Protein AF-A0A8J5QUI1-F1 (afdb_monomer_lite)

InterPro domains:
  IPR000175 Sodium:neurotransmitter symporter [PF00209] (22-49)
  IPR000175 Sodium:neurotransmitter symporter [PF00209] (51-400)
  IPR000175 Sodium:neurotransmitter symporter [PS50267] (31-404)
  IPR000175 Sodium:neurotransmitter symporter [PTHR11616] (55-412)

Radius of gyration: 29.88 Å; chains: 1; bounding box: 105×49×82 Å

Structure (mmCIF, N/CA/C/O backbone):
data_AF-A0A8J5QUI1-F1
#
_entry.id   AF-A0A8J5QUI1-F1
#
loop_
_atom_site.group_PDB
_atom_site.id
_atom_site.type_symbol
_atom_site.label_atom_id
_atom_site.label_alt_id
_atom_site.label_comp_id
_atom_site.label_asym_id
_atom_site.label_entity_id
_atom_site.label_seq_id
_atom_site.pdbx_PDB_ins_code
_atom_site.Cartn_x
_atom_site.Cartn_y
_atom_site.Cartn_z
_atom_site.occupancy
_atom_site.B_iso_or_equiv
_atom_site.auth_seq_id
_atom_site.auth_comp_id
_atom_site.auth_asym_id
_atom_site.auth_atom_id
_atom_site.pdbx_PDB_model_num
ATOM 1 N N . MET A 1 1 ? -59.830 8.541 16.749 1.00 32.53 1 MET A N 1
ATOM 2 C CA . MET A 1 1 ? -59.159 8.386 15.436 1.00 32.53 1 MET A CA 1
ATOM 3 C C . MET A 1 1 ? -57.659 8.348 15.672 1.00 32.53 1 MET A C 1
ATOM 5 O O . MET A 1 1 ? -57.161 9.190 16.402 1.00 32.53 1 MET A O 1
ATOM 9 N N . THR A 1 2 ? -56.964 7.352 15.130 1.00 25.61 2 THR A N 1
ATOM 10 C CA . THR A 1 2 ? -55.531 7.096 15.367 1.00 25.61 2 THR A CA 1
ATOM 11 C C . THR A 1 2 ? -54.635 8.084 14.618 1.00 25.61 2 THR A C 1
ATOM 13 O O . THR A 1 2 ? -54.706 8.143 13.388 1.00 25.61 2 THR A O 1
ATOM 16 N N . SER A 1 3 ? -53.742 8.794 15.314 1.00 23.42 3 SER A N 1
ATOM 17 C CA . SER A 1 3 ? -52.626 9.481 14.657 1.00 23.42 3 SER A CA 1
ATOM 18 C C . SER A 1 3 ? -51.589 8.449 14.197 1.00 23.42 3 SER A C 1
ATOM 20 O O . SER A 1 3 ? -51.204 7.545 14.939 1.00 23.42 3 SER A O 1
ATOM 22 N N . LYS A 1 4 ? -51.152 8.548 12.938 1.00 26.16 4 LYS A N 1
ATOM 23 C CA . LYS A 1 4 ? -50.051 7.727 12.423 1.00 26.16 4 LYS A CA 1
ATOM 24 C C . LYS A 1 4 ? -48.731 8.363 12.846 1.00 26.16 4 LYS A C 1
ATOM 26 O O . LYS A 1 4 ? -48.424 9.464 12.401 1.00 26.16 4 LYS A O 1
ATOM 31 N N . VAL A 1 5 ? -47.940 7.650 13.644 1.00 29.73 5 VAL A N 1
ATOM 32 C CA . VAL A 1 5 ? -46.526 7.986 13.850 1.00 29.73 5 VAL A CA 1
ATOM 33 C C . VAL A 1 5 ? -45.796 7.777 12.522 1.00 29.73 5 VAL A C 1
ATOM 35 O O . VAL A 1 5 ? -45.742 6.661 12.001 1.00 29.73 5 VAL A O 1
ATOM 38 N N . SER A 1 6 ? -45.269 8.854 11.946 1.00 25.17 6 SER A N 1
ATOM 39 C CA . SER A 1 6 ? -44.441 8.806 10.742 1.00 25.17 6 SER A CA 1
ATOM 40 C C . SER A 1 6 ? -43.082 8.185 11.064 1.00 25.17 6 SER A C 1
ATOM 42 O O . SER A 1 6 ? -42.359 8.697 11.918 1.00 25.17 6 SER A O 1
ATOM 44 N N . LYS A 1 7 ? -42.709 7.108 10.360 1.00 25.17 7 LYS A N 1
ATOM 45 C CA . LYS A 1 7 ? -41.325 6.612 10.370 1.00 25.17 7 LYS A CA 1
ATOM 46 C C . LYS A 1 7 ? -40.386 7.685 9.790 1.00 25.17 7 LYS A C 1
ATOM 48 O O . LYS A 1 7 ? -40.796 8.356 8.841 1.00 25.17 7 LYS A O 1
ATOM 53 N N . PRO A 1 8 ? -39.147 7.825 10.293 1.00 29.00 8 PRO A N 1
ATOM 54 C CA . PRO A 1 8 ? -38.155 8.676 9.650 1.00 29.00 8 PRO A CA 1
ATOM 55 C C . PRO A 1 8 ? -37.818 8.117 8.262 1.00 29.00 8 PRO A C 1
ATOM 57 O O . PRO A 1 8 ? -37.566 6.922 8.102 1.00 29.00 8 PRO A O 1
ATOM 60 N N . THR A 1 9 ? -37.847 8.982 7.254 1.00 29.28 9 THR A N 1
ATOM 61 C CA . THR A 1 9 ? -37.451 8.664 5.879 1.00 29.28 9 THR A CA 1
ATOM 62 C C . THR A 1 9 ? -35.932 8.664 5.759 1.00 29.28 9 THR A C 1
ATOM 64 O O . THR A 1 9 ? -35.306 9.706 5.949 1.00 29.28 9 THR A O 1
ATOM 67 N N . THR A 1 10 ? -35.345 7.524 5.396 1.00 30.73 10 THR A N 1
ATOM 68 C CA . THR A 1 10 ? -33.955 7.451 4.930 1.00 30.73 10 THR A CA 1
ATOM 69 C C . THR A 1 10 ? -33.791 8.282 3.650 1.00 30.73 10 THR A C 1
ATOM 71 O O . THR A 1 10 ? -34.617 8.151 2.743 1.00 30.73 10 THR A O 1
ATOM 74 N N . PRO A 1 11 ? -32.749 9.126 3.532 1.00 35.78 11 PRO A N 1
ATOM 75 C CA . PRO A 1 11 ? -32.476 9.850 2.298 1.00 35.78 11 PRO A CA 1
ATOM 76 C C . PRO A 1 11 ? -31.908 8.880 1.256 1.00 35.78 11 PRO A C 1
ATOM 78 O O . PRO A 1 11 ? -30.765 8.444 1.348 1.00 35.78 11 PRO A O 1
ATOM 81 N N . THR A 1 12 ? -32.712 8.521 0.260 1.00 32.25 12 THR A N 1
ATOM 82 C CA . THR A 1 12 ? -32.250 7.729 -0.884 1.00 32.25 12 THR A CA 1
ATOM 83 C C . THR A 1 12 ? -31.600 8.640 -1.917 1.00 32.25 12 THR A C 1
ATOM 85 O O . THR A 1 12 ? -32.314 9.277 -2.693 1.00 32.25 12 THR A O 1
ATOM 88 N N . ASP A 1 13 ? -30.269 8.658 -1.977 1.00 34.50 13 ASP A N 1
ATOM 89 C CA . ASP A 1 13 ? -29.568 9.118 -3.175 1.00 34.50 13 ASP A CA 1
ATOM 90 C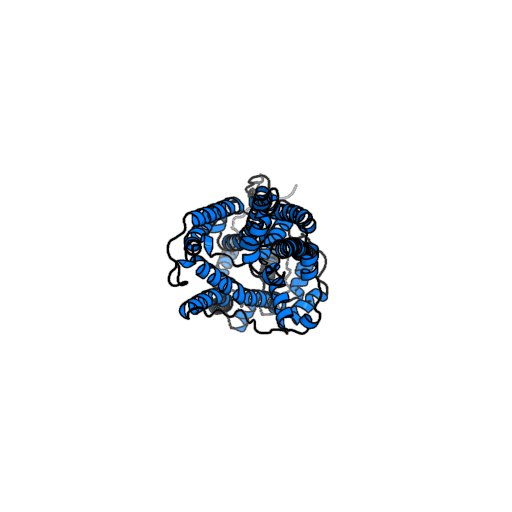 C . ASP A 1 13 ? -29.191 7.914 -4.055 1.00 34.50 13 ASP A C 1
ATOM 92 O O . ASP A 1 13 ? -28.666 6.905 -3.583 1.00 34.50 13 ASP A O 1
ATOM 96 N N . ASN A 1 14 ? -29.514 8.002 -5.346 1.00 35.94 14 ASN A N 1
ATOM 97 C CA . ASN A 1 14 ? -29.075 7.079 -6.401 1.00 35.94 14 ASN A CA 1
ATOM 98 C C . ASN A 1 14 ? -29.270 5.558 -6.166 1.00 35.94 14 ASN A C 1
ATOM 100 O O . ASN A 1 14 ? -28.505 4.739 -6.675 1.00 35.94 14 ASN A O 1
ATOM 104 N N . GLY A 1 15 ? -30.336 5.155 -5.464 1.00 37.97 15 GLY A N 1
ATOM 105 C CA . GLY A 1 15 ? -30.858 3.778 -5.502 1.00 37.97 15 GLY A CA 1
ATOM 106 C C . GLY A 1 15 ? -30.037 2.706 -4.772 1.00 37.97 15 GLY A C 1
ATOM 107 O O . GLY A 1 15 ? -30.306 1.521 -4.959 1.00 37.97 15 GLY A O 1
ATOM 108 N N . LYS A 1 16 ? -29.070 3.091 -3.931 1.00 39.12 16 LYS A N 1
ATOM 109 C CA . LYS A 1 16 ? -28.379 2.171 -3.014 1.00 39.12 16 LYS A CA 1
ATOM 110 C C . LYS A 1 16 ? -29.062 2.124 -1.644 1.00 39.12 16 LYS A C 1
ATOM 112 O O . LYS A 1 16 ? -29.611 3.119 -1.173 1.00 39.12 16 LYS A O 1
ATOM 117 N N . VAL A 1 17 ? -29.007 0.962 -0.992 1.00 37.22 17 VAL A N 1
ATOM 118 C CA . VAL A 1 17 ? -29.530 0.770 0.367 1.00 37.22 17 VAL A CA 1
ATOM 119 C C . VAL A 1 17 ? -28.492 1.257 1.377 1.00 37.22 17 VAL A C 1
ATOM 121 O O . VAL A 1 17 ? -27.512 0.567 1.643 1.00 37.22 17 VAL A O 1
ATOM 124 N N . LEU A 1 18 ? -28.726 2.437 1.951 1.00 44.22 18 LEU A N 1
ATOM 125 C CA . LEU A 1 18 ? -28.019 2.884 3.150 1.00 44.22 18 LEU A CA 1
ATOM 126 C C . LEU A 1 18 ? -28.514 2.065 4.349 1.00 44.22 18 LEU A C 1
ATOM 128 O O . LEU A 1 18 ? -29.670 2.202 4.755 1.00 44.22 18 LEU A O 1
ATOM 132 N N . VAL A 1 19 ? -27.638 1.248 4.932 1.00 44.56 19 VAL A N 1
ATOM 133 C CA . VAL A 1 19 ? -27.850 0.673 6.268 1.00 44.56 19 VAL A CA 1
ATOM 134 C C . VAL A 1 19 ? -27.217 1.643 7.266 1.00 44.56 19 VAL A C 1
ATOM 136 O O . VAL A 1 19 ? -26.042 1.977 7.141 1.00 44.56 19 VAL A O 1
ATOM 139 N N . ASP A 1 20 ? -28.028 2.185 8.178 1.00 52.00 20 ASP A N 1
ATOM 140 C CA . ASP A 1 20 ? -27.653 3.207 9.174 1.00 52.00 20 ASP A CA 1
ATOM 141 C C . ASP A 1 20 ? -26.886 4.438 8.634 1.00 52.00 20 ASP A C 1
ATOM 143 O O . ASP A 1 20 ? -26.185 5.130 9.366 1.00 52.00 20 ASP A O 1
ATOM 147 N N . GLY A 1 21 ? -27.065 4.764 7.347 1.00 61.69 21 GLY A N 1
ATOM 148 C CA . GLY A 1 21 ? -26.478 5.952 6.713 1.00 61.69 21 GLY A CA 1
ATOM 149 C C . GLY A 1 21 ? -25.041 5.790 6.204 1.00 61.69 21 GLY A C 1
ATOM 150 O O . GLY A 1 21 ? -24.487 6.762 5.696 1.00 61.69 21 GLY A O 1
ATOM 151 N N . ARG A 1 22 ? -24.444 4.593 6.294 1.00 71.19 22 ARG A N 1
ATOM 152 C CA . ARG A 1 22 ? -23.086 4.311 5.794 1.00 71.19 22 ARG A CA 1
ATOM 153 C C . ARG A 1 22 ? -23.112 3.746 4.368 1.00 71.19 22 ARG A C 1
ATOM 155 O O . ARG A 1 22 ? -24.075 3.087 3.972 1.00 71.19 22 ARG A O 1
ATOM 162 N N . GLU A 1 23 ? -22.057 4.005 3.592 1.00 77.94 23 GLU A N 1
ATOM 163 C CA . GLU A 1 23 ? -21.893 3.415 2.255 1.00 77.94 23 GLU A CA 1
ATOM 164 C C . GLU A 1 23 ? -21.630 1.900 2.322 1.00 77.94 23 GLU A C 1
ATOM 166 O O . GLU A 1 23 ? -21.071 1.391 3.292 1.00 77.94 23 GLU A O 1
ATOM 171 N N . THR A 1 24 ? -21.990 1.192 1.250 1.00 84.19 24 THR A N 1
ATOM 172 C CA . THR A 1 24 ? -21.712 -0.236 1.041 1.00 84.19 24 THR A CA 1
ATOM 173 C C . THR A 1 24 ? -21.198 -0.494 -0.383 1.00 84.19 24 THR A C 1
ATOM 175 O O . THR A 1 24 ? -21.513 0.243 -1.338 1.00 84.19 24 THR A O 1
ATOM 178 N N . TRP A 1 25 ? -20.377 -1.540 -0.534 1.00 87.88 25 TRP A N 1
ATOM 179 C CA . TRP A 1 25 ? -19.863 -1.987 -1.837 1.00 87.88 25 TRP A CA 1
ATOM 180 C C . TRP A 1 25 ? -21.012 -2.328 -2.797 1.00 87.88 25 TRP A C 1
ATOM 182 O O . TRP A 1 25 ? -22.048 -2.828 -2.366 1.00 87.88 25 TRP A O 1
ATOM 192 N N . SER A 1 26 ? -20.867 -2.050 -4.103 1.00 83.94 26 SER A N 1
ATOM 193 C CA . SER A 1 26 ? -21.954 -2.348 -5.057 1.00 83.94 26 SER A CA 1
ATOM 194 C C . SER A 1 26 ? -22.001 -3.818 -5.477 1.00 83.94 26 SER A C 1
ATOM 196 O O . SER A 1 26 ? -23.068 -4.328 -5.811 1.00 83.94 26 SER A O 1
ATOM 198 N N . GLY A 1 27 ? -20.874 -4.517 -5.364 1.00 84.69 27 GLY A N 1
ATOM 199 C CA . GLY A 1 27 ? -20.804 -5.969 -5.357 1.00 84.69 27 GLY A CA 1
ATOM 200 C C . GLY A 1 27 ? -19.494 -6.471 -4.753 1.00 84.69 27 GLY A C 1
ATOM 201 O O . GLY A 1 27 ? -18.524 -5.730 -4.609 1.00 84.69 27 GLY A O 1
ATOM 202 N N . LYS A 1 28 ? -19.447 -7.771 -4.442 1.00 86.81 28 LYS A N 1
ATOM 203 C CA . LYS A 1 28 ? -18.266 -8.434 -3.862 1.00 86.81 28 LYS A CA 1
ATOM 204 C C . LYS A 1 28 ? -16.998 -8.312 -4.723 1.00 86.81 28 LYS A C 1
ATOM 206 O O . LYS A 1 28 ? -15.893 -8.322 -4.191 1.00 86.81 28 LYS A O 1
ATOM 211 N N . VAL A 1 29 ? -17.155 -8.197 -6.044 1.00 89.56 29 VAL A N 1
ATOM 212 C CA . VAL A 1 29 ? -16.025 -8.029 -6.971 1.00 89.56 29 VAL A CA 1
ATOM 213 C C . VAL A 1 29 ? -15.351 -6.669 -6.783 1.00 89.56 29 VAL A C 1
ATOM 215 O O . VAL A 1 29 ? -14.129 -6.628 -6.805 1.00 89.56 29 VAL A O 1
ATOM 218 N N . ASP A 1 30 ? -16.104 -5.595 -6.513 1.00 88.62 30 ASP A N 1
ATOM 219 C CA . ASP A 1 30 ? -15.534 -4.263 -6.254 1.00 88.62 30 ASP A CA 1
ATOM 220 C C . ASP A 1 30 ? -14.583 -4.313 -5.048 1.00 88.62 30 ASP A C 1
ATOM 222 O O . ASP A 1 30 ? -13.430 -3.907 -5.150 1.00 88.62 30 ASP A O 1
ATOM 226 N N . PHE A 1 31 ? -15.049 -4.900 -3.936 1.00 88.88 31 PHE A N 1
ATOM 227 C CA . PHE A 1 31 ? -14.252 -5.106 -2.724 1.00 88.88 31 PHE A CA 1
ATOM 228 C C . PHE A 1 31 ? -12.983 -5.916 -3.016 1.00 88.88 31 PHE A C 1
ATOM 230 O O . PHE A 1 31 ? -11.885 -5.475 -2.684 1.00 88.88 31 PHE A O 1
ATOM 237 N N . LEU A 1 32 ? -13.114 -7.079 -3.667 1.00 89.25 32 LEU A N 1
ATOM 238 C CA . LEU A 1 32 ? -11.962 -7.924 -3.990 1.00 89.25 32 LEU A CA 1
ATOM 239 C C . LEU A 1 32 ? -10.953 -7.195 -4.888 1.00 89.25 32 LEU A C 1
ATOM 241 O O . LEU A 1 32 ? -9.760 -7.262 -4.614 1.00 89.25 32 LEU A O 1
ATOM 245 N N . LEU A 1 33 ? -11.405 -6.468 -5.915 1.00 89.00 33 LEU A N 1
ATOM 246 C CA . LEU A 1 33 ? -10.519 -5.697 -6.791 1.00 89.00 33 LEU A CA 1
ATOM 247 C C . LEU A 1 33 ? -9.828 -4.545 -6.052 1.00 89.00 33 LEU A C 1
ATOM 249 O O . LEU A 1 33 ? -8.637 -4.350 -6.265 1.00 89.00 33 LEU A O 1
ATOM 253 N N . SER A 1 34 ? -10.513 -3.840 -5.145 1.00 85.94 34 SER A N 1
ATOM 254 C CA . SER A 1 34 ? -9.885 -2.813 -4.301 1.00 85.94 34 SER A CA 1
ATOM 255 C C . SER A 1 34 ? -8.814 -3.385 -3.368 1.00 85.94 34 SER A C 1
ATOM 257 O O . SER A 1 34 ? -7.744 -2.793 -3.244 1.00 85.94 34 SER A O 1
ATOM 259 N N . VAL A 1 35 ? -9.047 -4.540 -2.732 1.00 84.75 35 VAL A N 1
ATOM 260 C CA . VAL A 1 35 ? -8.030 -5.166 -1.864 1.00 84.75 35 VAL A CA 1
ATOM 261 C C . VAL A 1 35 ? -6.868 -5.735 -2.692 1.00 84.75 35 VAL A C 1
ATOM 263 O O . VAL A 1 35 ? -5.715 -5.595 -2.293 1.00 84.75 35 VAL A O 1
ATOM 266 N N . ILE A 1 36 ? -7.145 -6.326 -3.861 1.00 84.50 36 ILE A N 1
ATOM 267 C CA . ILE A 1 36 ? -6.111 -6.819 -4.785 1.00 84.50 36 ILE A CA 1
ATOM 268 C C . ILE A 1 36 ? -5.255 -5.665 -5.316 1.00 84.50 36 ILE A C 1
ATOM 270 O O . ILE A 1 36 ? -4.037 -5.782 -5.285 1.00 84.50 36 ILE A O 1
ATOM 274 N N . GLY A 1 37 ? -5.858 -4.562 -5.770 1.00 77.69 37 GLY A N 1
ATOM 275 C CA . GLY A 1 37 ? -5.129 -3.387 -6.261 1.00 77.69 37 GLY A CA 1
ATOM 276 C C . GLY A 1 37 ? -4.314 -2.690 -5.167 1.00 77.69 37 GLY A C 1
ATOM 277 O O . GLY A 1 37 ? -3.230 -2.189 -5.433 1.00 77.69 37 GLY A O 1
ATOM 278 N N . PHE A 1 38 ? -4.787 -2.710 -3.917 1.00 83.12 38 PHE A N 1
ATOM 279 C CA . PHE A 1 38 ? -4.006 -2.217 -2.781 1.00 83.12 38 PHE A CA 1
ATOM 280 C C . PHE A 1 38 ? -2.780 -3.099 -2.477 1.00 83.12 38 PHE A C 1
ATOM 282 O O . PHE A 1 38 ? -1.702 -2.559 -2.251 1.00 83.12 38 PHE A O 1
ATOM 289 N N . ALA A 1 39 ? -2.934 -4.430 -2.471 1.00 75.81 39 ALA A N 1
ATOM 290 C CA . ALA A 1 39 ? -1.858 -5.369 -2.129 1.00 75.81 39 ALA A CA 1
ATOM 291 C C . ALA A 1 39 ? -0.870 -5.640 -3.284 1.00 75.81 39 ALA A C 1
ATOM 293 O O . ALA A 1 39 ? 0.288 -5.978 -3.056 1.00 75.81 39 ALA A O 1
ATOM 294 N N . VAL A 1 40 ? -1.315 -5.515 -4.536 1.00 71.81 40 VAL A N 1
ATOM 295 C CA . VAL A 1 40 ? -0.470 -5.664 -5.728 1.00 71.81 40 VAL A CA 1
ATOM 296 C C . VAL A 1 40 ? 0.033 -4.289 -6.143 1.00 71.81 40 VAL A C 1
ATOM 298 O O . VAL A 1 40 ? -0.565 -3.619 -6.982 1.00 71.81 40 VAL A O 1
ATOM 301 N N . ASP A 1 41 ? 1.150 -3.881 -5.549 1.00 64.56 41 ASP A N 1
ATOM 302 C CA . ASP A 1 41 ? 1.707 -2.543 -5.710 1.00 64.56 41 ASP A CA 1
ATOM 303 C C . ASP A 1 41 ? 3.143 -2.530 -6.276 1.00 64.56 41 ASP A C 1
ATOM 305 O O . ASP A 1 41 ? 3.678 -3.511 -6.806 1.00 64.56 41 ASP A O 1
ATOM 309 N N . LEU A 1 42 ? 3.767 -1.354 -6.201 1.00 59.44 42 LEU A N 1
ATOM 310 C CA . LEU A 1 42 ? 5.137 -1.087 -6.633 1.00 59.44 42 LEU A CA 1
ATOM 311 C C . LEU A 1 42 ? 6.217 -1.536 -5.625 1.00 59.44 42 LEU A C 1
ATOM 313 O O . LEU A 1 42 ? 7.385 -1.254 -5.880 1.00 59.44 42 LEU A O 1
ATOM 317 N N . ALA A 1 43 ? 5.903 -2.242 -4.526 1.00 47.84 43 ALA A N 1
ATOM 318 C CA . ALA A 1 43 ? 6.871 -2.623 -3.480 1.00 47.84 43 ALA A CA 1
ATOM 319 C C . ALA A 1 43 ? 8.131 -3.333 -4.008 1.00 47.84 43 ALA A C 1
ATOM 321 O O . ALA A 1 43 ? 9.220 -3.156 -3.469 1.00 47.84 43 ALA A O 1
ATOM 322 N N . ASN A 1 44 ? 8.019 -4.060 -5.121 1.00 39.84 44 ASN A N 1
ATOM 323 C CA . ASN A 1 44 ? 9.143 -4.728 -5.787 1.00 39.84 44 ASN A CA 1
ATOM 324 C C . ASN A 1 44 ? 10.087 -3.756 -6.554 1.00 39.84 44 ASN A C 1
ATOM 326 O O . ASN A 1 44 ? 10.958 -4.197 -7.308 1.00 39.84 44 ASN A O 1
ATOM 330 N N . VAL A 1 45 ? 9.856 -2.435 -6.460 1.00 43.00 45 VAL A N 1
ATOM 331 C CA . VAL A 1 45 ? 10.320 -1.401 -7.400 1.00 43.00 45 VAL A CA 1
ATOM 332 C C . VAL A 1 45 ? 10.382 0.028 -6.749 1.00 43.00 45 VAL A C 1
ATOM 334 O O . VAL A 1 45 ? 9.738 0.946 -7.246 1.00 43.00 45 VAL A O 1
ATOM 337 N N . TRP A 1 46 ? 11.223 0.335 -5.736 1.00 45.88 46 TRP A N 1
ATOM 338 C CA . TRP A 1 46 ? 11.481 1.744 -5.260 1.00 45.88 46 TRP A CA 1
ATOM 339 C C . TRP A 1 46 ? 12.965 2.211 -5.381 1.00 45.88 46 TRP A C 1
ATOM 341 O O . TRP A 1 46 ? 13.810 1.396 -5.033 1.00 45.88 46 TRP A O 1
ATOM 351 N N . ARG A 1 47 ? 13.275 3.436 -5.940 1.00 38.78 47 ARG A N 1
ATOM 352 C CA . ARG A 1 47 ? 14.626 4.107 -6.216 1.00 38.78 47 ARG A CA 1
ATOM 353 C C . ARG A 1 47 ? 15.057 4.432 -7.720 1.00 38.78 47 ARG A C 1
ATOM 355 O O . ARG A 1 47 ? 15.962 3.788 -8.236 1.00 38.78 47 ARG A O 1
ATOM 362 N N . PHE A 1 48 ? 14.538 5.493 -8.410 1.00 45.56 48 PHE A N 1
ATOM 363 C CA . PHE A 1 48 ? 15.176 6.270 -9.554 1.00 45.56 48 PHE A CA 1
ATOM 364 C C . PHE A 1 48 ? 14.934 7.792 -9.425 1.00 45.56 48 PHE A C 1
ATOM 366 O O . PHE A 1 48 ? 13.786 8.194 -9.250 1.00 45.56 48 PHE A O 1
ATOM 373 N N . PRO A 1 49 ? 15.979 8.636 -9.591 1.00 49.41 49 PRO A N 1
ATOM 374 C CA . PRO A 1 49 ? 15.771 10.095 -9.698 1.00 49.41 49 PRO A CA 1
ATOM 375 C C . PRO A 1 49 ? 16.707 10.912 -10.618 1.00 49.41 49 PRO A C 1
ATOM 377 O O . PRO A 1 49 ? 16.412 12.064 -10.936 1.00 49.41 49 PRO A O 1
ATOM 380 N N . ARG A 1 50 ? 17.895 10.393 -10.968 1.00 43.44 50 ARG A N 1
ATOM 381 C CA . ARG A 1 50 ? 19.097 11.238 -11.162 1.00 43.44 50 ARG A CA 1
ATOM 382 C C . ARG A 1 50 ? 19.055 12.186 -12.363 1.00 43.44 50 ARG A C 1
ATOM 384 O O . ARG A 1 50 ? 19.677 13.245 -12.299 1.00 43.44 50 ARG A O 1
ATOM 391 N N . ALA A 1 51 ? 18.371 11.799 -13.439 1.00 45.38 51 ALA A N 1
ATOM 392 C CA . ALA A 1 51 ? 18.305 12.599 -14.662 1.00 45.38 51 ALA A CA 1
ATOM 393 C C . ALA A 1 51 ? 17.090 13.539 -14.688 1.00 45.38 51 ALA A C 1
ATOM 395 O O . ALA A 1 51 ? 17.264 14.712 -14.991 1.00 45.38 51 ALA A O 1
ATOM 396 N N . ILE A 1 52 ? 15.894 13.058 -14.319 1.00 56.78 52 ILE A N 1
ATOM 397 C CA . ILE A 1 52 ? 14.651 13.850 -14.401 1.00 56.78 52 ILE A CA 1
ATOM 398 C C . ILE A 1 52 ? 14.646 14.989 -13.366 1.00 56.78 52 ILE A C 1
ATOM 400 O O . ILE A 1 52 ? 14.323 16.121 -13.705 1.00 56.78 52 ILE A O 1
ATOM 404 N N . LEU A 1 53 ? 15.087 14.731 -12.128 1.00 55.38 53 LEU A N 1
ATOM 405 C CA . LEU A 1 53 ? 15.218 15.785 -11.111 1.00 55.38 53 LEU A CA 1
ATOM 406 C C . LEU A 1 53 ? 16.491 16.635 -11.288 1.00 55.38 53 LEU A C 1
ATOM 408 O O . LEU A 1 53 ? 16.690 17.579 -10.539 1.00 55.38 53 LEU A O 1
ATOM 412 N N . GLU A 1 54 ? 17.381 16.317 -12.238 1.00 59.94 54 GLU A N 1
ATOM 413 C CA . GLU A 1 54 ? 18.733 16.900 -12.312 1.00 59.94 54 GLU A CA 1
ATOM 414 C C . GLU A 1 54 ? 19.493 16.811 -10.969 1.00 59.94 54 GLU A C 1
ATOM 416 O O . GLU A 1 54 ? 20.192 17.741 -10.577 1.00 59.94 54 GLU A O 1
ATOM 421 N N . LEU A 1 55 ? 19.393 15.673 -10.265 1.00 56.69 55 LEU A N 1
ATOM 422 C CA . LEU A 1 55 ? 19.921 15.482 -8.898 1.00 56.69 55 LEU A CA 1
ATOM 423 C C . LEU A 1 55 ? 21.420 15.819 -8.751 1.00 56.69 55 LEU A C 1
ATOM 425 O O . LEU A 1 55 ? 21.890 16.091 -7.656 1.00 56.69 55 LEU A O 1
ATOM 429 N N . HIS A 1 56 ? 22.172 15.823 -9.854 1.00 63.84 56 HIS A N 1
ATOM 430 C CA . HIS A 1 56 ? 23.569 16.261 -9.922 1.00 63.84 56 HIS A CA 1
ATOM 431 C C . HIS A 1 56 ? 23.785 17.757 -9.611 1.00 63.84 56 HIS A C 1
ATOM 433 O O . HIS A 1 56 ? 24.924 18.158 -9.389 1.00 63.84 56 HIS A O 1
ATOM 439 N N . GLN A 1 57 ? 22.725 18.572 -9.600 1.00 68.00 57 GLN A N 1
ATOM 440 C CA . GLN A 1 57 ? 22.749 19.979 -9.183 1.00 68.00 57 GLN A CA 1
ATOM 441 C C . GLN A 1 57 ? 22.437 20.171 -7.689 1.00 68.00 57 GLN A C 1
ATOM 443 O O . GLN A 1 57 ? 22.565 21.286 -7.203 1.00 68.00 57 GLN A O 1
ATOM 448 N N . SER A 1 58 ? 22.056 19.109 -6.965 1.00 70.00 58 SER A N 1
ATOM 449 C CA . SER A 1 58 ? 21.788 19.129 -5.521 1.00 70.00 58 SER A CA 1
ATOM 450 C C . SER A 1 58 ? 22.874 18.366 -4.760 1.00 70.00 58 SER A C 1
ATOM 452 O O . SER A 1 58 ? 23.155 17.197 -5.041 1.00 70.00 58 SER A O 1
ATOM 454 N N . SER A 1 59 ? 23.460 18.997 -3.741 1.00 68.69 59 SER A N 1
ATOM 455 C CA . SER A 1 59 ? 24.455 18.369 -2.860 1.00 68.69 59 SER A CA 1
ATOM 456 C C . SER A 1 59 ? 23.854 17.484 -1.757 1.00 68.69 59 SER A C 1
ATOM 458 O O . SER A 1 59 ? 24.599 16.828 -1.025 1.00 68.69 59 SER A O 1
ATOM 460 N N . GLY A 1 60 ? 22.527 17.452 -1.597 1.00 70.06 60 GLY A N 1
ATOM 461 C CA . GLY A 1 60 ? 21.843 16.676 -0.559 1.00 70.06 60 GLY A CA 1
ATOM 462 C C . GLY A 1 60 ? 20.556 17.335 -0.061 1.00 70.06 60 GLY A C 1
ATOM 463 O O . GLY A 1 60 ? 20.134 18.370 -0.556 1.00 70.06 60 GLY A O 1
ATOM 464 N N . LEU A 1 61 ? 19.964 16.784 1.003 1.00 71.12 61 LEU A N 1
ATOM 465 C CA . LEU A 1 61 ? 18.723 17.303 1.611 1.00 71.12 61 LEU A CA 1
ATOM 466 C C . LEU A 1 61 ? 18.825 18.756 2.137 1.00 71.12 61 LEU A C 1
ATOM 468 O O . LEU A 1 61 ? 17.809 19.400 2.371 1.00 71.12 61 LEU A O 1
ATOM 472 N N . HIS A 1 62 ? 20.042 19.268 2.341 1.00 77.81 62 HIS A N 1
ATOM 473 C CA . HIS A 1 62 ? 20.297 20.659 2.737 1.00 77.81 62 HIS A CA 1
ATOM 474 C C . HIS A 1 62 ? 20.209 21.651 1.563 1.00 77.81 62 HIS A C 1
ATOM 476 O O . HIS A 1 62 ? 20.145 22.854 1.795 1.00 77.81 62 HIS A O 1
ATOM 482 N N . ASP A 1 63 ? 20.202 21.149 0.328 1.00 80.44 63 ASP A N 1
ATOM 483 C CA . ASP A 1 63 ? 20.105 21.914 -0.909 1.00 80.44 63 ASP A CA 1
ATOM 484 C C . ASP A 1 63 ? 19.083 21.241 -1.835 1.00 80.44 63 ASP A C 1
ATOM 486 O O . ASP A 1 63 ? 19.412 20.463 -2.732 1.00 80.44 63 ASP A O 1
ATOM 490 N N . LEU A 1 64 ? 17.801 21.493 -1.570 1.00 80.00 64 LEU A N 1
ATOM 491 C CA . LEU A 1 64 ? 16.702 20.941 -2.367 1.00 80.00 64 LEU A CA 1
ATOM 492 C C . LEU A 1 64 ? 16.637 21.538 -3.788 1.00 80.00 64 LEU A C 1
ATOM 494 O O . LEU A 1 64 ? 15.999 20.950 -4.659 1.00 80.00 64 LEU A O 1
ATOM 498 N N . GLY A 1 65 ? 17.313 22.658 -4.056 1.00 86.12 65 GLY A N 1
ATOM 499 C CA . GLY A 1 65 ? 17.278 23.333 -5.352 1.00 86.12 65 GLY A CA 1
ATOM 500 C C . GLY A 1 65 ? 15.885 23.839 -5.754 1.00 86.12 65 GLY A C 1
ATOM 501 O O . GLY A 1 65 ? 15.017 24.112 -4.923 1.00 86.12 65 GLY A O 1
ATOM 502 N N . ILE A 1 66 ? 15.675 23.997 -7.061 1.00 88.62 66 ILE A N 1
ATOM 503 C CA . ILE A 1 66 ? 14.456 24.572 -7.649 1.00 88.62 66 ILE A CA 1
ATOM 504 C C . ILE A 1 66 ? 13.397 23.477 -7.874 1.00 88.62 66 ILE A C 1
ATOM 506 O O . ILE A 1 66 ? 13.724 22.338 -8.208 1.00 88.62 66 ILE A O 1
ATOM 510 N N . VAL A 1 67 ? 12.111 23.818 -7.729 1.00 90.12 67 VAL A N 1
ATOM 511 C CA . VAL A 1 67 ? 10.983 22.936 -8.088 1.00 90.12 67 VAL A CA 1
ATOM 512 C C . VAL A 1 67 ? 10.918 22.733 -9.606 1.00 90.12 67 VAL A C 1
ATOM 514 O O . VAL A 1 67 ? 10.851 23.695 -10.372 1.00 90.12 67 VAL A O 1
ATOM 517 N N . LYS A 1 68 ? 10.895 21.471 -10.042 1.00 88.06 68 LYS A N 1
ATOM 518 C CA . LYS A 1 68 ? 10.704 21.064 -11.438 1.00 88.06 68 LYS A CA 1
ATOM 519 C C . LYS A 1 68 ? 9.208 21.035 -11.763 1.00 88.06 68 LYS A C 1
ATOM 521 O O . LYS A 1 68 ? 8.468 20.154 -11.324 1.00 88.06 68 LYS A O 1
ATOM 526 N N . TRP A 1 69 ? 8.745 22.061 -12.481 1.00 91.44 69 TRP A N 1
ATOM 527 C CA . TRP A 1 69 ? 7.319 22.310 -12.742 1.00 91.44 69 TRP A CA 1
ATOM 528 C C . TRP A 1 69 ? 6.644 21.268 -13.642 1.00 91.44 69 TRP A C 1
ATOM 530 O O . TRP A 1 69 ? 5.441 21.059 -13.532 1.00 91.44 69 TRP A O 1
ATOM 540 N N . ASP A 1 70 ? 7.406 20.589 -14.490 1.00 86.12 70 ASP A N 1
ATOM 541 C CA . ASP A 1 70 ? 6.992 19.425 -15.275 1.00 86.12 70 ASP A CA 1
ATOM 542 C C . ASP A 1 70 ? 6.643 18.223 -14.380 1.00 86.12 70 ASP A C 1
ATOM 544 O O . ASP A 1 70 ? 5.597 17.592 -14.550 1.00 86.12 70 ASP A O 1
ATOM 548 N N . ILE A 1 71 ? 7.460 17.960 -13.357 1.00 88.38 71 ILE A N 1
ATOM 549 C CA . ILE A 1 71 ? 7.204 16.908 -12.363 1.00 88.38 71 ILE A CA 1
ATOM 550 C C . ILE A 1 71 ? 6.061 17.322 -11.432 1.00 88.38 71 ILE A C 1
ATOM 552 O O . ILE A 1 71 ? 5.184 16.510 -11.140 1.00 88.38 71 ILE A O 1
ATOM 556 N N . ALA A 1 72 ? 6.015 18.592 -11.018 1.00 91.75 72 ALA A N 1
ATOM 557 C CA . ALA A 1 72 ? 4.904 19.130 -10.236 1.00 91.75 72 ALA A CA 1
ATOM 558 C C . ALA A 1 72 ? 3.569 19.041 -11.000 1.00 91.75 72 ALA A C 1
ATOM 560 O O . ALA A 1 72 ? 2.546 18.727 -10.398 1.00 91.75 72 ALA A O 1
ATOM 561 N N . LEU A 1 73 ? 3.564 19.237 -12.325 1.00 93.81 73 LEU A N 1
ATOM 562 C CA . LEU A 1 73 ? 2.382 19.020 -13.163 1.00 93.81 73 LEU A CA 1
ATOM 563 C C . LEU A 1 73 ? 1.958 17.543 -13.180 1.00 93.81 73 LEU A C 1
ATOM 565 O O . LEU A 1 73 ? 0.768 17.254 -13.066 1.00 93.81 73 LEU A O 1
ATOM 569 N N . CYS A 1 74 ? 2.906 16.605 -13.261 1.00 92.75 74 CYS A N 1
ATOM 570 C CA . CYS A 1 74 ? 2.604 15.173 -13.160 1.00 92.75 74 CYS A CA 1
ATOM 571 C C . CYS A 1 74 ? 2.011 14.814 -11.786 1.00 92.75 74 CYS A C 1
ATOM 573 O O . CYS A 1 74 ? 0.991 14.131 -11.719 1.00 92.75 74 CYS A O 1
ATOM 575 N N . LEU A 1 75 ? 2.591 15.330 -10.697 1.00 92.81 75 LEU A N 1
ATOM 576 C CA . LEU A 1 75 ? 2.079 15.143 -9.336 1.00 92.81 75 LEU A CA 1
ATOM 577 C C . LEU A 1 75 ? 0.669 15.735 -9.167 1.00 92.81 75 LEU A C 1
ATOM 579 O O . LEU A 1 75 ? -0.199 15.112 -8.558 1.00 92.81 75 LEU A O 1
ATOM 583 N N . PHE A 1 76 ? 0.417 16.914 -9.742 1.00 95.44 76 PHE A N 1
ATOM 584 C CA . PHE A 1 76 ? -0.906 17.534 -9.762 1.00 95.44 76 PHE A CA 1
ATOM 585 C C . PHE A 1 76 ? -1.931 16.659 -10.497 1.00 95.44 76 PHE A C 1
ATOM 587 O O . PHE A 1 76 ? -3.017 16.422 -9.975 1.00 95.44 76 PHE A O 1
ATOM 594 N N . ILE A 1 77 ? -1.577 16.120 -11.670 1.00 95.94 77 ILE A N 1
ATOM 595 C CA . ILE A 1 77 ? -2.440 15.206 -12.435 1.00 95.94 77 ILE A CA 1
ATOM 596 C C . ILE A 1 77 ? -2.764 13.943 -11.622 1.00 95.94 77 ILE A C 1
ATOM 598 O O . ILE A 1 77 ? -3.926 13.543 -11.583 1.00 95.94 77 ILE A O 1
ATOM 602 N N . VAL A 1 78 ? -1.785 13.354 -10.924 1.00 95.62 78 VAL A N 1
ATOM 603 C CA . VAL A 1 78 ? -2.018 12.198 -10.037 1.00 95.62 78 VAL A CA 1
ATOM 604 C C . VAL A 1 78 ? -3.026 12.542 -8.938 1.00 95.62 78 VAL A C 1
ATOM 606 O O . VAL A 1 78 ? -4.018 11.831 -8.789 1.00 95.62 78 VAL A O 1
ATOM 609 N N . TYR A 1 79 ? -2.858 13.658 -8.221 1.00 96.62 79 TYR A N 1
ATOM 610 C CA . TYR A 1 79 ? -3.816 14.043 -7.176 1.00 96.62 79 TYR A CA 1
ATOM 611 C C . TYR A 1 79 ? -5.200 14.430 -7.712 1.00 96.62 79 TYR A C 1
ATOM 613 O O . TYR A 1 79 ? -6.192 14.196 -7.025 1.00 96.62 79 TYR A O 1
ATOM 621 N N . ILE A 1 80 ? -5.305 14.945 -8.939 1.00 97.06 80 ILE A N 1
ATOM 622 C CA . ILE A 1 80 ? -6.595 15.155 -9.614 1.00 97.06 80 ILE A CA 1
ATOM 623 C C . ILE A 1 80 ? -7.290 13.814 -9.911 1.00 97.06 80 ILE A C 1
ATOM 625 O O . ILE A 1 80 ? -8.497 13.693 -9.692 1.00 97.06 80 ILE A O 1
ATOM 629 N N . ILE A 1 81 ? -6.546 12.788 -10.344 1.00 95.88 81 ILE A N 1
ATOM 630 C CA . ILE A 1 81 ? -7.081 11.428 -10.532 1.00 95.88 81 ILE A CA 1
ATOM 631 C C . ILE A 1 81 ? -7.531 10.841 -9.185 1.00 95.88 81 ILE A C 1
ATOM 633 O O . ILE A 1 81 ? -8.656 10.345 -9.087 1.00 95.88 81 ILE A O 1
ATOM 637 N N . CYS A 1 82 ? -6.717 10.949 -8.129 1.00 96.25 82 CYS A N 1
ATOM 638 C CA . CYS A 1 82 ? -7.092 10.489 -6.787 1.00 96.25 82 CYS A CA 1
ATOM 639 C C . CYS A 1 82 ? -8.325 11.226 -6.243 1.00 96.25 82 CYS A C 1
ATOM 641 O O . CYS A 1 82 ? -9.223 10.585 -5.695 1.00 96.25 82 CYS A O 1
ATOM 643 N N . TYR A 1 83 ? -8.428 12.543 -6.456 1.00 97.19 83 TYR A N 1
ATOM 644 C CA . TYR A 1 83 ? -9.588 13.340 -6.052 1.00 97.19 83 TYR A CA 1
ATOM 645 C C . TYR A 1 83 ? -10.886 12.806 -6.665 1.00 97.19 83 TYR A C 1
ATOM 647 O O . TYR A 1 83 ? -11.783 12.385 -5.935 1.00 97.19 83 TYR A O 1
ATOM 655 N N . PHE A 1 84 ? -10.968 12.739 -7.997 1.00 96.31 84 PHE A N 1
ATOM 656 C CA . PHE A 1 84 ? -12.179 12.274 -8.684 1.00 96.31 84 PHE A CA 1
ATOM 657 C C . PHE A 1 84 ? -12.465 10.773 -8.500 1.00 96.31 84 PHE A C 1
ATOM 659 O O . PHE A 1 84 ? -13.583 10.327 -8.768 1.00 96.31 84 PHE A O 1
ATOM 666 N N . SER A 1 85 ? -11.497 9.998 -8.003 1.00 95.31 85 SER A N 1
ATOM 667 C CA . SER A 1 85 ? -11.700 8.594 -7.626 1.00 95.31 85 SER A CA 1
ATOM 668 C C . SER A 1 85 ? -12.325 8.455 -6.230 1.00 95.31 85 SER A C 1
ATOM 670 O O . SER A 1 85 ? -13.238 7.647 -6.057 1.00 95.31 85 SER A O 1
ATOM 672 N N . LEU A 1 86 ? -11.901 9.267 -5.248 1.00 95.00 86 LEU A N 1
ATOM 673 C CA . LEU A 1 86 ? -12.265 9.107 -3.825 1.00 95.00 86 LEU A CA 1
ATOM 674 C C . LEU A 1 86 ? -13.288 10.115 -3.272 1.00 95.00 86 LEU A C 1
ATOM 676 O O . LEU A 1 86 ? -13.844 9.886 -2.194 1.00 95.00 86 LEU A O 1
ATOM 680 N N . TRP A 1 87 ? -13.553 11.228 -3.965 1.00 93.50 87 TRP A N 1
ATOM 681 C CA . TRP A 1 87 ? -14.476 12.283 -3.511 1.00 93.50 87 TRP A CA 1
ATOM 682 C C . TRP A 1 87 ? -15.862 11.761 -3.087 1.00 93.50 87 TRP A C 1
ATOM 684 O O . TRP A 1 87 ? -16.360 12.155 -2.034 1.00 93.50 87 TRP A O 1
ATOM 694 N N . LYS A 1 88 ? -16.422 10.800 -3.836 1.00 90.06 88 LYS A N 1
ATOM 695 C CA . LYS A 1 88 ? -17.720 10.141 -3.589 1.00 90.06 88 LYS A CA 1
ATOM 696 C C . LYS A 1 88 ? -17.577 8.727 -3.011 1.00 90.06 88 LYS A C 1
ATOM 698 O O . LYS A 1 88 ? -18.392 7.848 -3.291 1.00 90.06 88 LYS A O 1
ATOM 703 N N . GLY A 1 89 ? -16.505 8.503 -2.254 1.00 89.00 89 GLY A N 1
ATOM 704 C CA . GLY A 1 89 ? -16.280 7.267 -1.513 1.00 89.00 89 GLY A CA 1
ATOM 705 C C . GLY A 1 89 ? -16.143 6.026 -2.384 1.00 89.00 89 GLY A C 1
ATOM 706 O O . GLY A 1 89 ? -15.704 6.069 -3.541 1.00 89.00 89 GLY A O 1
ATOM 707 N N . ILE A 1 90 ? -16.548 4.894 -1.816 1.00 87.81 90 ILE A N 1
ATOM 708 C CA . ILE A 1 90 ? -16.456 3.592 -2.480 1.00 87.81 90 ILE A CA 1
ATOM 709 C C . ILE A 1 90 ? -17.423 3.481 -3.665 1.00 87.81 90 ILE A C 1
ATOM 711 O O . ILE A 1 90 ? -17.243 2.627 -4.533 1.00 87.81 90 ILE A O 1
ATOM 715 N N . SER A 1 91 ? -18.414 4.378 -3.768 1.00 84.62 91 SER A N 1
ATOM 716 C CA . SER A 1 91 ? -19.346 4.437 -4.901 1.00 84.62 91 SER A CA 1
ATOM 717 C C . SER A 1 91 ? -18.682 4.810 -6.240 1.00 84.62 91 SER A C 1
ATOM 719 O O . SER A 1 91 ? -19.153 4.368 -7.299 1.00 84.62 91 SER A O 1
ATOM 721 N N . THR A 1 92 ? -17.592 5.591 -6.198 1.00 88.75 92 THR A N 1
ATOM 722 C CA . THR A 1 92 ? -16.730 5.905 -7.350 1.00 88.75 92 THR A CA 1
ATOM 723 C C . THR A 1 92 ? -15.453 5.084 -7.343 1.00 88.75 92 THR A C 1
ATOM 725 O O . THR A 1 92 ? -15.128 4.504 -8.377 1.00 88.75 92 THR A O 1
ATOM 728 N N . SER A 1 93 ? -14.772 4.966 -6.197 1.00 88.94 93 SER A N 1
ATOM 729 C CA . SER A 1 93 ? -13.507 4.226 -6.092 1.00 88.94 93 SER A CA 1
ATOM 730 C C . SER A 1 93 ? -13.672 2.774 -6.555 1.00 88.94 93 SER A C 1
ATOM 732 O O . SER A 1 93 ? -12.963 2.326 -7.456 1.00 88.94 93 SER A O 1
ATOM 734 N N . GLY A 1 94 ? -14.735 2.100 -6.093 1.00 85.69 94 GLY A N 1
ATOM 735 C CA . GLY A 1 94 ? -15.098 0.737 -6.493 1.00 85.69 94 GLY A CA 1
ATOM 736 C C . GLY A 1 94 ? -15.412 0.544 -7.982 1.00 85.69 94 GLY A C 1
ATOM 737 O O . GLY A 1 94 ? -15.490 -0.592 -8.426 1.00 85.69 94 GLY A O 1
ATOM 738 N N . LYS A 1 95 ? -15.564 1.618 -8.773 1.00 89.50 95 LYS A N 1
ATOM 739 C CA . LYS A 1 95 ? -15.679 1.558 -10.244 1.00 89.50 95 LYS A CA 1
ATOM 740 C C . LYS A 1 95 ? -14.351 1.828 -10.946 1.00 89.50 95 LYS A C 1
ATOM 742 O O . LYS A 1 95 ? -14.111 1.256 -12.003 1.00 89.50 95 LYS A O 1
ATOM 747 N N . VAL A 1 96 ? -13.501 2.690 -10.383 1.00 92.38 96 VAL A N 1
ATOM 748 C CA . VAL A 1 96 ? -12.176 2.999 -10.947 1.00 92.38 96 VAL A CA 1
ATOM 749 C C . VAL A 1 96 ? -11.265 1.770 -10.870 1.00 92.38 96 VAL A C 1
ATOM 751 O O . VAL A 1 96 ? -10.633 1.438 -11.874 1.00 92.38 96 VAL A O 1
ATOM 754 N N . VAL A 1 97 ? -11.311 1.023 -9.756 1.00 91.25 97 VAL A N 1
ATOM 755 C CA . VAL A 1 97 ? -10.523 -0.214 -9.554 1.00 91.25 97 VAL A CA 1
ATOM 756 C C . VAL A 1 97 ? -10.771 -1.302 -10.601 1.00 91.25 97 VAL A C 1
ATOM 758 O O . VAL A 1 97 ? -9.887 -2.110 -10.859 1.00 91.25 97 VAL A O 1
ATOM 761 N N . TRP A 1 98 ? -11.916 -1.308 -11.293 1.00 92.19 98 TRP A N 1
ATOM 762 C CA . TRP A 1 98 ? -12.131 -2.228 -12.419 1.00 92.19 98 TRP A CA 1
ATOM 763 C C . TRP A 1 98 ? -11.169 -1.982 -13.582 1.00 92.19 98 TRP A C 1
ATOM 765 O O . TRP A 1 98 ? -10.838 -2.921 -14.301 1.00 92.19 98 TRP A O 1
ATOM 775 N N . PHE A 1 99 ? -10.715 -0.743 -13.780 1.00 93.50 99 PHE A N 1
ATOM 776 C CA . PHE A 1 99 ? -9.659 -0.445 -14.740 1.00 93.50 99 PHE A CA 1
ATOM 777 C C . PHE A 1 99 ? -8.281 -0.552 -14.087 1.00 93.50 99 PHE A C 1
ATOM 779 O O . PHE A 1 99 ? -7.436 -1.284 -14.598 1.00 93.50 99 PHE A O 1
ATOM 786 N N . THR A 1 100 ? -8.051 0.146 -12.971 1.00 92.44 100 THR A N 1
ATOM 787 C CA . THR A 1 100 ? -6.711 0.272 -12.376 1.00 92.44 100 THR A CA 1
ATOM 788 C C . THR A 1 100 ? -6.169 -1.047 -11.825 1.00 92.44 100 THR A C 1
ATOM 790 O O . THR A 1 100 ? -4.994 -1.324 -12.056 1.00 92.44 100 THR A O 1
ATOM 793 N N . ALA A 1 101 ? -7.010 -1.928 -11.269 1.00 90.12 101 ALA A N 1
ATOM 794 C CA . ALA A 1 101 ? -6.557 -3.230 -10.778 1.00 90.12 101 ALA A CA 1
ATOM 795 C C . ALA A 1 101 ? -6.426 -4.272 -11.902 1.00 90.12 101 ALA A C 1
ATOM 797 O O . ALA A 1 101 ? -5.515 -5.092 -11.863 1.00 90.12 101 ALA A O 1
ATOM 798 N N . LEU A 1 102 ? -7.299 -4.267 -12.924 1.00 92.94 102 LEU A N 1
ATOM 799 C CA . LEU A 1 102 ? -7.281 -5.283 -13.996 1.00 92.94 102 LEU A CA 1
ATOM 800 C C . LEU A 1 102 ? -6.302 -4.973 -15.139 1.00 92.94 102 LEU A C 1
ATOM 802 O O . LEU A 1 102 ? -5.752 -5.899 -15.742 1.00 92.94 102 LEU A O 1
ATOM 806 N N . PHE A 1 103 ? -6.071 -3.695 -15.455 1.00 94.38 103 PHE A N 1
ATOM 807 C CA . PHE A 1 103 ? -5.173 -3.290 -16.538 1.00 94.38 103 PHE A CA 1
ATOM 808 C C . PHE A 1 103 ? -3.727 -3.806 -16.352 1.00 94.38 103 PHE A C 1
ATOM 810 O O . PHE A 1 103 ? -3.181 -4.347 -17.321 1.00 94.38 103 PHE A O 1
ATOM 817 N N . PRO A 1 104 ? -3.123 -3.772 -15.143 1.00 91.31 104 PRO A N 1
ATOM 818 C CA . PRO A 1 104 ? -1.830 -4.395 -14.882 1.00 91.31 104 PRO A CA 1
ATOM 819 C C . PRO A 1 104 ? -1.749 -5.869 -15.269 1.00 91.31 104 PRO A C 1
ATOM 821 O O . PRO A 1 104 ? -0.774 -6.259 -15.899 1.00 91.31 104 PRO A O 1
ATOM 824 N N . TYR A 1 105 ? -2.767 -6.690 -14.991 1.00 92.12 105 TYR A N 1
ATOM 825 C CA . TYR A 1 105 ? -2.747 -8.112 -15.366 1.00 92.12 105 TYR A CA 1
ATOM 826 C C . TYR A 1 105 ? -2.743 -8.319 -16.883 1.00 92.12 105 TYR A C 1
ATOM 828 O O . TYR A 1 105 ? -2.034 -9.192 -17.387 1.00 92.12 105 TYR A O 1
ATOM 836 N N . ALA A 1 106 ? -3.493 -7.497 -17.624 1.00 95.12 106 ALA A N 1
ATOM 837 C CA . ALA A 1 106 ? -3.480 -7.532 -19.083 1.00 95.12 106 ALA A CA 1
ATOM 838 C C . ALA A 1 106 ? -2.096 -7.154 -19.639 1.00 95.12 106 ALA A C 1
ATOM 840 O O . ALA A 1 106 ? -1.579 -7.834 -20.529 1.00 95.12 106 ALA A O 1
ATOM 841 N N . VAL A 1 107 ? -1.461 -6.114 -19.085 1.00 93.12 107 VAL A N 1
ATOM 842 C CA . VAL A 1 107 ? -0.112 -5.693 -19.492 1.00 93.12 107 VAL A CA 1
ATOM 843 C C . VAL A 1 107 ? 0.949 -6.714 -19.075 1.00 93.12 107 VAL A C 1
ATOM 845 O O . VAL A 1 107 ? 1.789 -7.057 -19.903 1.00 93.12 107 VAL A O 1
ATOM 848 N N . LEU A 1 108 ? 0.891 -7.271 -17.862 1.00 90.12 108 LEU A N 1
ATOM 849 C CA . LEU A 1 108 ? 1.784 -8.340 -17.403 1.00 90.12 108 LEU A CA 1
ATOM 850 C C . LEU A 1 108 ? 1.703 -9.567 -18.315 1.00 90.12 108 LEU A C 1
ATOM 852 O O . LEU A 1 108 ? 2.743 -10.105 -18.678 1.00 90.12 108 LEU A O 1
ATOM 856 N N . LEU A 1 109 ? 0.509 -9.981 -18.754 1.00 94.00 109 LEU A N 1
ATOM 857 C CA . LEU A 1 109 ? 0.356 -11.090 -19.701 1.00 94.00 109 LEU A CA 1
ATOM 858 C C . LEU A 1 109 ? 0.984 -10.773 -21.070 1.00 94.00 109 LEU A C 1
ATOM 860 O O . LEU A 1 109 ? 1.709 -11.599 -21.629 1.00 94.00 109 LEU A O 1
ATOM 864 N N . ILE A 1 110 ? 0.745 -9.569 -21.599 1.00 94.50 110 ILE A N 1
ATOM 865 C CA . ILE A 1 110 ? 1.317 -9.098 -22.871 1.00 94.50 110 ILE A CA 1
ATOM 866 C C . ILE A 1 110 ? 2.853 -9.032 -22.795 1.00 94.50 110 ILE A C 1
ATOM 868 O O . ILE A 1 110 ? 3.544 -9.508 -23.701 1.00 94.50 110 ILE A O 1
ATOM 872 N N . LEU A 1 111 ? 3.396 -8.486 -21.704 1.00 90.56 111 LEU A N 1
ATOM 873 C CA . LEU A 1 111 ? 4.834 -8.386 -21.460 1.00 90.56 111 LEU A CA 1
ATOM 874 C C . LEU A 1 111 ? 5.472 -9.739 -21.133 1.00 90.56 111 LEU A C 1
ATOM 876 O O . LEU A 1 111 ? 6.619 -9.945 -21.511 1.00 90.56 111 LEU A O 1
ATOM 880 N N . LEU A 1 112 ? 4.750 -10.679 -20.517 1.00 92.50 112 LEU A N 1
ATOM 881 C CA . LEU A 1 112 ? 5.220 -12.048 -20.291 1.00 92.50 112 LEU A CA 1
ATOM 882 C C . LEU A 1 112 ? 5.406 -12.768 -21.625 1.00 92.50 112 LEU A C 1
ATOM 884 O O . LEU A 1 112 ? 6.502 -13.244 -21.915 1.00 92.50 112 LEU A O 1
ATOM 888 N N . VAL A 1 113 ? 4.363 -12.792 -22.464 1.00 94.94 113 VAL A N 1
ATOM 889 C CA . VAL A 1 113 ? 4.425 -13.398 -23.803 1.00 94.94 113 VAL A CA 1
ATOM 890 C C . VAL A 1 113 ? 5.524 -12.736 -24.631 1.00 94.94 113 VAL A C 1
ATOM 892 O O . VAL A 1 113 ? 6.307 -13.432 -25.278 1.00 94.94 113 VAL A O 1
ATOM 895 N N . ARG A 1 114 ? 5.654 -11.403 -24.580 1.00 92.94 114 ARG A N 1
ATOM 896 C CA . ARG A 1 114 ? 6.743 -10.723 -25.285 1.00 92.94 114 ARG A CA 1
ATOM 897 C C . ARG A 1 114 ? 8.112 -11.098 -24.721 1.00 92.94 114 ARG A C 1
ATOM 899 O O . ARG A 1 114 ? 8.986 -11.473 -25.500 1.00 92.94 114 ARG A O 1
ATOM 906 N N . GLY A 1 115 ? 8.287 -11.018 -23.408 1.00 91.38 115 GLY A N 1
ATOM 907 C CA . GLY A 1 115 ? 9.542 -11.234 -22.697 1.00 91.38 115 GLY A CA 1
ATOM 908 C C . GLY A 1 115 ? 10.123 -12.622 -22.937 1.00 91.38 115 GLY A C 1
ATOM 909 O O . GLY A 1 115 ? 11.286 -12.739 -23.319 1.00 91.38 115 GLY A O 1
ATOM 910 N N . VAL A 1 116 ? 9.308 -13.679 -22.839 1.00 94.75 116 VAL A N 1
ATOM 911 C CA . VAL A 1 116 ? 9.784 -15.052 -23.093 1.00 94.75 116 VAL A CA 1
ATOM 912 C C . VAL A 1 116 ? 10.204 -15.279 -24.552 1.00 94.75 116 VAL A C 1
ATOM 914 O O . VAL A 1 116 ? 11.106 -16.076 -24.793 1.00 94.75 116 VAL A O 1
ATOM 917 N N . THR A 1 117 ? 9.633 -14.547 -25.521 1.00 94.00 117 THR A N 1
ATOM 918 C CA . THR A 1 117 ? 10.024 -14.637 -26.950 1.00 94.00 117 THR A CA 1
ATOM 919 C C . THR A 1 117 ? 11.318 -13.899 -27.311 1.00 94.00 117 THR A C 1
ATOM 921 O O . THR A 1 117 ? 11.756 -13.974 -28.460 1.00 94.00 117 THR A O 1
ATOM 924 N N . LEU A 1 118 ? 11.930 -13.158 -26.383 1.00 93.00 118 LEU A N 1
ATOM 925 C CA . LEU A 1 118 ? 13.186 -12.451 -26.639 1.00 93.00 118 LEU A CA 1
ATOM 926 C C . LEU A 1 118 ? 14.399 -13.401 -26.552 1.00 93.00 118 LEU A C 1
ATOM 928 O O . LEU A 1 118 ? 14.410 -14.306 -25.716 1.00 93.00 118 LEU A O 1
ATOM 932 N N . PRO A 1 119 ? 15.455 -13.199 -27.364 1.00 93.50 119 PRO A N 1
ATOM 933 C CA . PRO A 1 119 ? 16.694 -13.966 -27.224 1.00 93.50 119 PRO A CA 1
ATOM 934 C C . PRO A 1 119 ? 17.334 -13.690 -25.855 1.00 93.50 119 PRO A C 1
ATOM 936 O O . PRO A 1 119 ? 17.307 -12.557 -25.390 1.00 93.50 119 PRO A O 1
ATOM 939 N N . GLY A 1 120 ? 17.888 -14.709 -25.194 1.00 92.00 120 GLY A N 1
ATOM 940 C CA . GLY A 1 120 ? 18.456 -14.586 -23.840 1.00 92.00 120 GLY A CA 1
ATOM 941 C C . GLY A 1 120 ? 17.442 -14.643 -22.685 1.00 92.00 120 GLY A C 1
ATOM 942 O O . GLY A 1 120 ? 17.849 -14.774 -21.531 1.00 92.00 120 GLY A O 1
ATOM 943 N N . SER A 1 121 ? 16.129 -14.633 -22.953 1.00 93.56 121 SER A N 1
ATOM 944 C CA . SER A 1 121 ? 15.082 -14.682 -21.913 1.00 93.56 121 SER A CA 1
ATOM 945 C C . SER A 1 121 ? 15.221 -15.879 -20.960 1.00 93.56 121 SER A C 1
ATOM 947 O O . SER A 1 121 ? 15.056 -15.741 -19.746 1.00 93.56 121 SER A O 1
ATOM 949 N N . GLY A 1 122 ? 15.596 -17.046 -21.496 1.00 93.94 122 GLY A N 1
ATOM 950 C CA . GLY A 1 122 ? 15.808 -18.275 -20.732 1.00 93.94 122 GLY A CA 1
ATOM 951 C C . GLY A 1 122 ? 16.973 -18.206 -19.739 1.00 93.94 122 GLY A C 1
ATOM 952 O O . GLY A 1 122 ? 16.904 -18.844 -18.691 1.00 93.94 122 GLY A O 1
ATOM 953 N N . GLU A 1 123 ? 18.012 -17.408 -20.008 1.00 91.38 123 GLU A N 1
ATOM 954 C CA . GLU A 1 123 ? 19.107 -17.193 -19.049 1.00 91.38 123 GLU A CA 1
ATOM 955 C C . GLU A 1 123 ? 18.637 -16.342 -17.867 1.00 91.38 123 GLU A C 1
ATOM 957 O O . GLU A 1 123 ? 18.951 -16.650 -16.719 1.00 91.38 123 GLU A O 1
ATOM 962 N N . GLY A 1 124 ? 17.807 -15.331 -18.141 1.00 90.38 124 GLY A N 1
ATOM 963 C CA . GLY A 1 124 ? 17.146 -14.519 -17.123 1.00 90.38 124 GLY A CA 1
ATOM 964 C C . GLY A 1 124 ? 16.228 -15.339 -16.215 1.00 90.38 124 GLY A C 1
ATOM 965 O O . GLY A 1 124 ? 16.359 -15.288 -14.995 1.00 90.38 124 GLY A O 1
ATOM 966 N N . ILE A 1 125 ? 15.356 -16.172 -16.793 1.00 93.62 125 ILE A N 1
ATOM 967 C CA . ILE A 1 125 ? 14.475 -17.073 -16.024 1.00 93.62 125 ILE A CA 1
ATOM 968 C C . ILE A 1 125 ? 15.292 -18.095 -15.217 1.00 93.62 125 ILE A C 1
ATOM 970 O O . ILE A 1 125 ? 14.955 -18.394 -14.071 1.00 93.62 125 ILE A O 1
ATOM 974 N N . LYS A 1 126 ? 16.401 -18.602 -15.773 1.00 93.62 126 LYS A N 1
ATOM 975 C CA . LYS A 1 126 ? 17.327 -19.471 -15.037 1.00 93.62 126 LYS A CA 1
ATOM 976 C C . LYS A 1 126 ? 17.968 -18.741 -13.854 1.00 93.62 126 LYS A C 1
ATOM 978 O O . LYS A 1 126 ? 18.082 -19.338 -12.792 1.00 93.62 126 LYS A O 1
ATOM 983 N N . TYR A 1 127 ? 18.362 -17.477 -14.012 1.00 89.25 127 TYR A N 1
ATOM 984 C CA . TYR A 1 127 ? 18.886 -16.665 -12.910 1.00 89.25 127 TYR A CA 1
ATOM 985 C C . TYR A 1 127 ? 17.829 -16.440 -11.817 1.00 89.25 127 TYR A C 1
ATOM 987 O O . TYR A 1 127 ? 18.149 -16.572 -10.641 1.00 89.25 127 TYR A O 1
ATOM 995 N N . TYR A 1 128 ? 16.572 -16.181 -12.196 1.00 88.69 128 TYR A N 1
ATOM 996 C CA . TYR A 1 128 ? 15.460 -15.981 -11.258 1.00 88.69 128 TYR A CA 1
ATOM 997 C C . TYR A 1 128 ? 15.175 -17.207 -10.376 1.00 88.69 128 TYR A C 1
ATOM 999 O O . TYR A 1 128 ? 14.955 -17.066 -9.177 1.00 88.69 128 TYR A O 1
ATOM 1007 N N . LEU A 1 129 ? 15.163 -18.409 -10.967 1.00 93.50 129 LEU A N 1
ATOM 1008 C CA . LEU A 1 129 ? 14.642 -19.617 -10.311 1.00 93.50 129 LEU A CA 1
ATOM 1009 C C . LEU A 1 129 ? 15.698 -20.673 -9.953 1.00 93.50 129 LEU A C 1
ATOM 1011 O O . LEU A 1 129 ? 15.336 -21.722 -9.423 1.00 93.50 129 LEU A O 1
ATOM 1015 N N . SER A 1 130 ? 16.984 -20.452 -10.242 1.00 92.69 130 SER A N 1
ATOM 1016 C CA . SER A 1 130 ? 18.045 -21.404 -9.881 1.00 92.69 130 SER A CA 1
ATOM 1017 C C . SER A 1 130 ? 18.224 -21.451 -8.356 1.00 92.69 130 SER A C 1
ATOM 1019 O O . SER A 1 130 ? 18.719 -20.481 -7.780 1.00 92.69 130 SER A O 1
ATOM 1021 N N . PRO A 1 131 ? 17.880 -22.560 -7.675 1.00 93.56 131 PRO A N 1
ATOM 1022 C CA . PRO A 1 131 ? 17.829 -22.582 -6.220 1.00 93.56 131 PRO A CA 1
ATOM 1023 C C . PRO A 1 131 ? 19.231 -22.622 -5.602 1.00 93.56 131 PRO A C 1
ATOM 1025 O O . PRO A 1 131 ? 20.086 -23.411 -6.008 1.00 93.56 131 PRO A O 1
ATOM 1028 N N . ASN A 1 132 ? 19.438 -21.826 -4.554 1.00 91.25 132 ASN A N 1
ATOM 1029 C CA . ASN A 1 132 ? 20.611 -21.896 -3.687 1.00 91.25 132 ASN A CA 1
ATOM 1030 C C . ASN A 1 132 ? 20.163 -22.174 -2.246 1.00 91.25 132 ASN A C 1
ATOM 1032 O O . ASN A 1 132 ? 19.921 -21.251 -1.473 1.00 91.25 132 ASN A O 1
ATOM 1036 N N . PHE A 1 133 ? 20.051 -23.451 -1.873 1.00 92.69 133 PHE A N 1
ATOM 1037 C CA . PHE A 1 133 ? 19.566 -23.847 -0.543 1.00 92.69 133 PHE A CA 1
ATOM 1038 C C . PHE A 1 133 ? 20.475 -23.394 0.613 1.00 92.69 133 PHE A C 1
ATOM 1040 O O . PHE A 1 133 ? 20.001 -23.279 1.739 1.00 92.69 133 PHE A O 1
ATOM 1047 N N . THR A 1 134 ? 21.739 -23.047 0.345 1.00 93.31 134 THR A N 1
ATOM 1048 C CA . THR A 1 134 ? 22.642 -22.422 1.329 1.00 93.31 134 THR A CA 1
ATOM 1049 C C . THR A 1 134 ? 22.144 -21.042 1.777 1.00 93.31 134 THR A C 1
ATOM 1051 O O . THR A 1 134 ? 22.454 -20.607 2.879 1.00 93.31 134 THR A O 1
ATOM 1054 N N . ALA A 1 135 ? 21.327 -20.350 0.973 1.00 86.69 135 ALA A N 1
ATOM 1055 C CA . ALA A 1 135 ? 20.723 -19.079 1.376 1.00 86.69 135 ALA A CA 1
ATOM 1056 C C . ALA A 1 135 ? 19.793 -19.236 2.596 1.00 86.69 135 ALA A C 1
ATOM 1058 O O . ALA A 1 135 ? 19.739 -18.351 3.440 1.00 86.69 135 ALA A O 1
ATOM 1059 N N . ILE A 1 136 ? 19.133 -20.393 2.747 1.00 92.00 136 ILE A N 1
ATOM 1060 C CA . ILE A 1 136 ? 18.176 -20.665 3.836 1.00 92.00 136 ILE A CA 1
ATOM 1061 C C . ILE A 1 136 ? 18.864 -20.698 5.215 1.00 92.00 136 ILE A C 1
ATOM 1063 O O . ILE A 1 136 ? 18.205 -20.510 6.236 1.00 92.00 136 ILE A O 1
ATOM 1067 N N . THR A 1 137 ? 20.188 -20.904 5.270 1.00 89.69 137 THR A N 1
ATOM 1068 C CA . THR A 1 137 ? 20.951 -20.847 6.529 1.00 89.69 137 THR A CA 1
ATOM 1069 C C . THR A 1 137 ? 21.340 -19.428 6.955 1.00 89.69 137 THR A C 1
ATOM 1071 O O . THR A 1 137 ? 21.868 -19.269 8.051 1.00 89.69 137 THR A O 1
ATOM 1074 N N . ASN A 1 138 ? 21.113 -18.405 6.120 1.00 81.69 138 ASN A N 1
ATOM 1075 C CA . ASN A 1 138 ? 21.302 -17.004 6.503 1.00 81.69 138 ASN A CA 1
ATOM 1076 C C . ASN A 1 138 ? 20.001 -16.457 7.119 1.00 81.69 138 ASN A C 1
ATOM 1078 O O . ASN A 1 138 ? 18.945 -16.543 6.495 1.00 81.69 138 ASN A O 1
ATOM 1082 N N . ALA A 1 139 ? 20.077 -15.882 8.322 1.00 73.62 139 ALA A N 1
ATOM 1083 C CA . ALA A 1 139 ? 18.931 -15.270 9.002 1.00 73.62 139 ALA A CA 1
ATOM 1084 C C . ALA A 1 139 ? 18.351 -14.083 8.209 1.00 73.62 139 ALA A C 1
ATOM 1086 O O . ALA A 1 139 ? 17.136 -13.928 8.132 1.00 73.62 139 ALA A O 1
ATOM 1087 N N . GLU A 1 140 ? 19.212 -13.319 7.532 1.00 68.06 140 GLU A N 1
ATOM 1088 C CA . GLU A 1 140 ? 18.853 -12.182 6.672 1.00 68.06 140 GLU A CA 1
ATOM 1089 C C . GLU A 1 140 ? 17.797 -12.560 5.619 1.00 68.06 140 GLU A C 1
ATOM 1091 O O . GLU A 1 140 ? 16.800 -11.868 5.468 1.00 68.06 140 GLU A O 1
ATOM 1096 N N . VAL A 1 141 ? 17.912 -13.744 5.003 1.00 76.19 141 VAL A N 1
ATOM 1097 C CA . VAL A 1 141 ? 16.955 -14.238 3.992 1.00 76.19 141 VAL A CA 1
ATOM 1098 C C . VAL A 1 141 ? 15.555 -14.468 4.577 1.00 76.19 141 VAL A C 1
ATOM 1100 O O . VAL A 1 141 ? 14.554 -14.315 3.876 1.00 76.19 141 VAL A O 1
ATOM 1103 N N . TRP A 1 142 ? 15.457 -14.818 5.863 1.00 77.81 142 TRP A N 1
ATOM 1104 C CA . TRP A 1 142 ? 14.175 -14.942 6.563 1.00 77.81 142 TRP A CA 1
ATOM 1105 C C . TRP A 1 142 ? 13.609 -13.581 6.969 1.00 77.81 142 TRP A C 1
ATOM 1107 O O . TRP A 1 142 ? 12.396 -13.385 6.893 1.00 77.81 142 TRP A O 1
ATOM 1117 N N . VAL A 1 143 ? 14.477 -12.644 7.356 1.00 65.81 143 VAL A N 1
ATOM 1118 C CA . VAL A 1 143 ? 14.115 -11.253 7.653 1.00 65.81 143 VAL A CA 1
ATOM 1119 C C . VAL A 1 143 ? 13.576 -10.560 6.399 1.00 65.81 143 VAL A C 1
ATOM 1121 O O . VAL A 1 143 ? 12.493 -9.976 6.458 1.00 65.81 143 VAL A O 1
ATOM 1124 N N . ASP A 1 144 ? 14.251 -10.699 5.258 1.00 66.50 144 ASP A N 1
ATOM 1125 C CA . ASP A 1 144 ? 13.819 -10.173 3.961 1.00 66.50 144 ASP A CA 1
ATOM 1126 C C . ASP A 1 144 ? 12.477 -10.778 3.539 1.00 66.50 144 ASP A C 1
ATOM 1128 O O . ASP A 1 144 ? 11.540 -10.053 3.208 1.00 66.50 144 ASP A O 1
ATOM 1132 N N . ALA A 1 145 ? 12.335 -12.107 3.619 1.00 76.56 145 ALA A N 1
ATOM 1133 C CA . ALA A 1 145 ? 11.093 -12.791 3.266 1.00 76.56 145 ALA A CA 1
ATOM 1134 C C . ALA A 1 145 ? 9.909 -12.363 4.154 1.00 76.56 145 ALA A C 1
ATOM 1136 O O . ALA A 1 145 ? 8.813 -12.119 3.645 1.00 76.56 145 ALA A O 1
ATOM 1137 N N . ALA A 1 146 ? 10.116 -12.243 5.470 1.00 73.88 146 ALA A N 1
ATOM 1138 C CA . ALA A 1 146 ? 9.087 -11.783 6.400 1.00 73.88 146 ALA A CA 1
ATOM 1139 C C . ALA A 1 146 ? 8.706 -10.317 6.143 1.00 73.88 146 ALA A C 1
ATOM 1141 O O . ALA A 1 146 ? 7.519 -9.994 6.075 1.00 73.88 146 ALA A O 1
ATOM 1142 N N . THR A 1 147 ? 9.703 -9.453 5.939 1.00 69.44 147 THR A N 1
ATOM 1143 C CA . THR A 1 147 ? 9.530 -8.027 5.625 1.00 69.44 147 THR A CA 1
ATOM 1144 C C . THR A 1 147 ? 8.753 -7.847 4.321 1.00 69.44 147 THR A C 1
ATOM 1146 O O . THR A 1 147 ? 7.762 -7.118 4.292 1.00 69.44 147 THR A O 1
ATOM 1149 N N . GLN A 1 148 ? 9.129 -8.577 3.268 1.00 73.94 148 GLN A N 1
ATOM 1150 C CA . GLN A 1 148 ? 8.467 -8.538 1.967 1.00 73.94 148 GLN A CA 1
ATOM 1151 C C . GLN A 1 148 ? 7.004 -8.990 2.050 1.00 73.94 148 GLN A C 1
ATOM 1153 O O . GLN A 1 148 ? 6.125 -8.295 1.548 1.00 73.94 148 GLN A O 1
ATOM 1158 N N . VAL A 1 149 ? 6.715 -10.127 2.699 1.00 81.56 149 VAL A N 1
ATOM 1159 C CA . VAL A 1 149 ? 5.332 -10.620 2.869 1.00 81.56 149 VAL A CA 1
ATOM 1160 C C . VAL A 1 149 ? 4.483 -9.624 3.657 1.00 81.56 149 VAL A C 1
ATOM 1162 O O . VAL A 1 149 ? 3.322 -9.397 3.318 1.00 81.56 149 VAL A O 1
ATOM 1165 N N . PHE A 1 150 ? 5.062 -9.024 4.695 1.00 79.31 150 PHE A N 1
ATOM 1166 C CA . PHE A 1 150 ? 4.386 -8.064 5.551 1.00 79.31 150 PHE A CA 1
ATOM 1167 C C . PHE A 1 150 ? 4.036 -6.777 4.794 1.00 79.31 150 PHE A C 1
ATOM 1169 O O . PHE A 1 150 ? 2.857 -6.440 4.702 1.00 79.31 150 PHE A O 1
ATOM 1176 N N . PHE A 1 151 ? 5.011 -6.098 4.180 1.00 76.06 151 PHE A N 1
ATOM 1177 C CA . PHE A 1 151 ? 4.736 -4.853 3.453 1.00 76.06 151 PHE A CA 1
ATOM 1178 C C . PHE A 1 151 ? 3.893 -5.077 2.188 1.00 76.06 151 PHE A C 1
ATOM 1180 O O . PHE A 1 151 ? 3.022 -4.261 1.908 1.00 76.06 151 PHE A O 1
ATOM 1187 N N . SER A 1 152 ? 4.048 -6.210 1.492 1.00 81.62 152 SER A N 1
ATOM 1188 C CA . SER A 1 152 ? 3.258 -6.532 0.293 1.00 81.62 152 SER A CA 1
ATOM 1189 C C . SER A 1 152 ? 1.784 -6.867 0.580 1.00 81.62 152 SER A C 1
ATOM 1191 O O . SER A 1 152 ? 0.954 -6.755 -0.312 1.00 81.62 152 SER A O 1
ATOM 1193 N N . LEU A 1 153 ? 1.413 -7.289 1.795 1.00 83.81 153 LEU A N 1
ATOM 1194 C CA . LEU A 1 153 ? -0.002 -7.501 2.151 1.00 83.81 153 LEU A CA 1
ATOM 1195 C C . LEU A 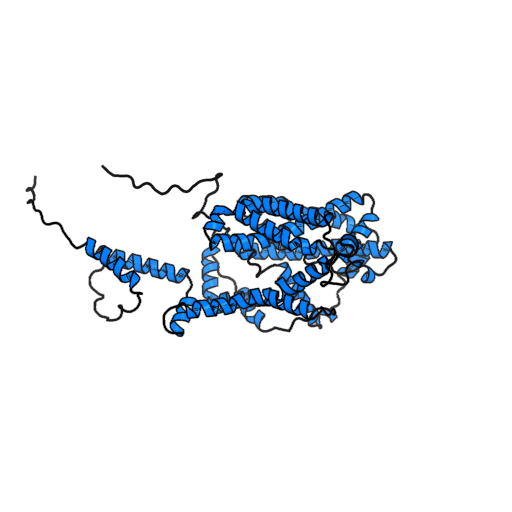1 153 ? -0.666 -6.263 2.780 1.00 83.81 153 LEU A C 1
ATOM 1197 O O . LEU A 1 153 ? -1.892 -6.222 2.885 1.00 83.81 153 LEU A O 1
ATOM 1201 N N . GLY A 1 154 ? 0.119 -5.277 3.222 1.00 82.31 154 GLY A N 1
ATOM 1202 C CA . GLY A 1 154 ? -0.359 -4.012 3.788 1.00 82.31 154 GLY A CA 1
ATOM 1203 C C . GLY A 1 154 ? -1.218 -4.045 5.077 1.00 82.31 154 GLY A C 1
ATOM 1204 O O . GLY A 1 154 ? -2.075 -3.162 5.219 1.00 82.31 154 GLY A O 1
ATOM 1205 N N . PRO A 1 155 ? -1.053 -4.983 6.040 1.00 88.00 155 PRO A N 1
ATOM 1206 C CA . PRO A 1 155 ? -1.667 -4.848 7.365 1.00 88.00 155 PRO A CA 1
ATOM 1207 C C . PRO A 1 155 ? -1.110 -3.616 8.107 1.00 88.00 155 PRO A C 1
ATOM 1209 O O . PRO A 1 155 ? -0.006 -3.162 7.831 1.00 88.00 155 PRO A O 1
ATOM 1212 N N . GLY A 1 156 ? -1.862 -3.052 9.056 1.00 85.25 156 GLY A N 1
ATOM 1213 C CA . GLY A 1 156 ? -1.419 -1.902 9.865 1.00 85.25 156 GLY A CA 1
ATOM 1214 C C . GLY A 1 156 ? -1.513 -0.517 9.217 1.00 85.25 156 GLY A C 1
ATOM 1215 O O . GLY A 1 156 ? -1.383 0.481 9.918 1.00 85.25 156 GLY A O 1
ATOM 1216 N N . PHE A 1 157 ? -1.789 -0.405 7.910 1.00 86.69 157 PHE A N 1
ATOM 1217 C CA . PHE A 1 157 ? -2.105 0.893 7.283 1.00 86.69 157 PHE A CA 1
ATOM 1218 C C . PHE A 1 157 ? -3.555 1.354 7.554 1.00 86.69 157 PHE A C 1
ATOM 1220 O O . PHE A 1 157 ? -3.967 2.410 7.084 1.00 86.69 157 PHE A O 1
ATOM 1227 N N . GLY A 1 158 ? -4.381 0.539 8.221 1.00 91.62 158 GLY A N 1
ATOM 1228 C CA . GLY A 1 158 ? -5.824 0.776 8.379 1.00 91.62 158 GLY A CA 1
ATOM 1229 C C . GLY A 1 158 ? -6.663 0.571 7.105 1.00 91.62 158 GLY A C 1
ATOM 1230 O O . GLY A 1 158 ? -7.884 0.495 7.194 1.00 91.62 158 GLY A O 1
ATOM 1231 N N . VAL A 1 159 ? -6.040 0.404 5.931 1.00 93.62 159 VAL A N 1
ATOM 1232 C CA . VAL A 1 159 ? -6.721 0.244 4.628 1.00 93.62 159 VAL A CA 1
ATOM 1233 C C . VAL A 1 159 ? -7.626 -0.981 4.595 1.00 93.62 159 VAL A C 1
ATOM 1235 O O . VAL A 1 159 ? -8.810 -0.870 4.287 1.00 93.62 159 VAL A O 1
ATOM 1238 N N . LEU A 1 160 ? -7.089 -2.146 4.969 1.00 93.88 160 LEU A N 1
ATOM 1239 C CA . LEU A 1 160 ? -7.852 -3.395 5.008 1.00 93.88 160 LEU A CA 1
ATOM 1240 C C . LEU A 1 160 ? -9.037 -3.305 5.981 1.00 93.88 160 LEU A C 1
ATOM 1242 O O . LEU A 1 160 ? -10.105 -3.840 5.694 1.00 93.88 160 LEU A O 1
ATOM 1246 N N . LEU A 1 161 ? -8.867 -2.588 7.098 1.00 93.88 161 LEU A N 1
ATOM 1247 C CA . LEU A 1 161 ? -9.925 -2.344 8.078 1.00 93.88 161 LEU A CA 1
ATOM 1248 C C . LEU A 1 161 ? -11.019 -1.436 7.496 1.00 93.88 161 LEU A C 1
ATOM 1250 O O . LEU A 1 161 ? -12.195 -1.784 7.577 1.00 93.88 161 LEU A O 1
ATOM 1254 N N . ALA A 1 162 ? -10.644 -0.325 6.853 1.00 92.31 162 ALA A N 1
ATOM 1255 C CA . ALA A 1 162 ? -11.576 0.586 6.192 1.00 92.31 162 ALA A CA 1
ATOM 1256 C C . ALA A 1 162 ? -12.380 -0.130 5.092 1.00 92.31 162 ALA A C 1
ATOM 1258 O O . ALA A 1 162 ? -13.610 -0.167 5.161 1.00 92.31 162 ALA A O 1
ATOM 1259 N N . TYR A 1 163 ? -11.705 -0.791 4.144 1.00 92.94 163 TYR A N 1
ATOM 1260 C CA . TYR A 1 163 ? -12.343 -1.536 3.051 1.00 92.94 163 TYR A CA 1
ATOM 1261 C C . TYR A 1 163 ? -13.242 -2.679 3.541 1.00 92.94 163 TYR A C 1
ATOM 1263 O O . TYR A 1 163 ? -14.342 -2.855 3.012 1.00 92.94 163 TYR A O 1
ATOM 1271 N N . ALA A 1 164 ? -12.820 -3.436 4.560 1.00 93.75 164 ALA A N 1
ATOM 1272 C CA . ALA A 1 164 ? -13.646 -4.493 5.139 1.00 93.75 164 ALA A CA 1
ATOM 1273 C C . ALA A 1 164 ? -14.853 -3.946 5.919 1.00 93.75 164 ALA A C 1
ATOM 1275 O O . ALA A 1 164 ? -15.883 -4.615 5.971 1.00 93.75 164 ALA A O 1
ATOM 1276 N N . SER A 1 165 ? -14.773 -2.732 6.478 1.00 93.31 165 SER A N 1
ATOM 1277 C CA . SER A 1 165 ? -15.871 -2.117 7.241 1.00 93.31 165 SER A CA 1
ATOM 1278 C C . SER A 1 165 ? -17.095 -1.727 6.394 1.00 93.31 165 SER A C 1
ATOM 1280 O O . SER A 1 165 ? -18.156 -1.443 6.950 1.00 93.31 165 SER A O 1
ATOM 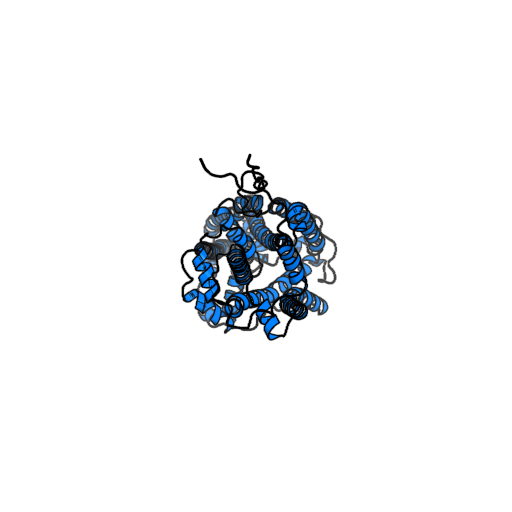1282 N N . TYR A 1 166 ? -16.952 -1.732 5.064 1.00 89.88 166 TYR A N 1
ATOM 1283 C CA . TYR A 1 166 ? -18.021 -1.494 4.089 1.00 89.88 166 TYR A CA 1
ATOM 1284 C C . TYR A 1 166 ? -18.660 -2.783 3.534 1.00 89.88 166 TYR A C 1
ATOM 1286 O O . TYR A 1 166 ? -19.546 -2.718 2.675 1.00 89.88 166 TYR A O 1
ATOM 1294 N N . ASN A 1 167 ? -18.200 -3.958 3.977 1.00 92.31 167 ASN A N 1
ATOM 1295 C CA . ASN A 1 167 ? -18.807 -5.238 3.616 1.00 92.31 167 ASN A CA 1
ATOM 1296 C C . ASN A 1 167 ? -20.107 -5.489 4.388 1.00 92.31 167 ASN A C 1
ATOM 1298 O O . ASN A 1 167 ? -20.293 -5.024 5.511 1.00 92.31 167 ASN A O 1
ATOM 1302 N N . GLU A 1 168 ? -20.980 -6.316 3.812 1.00 89.69 168 GLU A N 1
ATOM 1303 C CA . GLU A 1 168 ? -22.096 -6.899 4.558 1.00 89.69 168 GLU A CA 1
ATOM 1304 C C . GLU A 1 168 ? -21.584 -7.765 5.719 1.00 89.69 168 GLU A C 1
ATOM 1306 O O . GLU A 1 168 ? -20.600 -8.494 5.580 1.00 89.69 168 GLU A O 1
ATOM 1311 N N . TYR A 1 169 ? -22.293 -7.734 6.852 1.00 91.12 169 TYR A N 1
ATOM 1312 C CA . TYR A 1 169 ? -21.888 -8.412 8.092 1.00 91.12 169 TYR A CA 1
ATOM 1313 C C . TYR A 1 169 ? -21.639 -9.923 7.927 1.00 91.12 169 TYR A C 1
ATOM 1315 O O . TYR A 1 169 ? -20.726 -10.473 8.539 1.00 91.12 169 TYR A O 1
ATOM 1323 N N . HIS A 1 170 ? -22.413 -10.584 7.060 1.00 92.50 170 HIS A N 1
ATOM 1324 C CA . HIS A 1 170 ? -22.285 -12.013 6.757 1.00 92.50 170 HIS A CA 1
ATOM 1325 C C . HIS A 1 170 ? -21.450 -12.314 5.494 1.00 92.50 170 HIS A C 1
ATOM 1327 O O . HIS A 1 170 ? -21.505 -13.427 4.965 1.00 92.50 170 HIS A O 1
ATOM 1333 N N . ASN A 1 171 ? -20.656 -11.360 4.986 1.00 92.75 171 ASN A N 1
ATOM 1334 C CA . ASN A 1 171 ? -19.696 -11.664 3.924 1.00 92.75 171 ASN A CA 1
ATOM 1335 C C . ASN A 1 171 ? -18.608 -12.629 4.433 1.00 92.75 171 ASN A C 1
ATOM 1337 O O . ASN A 1 171 ? -18.051 -12.466 5.519 1.00 92.75 171 ASN A O 1
ATOM 1341 N N . ASN A 1 172 ? -18.244 -13.613 3.607 1.00 94.00 172 ASN A N 1
ATOM 1342 C CA . ASN A 1 172 ? -17.194 -14.583 3.913 1.00 94.00 172 ASN A CA 1
ATOM 1343 C C . ASN A 1 172 ? -15.786 -13.976 3.744 1.00 94.00 172 ASN A C 1
ATOM 1345 O O . ASN A 1 172 ? -15.053 -14.307 2.810 1.00 94.00 172 ASN A O 1
ATOM 1349 N N . VAL A 1 173 ? -15.407 -13.115 4.692 1.00 94.62 173 VAL A N 1
ATOM 1350 C CA . VAL A 1 173 ? -14.093 -12.454 4.759 1.00 94.62 173 VAL A CA 1
ATOM 1351 C C . VAL A 1 173 ? -12.925 -13.448 4.850 1.00 94.62 173 VAL A C 1
ATOM 1353 O O . VAL A 1 173 ? -11.831 -13.155 4.377 1.00 94.62 173 VAL A O 1
ATOM 1356 N N . TYR A 1 174 ? -13.153 -14.655 5.384 1.00 92.94 174 TYR A N 1
ATOM 1357 C CA . TYR A 1 174 ? -12.136 -15.710 5.451 1.00 92.94 174 TYR A CA 1
ATOM 1358 C C . TYR A 1 174 ? -11.698 -16.179 4.056 1.00 92.94 174 TYR A C 1
ATOM 1360 O O . TYR A 1 174 ? -10.503 -16.286 3.779 1.00 92.94 174 TYR A O 1
ATOM 1368 N N . SER A 1 175 ? -12.660 -16.415 3.157 1.00 93.12 175 SER A N 1
ATOM 1369 C CA . SER A 1 175 ? -12.361 -16.760 1.763 1.00 93.12 175 SER A CA 1
ATOM 1370 C C . SER A 1 175 ? -11.687 -15.607 1.019 1.00 93.12 175 SER A C 1
ATOM 1372 O O . SER A 1 175 ? -10.836 -15.850 0.165 1.00 93.12 175 SER A O 1
ATOM 1374 N N . ASP A 1 176 ? -12.064 -14.368 1.333 1.00 93.81 176 ASP A N 1
ATOM 1375 C CA . ASP A 1 176 ? -11.585 -13.174 0.631 1.00 93.81 176 ASP A CA 1
ATOM 1376 C C . ASP A 1 176 ? -10.132 -12.852 0.993 1.00 93.81 176 ASP A C 1
ATOM 1378 O O . ASP A 1 176 ? -9.328 -12.548 0.109 1.00 93.81 176 ASP A O 1
ATOM 1382 N N . ALA A 1 177 ? -9.772 -13.008 2.272 1.00 93.56 177 ALA A N 1
ATOM 1383 C CA . ALA A 1 177 ? -8.398 -12.891 2.748 1.00 93.56 177 ALA A CA 1
ATOM 1384 C C . ALA A 1 177 ? -7.480 -13.924 2.072 1.00 93.56 177 ALA A C 1
ATOM 1386 O O . ALA A 1 177 ? -6.452 -13.554 1.512 1.00 93.56 177 ALA A O 1
ATOM 1387 N N . LEU A 1 178 ? -7.880 -15.204 2.038 1.00 93.44 178 LEU A N 1
ATOM 1388 C CA . LEU A 1 178 ? -7.098 -16.258 1.379 1.00 93.44 178 LEU A CA 1
ATOM 1389 C C . LEU A 1 178 ? -6.934 -16.021 -0.128 1.00 93.44 178 LEU A C 1
ATOM 1391 O O . LEU A 1 178 ? -5.832 -16.171 -0.656 1.00 93.44 178 LEU A O 1
ATOM 1395 N N . LEU A 1 179 ? -8.018 -15.651 -0.817 1.00 93.25 179 LEU A N 1
ATOM 1396 C CA . LEU A 1 179 ? -7.995 -15.387 -2.255 1.00 93.25 179 LEU A CA 1
ATOM 1397 C C . LEU A 1 179 ? -7.077 -14.207 -2.588 1.00 93.25 179 LEU A C 1
ATOM 1399 O O . LEU A 1 179 ? -6.247 -14.313 -3.489 1.00 93.25 179 LEU A O 1
ATOM 1403 N N . THR A 1 180 ? -7.190 -13.107 -1.844 1.00 91.69 180 THR A N 1
ATOM 1404 C CA . THR A 1 180 ? -6.402 -11.899 -2.114 1.00 91.69 180 THR A CA 1
ATOM 1405 C C . THR A 1 180 ? -4.923 -12.104 -1.790 1.00 91.69 180 THR A C 1
ATOM 1407 O O . THR A 1 180 ? -4.075 -11.732 -2.598 1.00 91.69 180 THR A O 1
ATOM 1410 N N . SER A 1 181 ? -4.590 -12.782 -0.683 1.00 91.75 181 SER A N 1
ATOM 1411 C CA . SER A 1 181 ? -3.199 -13.149 -0.378 1.00 91.75 181 SER A CA 1
ATOM 1412 C C . SER A 1 181 ? -2.582 -14.041 -1.460 1.00 91.75 181 SER A C 1
ATOM 1414 O O . SER A 1 181 ? -1.447 -13.805 -1.870 1.00 91.75 181 SER A O 1
ATOM 1416 N N . LEU A 1 182 ? -3.331 -15.030 -1.968 1.00 93.88 182 LEU A N 1
ATOM 1417 C CA . LEU A 1 182 ? -2.870 -15.895 -3.056 1.00 93.88 182 LEU A CA 1
ATOM 1418 C C . LEU A 1 182 ? -2.635 -15.107 -4.352 1.00 93.88 182 LEU A C 1
ATOM 1420 O O . LEU A 1 182 ? -1.607 -15.299 -4.999 1.00 93.88 182 LEU A O 1
ATOM 1424 N N . ILE A 1 183 ? -3.566 -14.222 -4.725 1.00 92.44 183 ILE A N 1
ATOM 1425 C CA . ILE A 1 183 ? -3.446 -13.380 -5.924 1.00 92.44 183 ILE A CA 1
ATOM 1426 C C . ILE A 1 183 ? -2.239 -12.447 -5.808 1.00 92.44 183 ILE A C 1
ATOM 1428 O O . ILE A 1 183 ? -1.474 -12.346 -6.766 1.00 92.44 183 ILE A O 1
ATOM 1432 N N . ASN A 1 184 ? -2.004 -11.837 -4.645 1.00 88.94 184 ASN A N 1
ATOM 1433 C CA . ASN A 1 184 ? -0.834 -10.994 -4.420 1.00 88.94 184 ASN A CA 1
ATOM 1434 C C . ASN A 1 184 ? 0.486 -11.750 -4.683 1.00 88.94 184 ASN A C 1
ATOM 1436 O O . ASN A 1 184 ? 1.273 -11.378 -5.561 1.00 88.94 184 ASN A O 1
ATOM 1440 N N . SER A 1 185 ? 0.703 -12.879 -3.997 1.00 88.69 185 SER A N 1
ATOM 1441 C CA . SER A 1 185 ? 1.927 -13.672 -4.175 1.00 88.69 185 SER A CA 1
ATOM 1442 C C . SER A 1 185 ? 2.064 -14.244 -5.593 1.00 88.69 185 SER A C 1
ATOM 1444 O O . SER A 1 185 ? 3.161 -14.243 -6.153 1.00 88.69 185 SER A O 1
ATOM 1446 N N . ALA A 1 186 ? 0.961 -14.683 -6.212 1.00 91.00 186 ALA A N 1
ATOM 1447 C CA . ALA A 1 186 ? 0.960 -15.147 -7.599 1.00 91.00 186 ALA A CA 1
ATOM 1448 C C . ALA A 1 186 ? 1.331 -14.026 -8.584 1.00 91.00 186 ALA A C 1
ATOM 1450 O O . ALA A 1 186 ? 2.047 -14.275 -9.554 1.00 91.00 186 ALA A O 1
ATOM 1451 N N . THR A 1 187 ? 0.903 -12.789 -8.321 1.00 87.12 187 THR A N 1
ATOM 1452 C CA . THR A 1 187 ? 1.230 -11.638 -9.172 1.00 87.12 187 THR A CA 1
ATOM 1453 C C . THR A 1 187 ? 2.696 -11.258 -9.051 1.00 87.12 187 THR A C 1
ATOM 1455 O O . THR A 1 187 ? 3.347 -11.077 -10.076 1.00 87.12 187 THR A O 1
ATOM 1458 N N . SER A 1 188 ? 3.253 -11.248 -7.836 1.00 85.94 188 SER A N 1
ATOM 1459 C CA . SER A 1 188 ? 4.697 -11.065 -7.626 1.00 85.94 188 SER A CA 1
ATOM 1460 C C . SER A 1 188 ? 5.527 -12.139 -8.349 1.00 85.94 188 SER A C 1
ATOM 1462 O O . SER A 1 188 ? 6.530 -11.825 -8.989 1.00 85.94 188 SER A O 1
ATOM 1464 N N . PHE A 1 189 ? 5.076 -13.400 -8.342 1.00 88.25 189 PHE A N 1
ATOM 1465 C CA . PHE A 1 189 ? 5.727 -14.495 -9.071 1.00 88.25 189 PHE A CA 1
ATOM 1466 C C . PHE A 1 189 ? 5.662 -14.315 -10.601 1.00 88.25 189 PHE A C 1
ATOM 1468 O O . PHE A 1 189 ? 6.680 -14.432 -11.284 1.00 88.25 189 PHE A O 1
ATOM 1475 N N . ILE A 1 190 ? 4.491 -13.968 -11.153 1.00 88.38 190 ILE A N 1
ATOM 1476 C CA . ILE A 1 190 ? 4.312 -13.691 -12.591 1.00 88.38 190 ILE A CA 1
ATOM 1477 C C . ILE A 1 190 ? 5.135 -12.470 -13.023 1.00 88.38 190 ILE A C 1
ATOM 1479 O O . ILE A 1 190 ? 5.820 -12.522 -14.048 1.00 88.38 190 ILE A O 1
ATOM 1483 N N . ALA A 1 191 ? 5.119 -11.395 -12.232 1.00 86.75 191 ALA A N 1
ATOM 1484 C CA . ALA A 1 191 ? 5.939 -10.211 -12.454 1.00 86.75 191 ALA A CA 1
ATOM 1485 C C . ALA A 1 191 ? 7.432 -10.567 -12.463 1.00 86.75 191 ALA A C 1
ATOM 1487 O O . ALA A 1 191 ? 8.153 -10.086 -13.332 1.00 86.75 191 ALA A O 1
ATOM 1488 N N . GLY A 1 192 ? 7.884 -11.486 -11.602 1.00 87.81 192 GLY A N 1
ATOM 1489 C CA . GLY A 1 192 ? 9.237 -12.044 -11.638 1.00 87.81 192 GLY A CA 1
ATOM 1490 C C . GLY A 1 192 ? 9.631 -12.607 -13.011 1.00 87.81 192 GLY A C 1
ATOM 1491 O O . GLY A 1 192 ? 10.678 -12.238 -13.543 1.00 87.81 192 GLY A O 1
ATOM 1492 N N . PHE A 1 193 ? 8.781 -13.414 -13.657 1.00 89.25 193 PHE A N 1
ATOM 1493 C CA . PHE A 1 193 ? 9.054 -13.888 -15.026 1.00 89.25 193 PHE A CA 1
ATOM 1494 C C . PHE A 1 193 ? 9.116 -12.753 -16.050 1.00 89.25 193 PHE A C 1
ATOM 1496 O O . PHE A 1 193 ? 9.991 -12.768 -16.921 1.00 89.25 193 PHE A O 1
ATOM 1503 N N . VAL A 1 194 ? 8.213 -11.771 -15.956 1.00 88.94 194 VAL A N 1
ATOM 1504 C CA . VAL A 1 194 ? 8.235 -10.582 -16.822 1.00 88.94 194 VAL A CA 1
ATOM 1505 C C . VAL A 1 194 ? 9.579 -9.871 -16.651 1.00 88.94 194 VAL A C 1
ATOM 1507 O O . VAL A 1 194 ? 10.361 -9.816 -17.602 1.00 88.94 194 VAL A O 1
ATOM 1510 N N . ILE A 1 195 ? 9.907 -9.444 -15.426 1.00 86.56 195 ILE A N 1
ATOM 1511 C CA . ILE A 1 195 ? 11.170 -8.797 -15.049 1.00 86.56 195 ILE A CA 1
ATOM 1512 C C . ILE A 1 195 ? 12.373 -9.568 -15.595 1.00 86.56 195 ILE A C 1
ATOM 1514 O O . ILE A 1 195 ? 13.100 -9.051 -16.448 1.00 86.56 195 ILE A O 1
ATOM 1518 N N . PHE A 1 196 ? 12.562 -10.814 -15.166 1.00 88.25 196 PHE A N 1
ATOM 1519 C CA . PHE A 1 196 ? 13.788 -11.544 -15.458 1.00 88.25 196 PHE A CA 1
ATOM 1520 C C . PHE A 1 196 ? 13.919 -11.974 -16.923 1.00 88.25 196 PHE A C 1
ATOM 1522 O O . PHE A 1 196 ? 15.040 -12.016 -17.425 1.00 88.25 196 PHE A O 1
ATOM 1529 N N . SER A 1 197 ? 12.824 -12.204 -17.658 1.00 91.69 197 SER A N 1
ATOM 1530 C CA . SER A 1 197 ? 12.908 -12.492 -19.101 1.00 91.69 197 SER A CA 1
ATOM 1531 C C . SER A 1 197 ? 13.453 -11.304 -19.913 1.00 91.69 197 SER A C 1
ATOM 1533 O O . SER A 1 197 ? 14.298 -11.494 -20.791 1.00 91.69 197 SER A O 1
ATOM 1535 N N . VAL A 1 198 ? 13.060 -10.071 -19.573 1.00 87.00 198 VAL A N 1
ATOM 1536 C CA . VAL A 1 198 ? 13.587 -8.845 -20.202 1.00 87.00 198 VAL A CA 1
ATOM 1537 C C . VAL A 1 198 ? 15.023 -8.549 -19.753 1.00 87.00 198 VAL A C 1
ATOM 1539 O O . VAL A 1 198 ? 15.835 -8.114 -20.568 1.00 87.00 198 VAL A O 1
ATOM 1542 N N . LEU A 1 199 ? 15.382 -8.845 -18.498 1.00 85.81 199 LEU A N 1
ATOM 1543 C CA . LEU A 1 199 ? 16.765 -8.719 -18.011 1.00 85.81 199 LEU A CA 1
ATOM 1544 C C . LEU A 1 199 ? 17.715 -9.707 -18.698 1.00 85.81 199 LEU A C 1
ATOM 1546 O O . LEU A 1 199 ? 18.816 -9.316 -19.080 1.00 85.81 199 LEU A O 1
ATOM 1550 N N . GLY A 1 200 ? 17.285 -10.955 -18.914 1.00 89.75 200 GLY A N 1
ATOM 1551 C CA . GLY A 1 200 ? 18.040 -11.941 -19.695 1.00 89.75 200 GLY A CA 1
ATOM 1552 C C . GLY A 1 200 ? 18.276 -11.476 -21.134 1.00 89.75 200 GLY A C 1
ATOM 1553 O O . GLY A 1 200 ? 19.398 -11.546 -21.636 1.00 89.75 200 GLY A O 1
ATOM 1554 N N . TYR A 1 201 ? 17.250 -10.896 -21.769 1.00 89.94 201 TYR A N 1
ATOM 1555 C CA . TYR A 1 201 ? 17.399 -10.241 -23.071 1.00 89.94 201 TYR A CA 1
ATOM 1556 C C . TYR A 1 201 ? 18.395 -9.081 -23.042 1.00 89.94 201 TYR A C 1
ATOM 1558 O O . TYR A 1 201 ? 19.250 -8.993 -23.921 1.00 89.94 201 TYR A O 1
ATOM 1566 N N . MET A 1 202 ? 18.333 -8.210 -22.033 1.00 85.50 202 MET A N 1
ATOM 1567 C CA . MET A 1 202 ? 19.245 -7.073 -21.934 1.00 85.50 202 MET A CA 1
ATOM 1568 C C . MET A 1 202 ? 20.697 -7.508 -21.698 1.00 85.50 202 MET A C 1
ATOM 1570 O O . MET A 1 202 ? 21.602 -6.956 -22.324 1.00 85.50 202 MET A O 1
ATOM 1574 N N . ALA A 1 203 ? 20.930 -8.512 -20.848 1.00 88.25 203 ALA A N 1
ATOM 1575 C CA . ALA A 1 203 ? 22.244 -9.117 -20.635 1.00 88.25 203 ALA A CA 1
ATOM 1576 C C . ALA A 1 203 ? 22.814 -9.663 -21.956 1.00 88.25 203 ALA A C 1
ATOM 1578 O O . ALA A 1 203 ? 23.890 -9.245 -22.389 1.00 88.25 203 ALA A O 1
ATOM 1579 N N . HIS A 1 204 ? 22.033 -10.486 -22.663 1.00 88.25 204 HIS A N 1
ATOM 1580 C CA . HIS A 1 204 ? 22.408 -11.058 -23.958 1.00 88.25 204 HIS A CA 1
ATOM 1581 C C . HIS A 1 204 ? 22.647 -9.987 -25.041 1.00 88.25 204 HIS A C 1
ATOM 1583 O O . HIS A 1 204 ? 23.606 -10.077 -25.804 1.00 88.25 204 HIS A O 1
ATOM 1589 N N . ALA A 1 205 ? 21.799 -8.958 -25.126 1.00 85.62 205 ALA A N 1
ATOM 1590 C CA . ALA A 1 205 ? 21.915 -7.891 -26.124 1.00 85.62 205 ALA A CA 1
ATOM 1591 C C . ALA A 1 205 ? 23.068 -6.907 -25.845 1.00 85.62 205 ALA A C 1
ATOM 1593 O O . ALA A 1 205 ? 23.608 -6.324 -26.783 1.00 85.62 205 ALA A O 1
ATOM 1594 N N . SER A 1 206 ? 23.448 -6.717 -24.576 1.00 83.19 206 SER A N 1
ATOM 1595 C CA . SER A 1 206 ? 24.547 -5.825 -24.170 1.00 83.19 206 SER A CA 1
ATOM 1596 C C . SER A 1 206 ? 25.890 -6.533 -23.953 1.00 83.19 206 SER A C 1
ATOM 1598 O O . SER A 1 206 ? 26.900 -5.856 -23.759 1.00 83.19 206 SER A O 1
ATOM 1600 N N . GLY A 1 207 ? 25.919 -7.871 -23.984 1.00 83.81 207 GLY A N 1
ATOM 1601 C CA . GLY A 1 207 ? 27.115 -8.672 -23.709 1.00 83.81 207 GLY A CA 1
ATOM 1602 C C . GLY A 1 207 ? 27.588 -8.598 -22.252 1.00 83.81 207 GLY A C 1
ATOM 1603 O O . GLY A 1 207 ? 28.778 -8.775 -21.994 1.00 83.81 207 GLY A O 1
ATOM 1604 N N . ARG A 1 208 ? 26.684 -8.298 -21.310 1.00 84.88 208 ARG A N 1
ATOM 1605 C CA . ARG A 1 208 ? 26.972 -8.137 -19.871 1.00 84.88 208 ARG A CA 1
ATOM 1606 C C . ARG A 1 208 ? 26.412 -9.292 -19.056 1.00 84.88 208 ARG A C 1
ATOM 1608 O O . ARG A 1 208 ? 25.488 -9.973 -19.495 1.00 84.88 208 ARG A O 1
ATOM 1615 N N . SER A 1 209 ? 26.935 -9.501 -17.847 1.00 85.19 209 SER A N 1
ATOM 1616 C CA . SER A 1 209 ? 26.367 -10.513 -16.954 1.00 85.19 209 SER A CA 1
ATOM 1617 C C . SER A 1 209 ? 24.990 -10.086 -16.430 1.00 85.19 209 SER A C 1
ATOM 1619 O O . SER A 1 209 ? 24.726 -8.900 -16.225 1.00 85.19 209 SER A O 1
ATOM 1621 N N . ILE A 1 210 ? 24.106 -11.054 -16.152 1.00 82.88 210 ILE A N 1
ATOM 1622 C CA . ILE A 1 210 ? 22.777 -10.762 -15.583 1.00 82.88 210 ILE A CA 1
ATOM 1623 C C . ILE A 1 210 ? 22.907 -10.006 -14.252 1.00 82.88 210 ILE A C 1
ATOM 1625 O O . ILE A 1 210 ? 22.124 -9.100 -14.001 1.00 82.88 210 ILE A O 1
ATOM 1629 N N . LYS A 1 211 ? 23.940 -10.289 -13.447 1.00 80.00 211 LYS A N 1
ATOM 1630 C CA . LYS A 1 211 ? 24.196 -9.604 -12.169 1.00 80.00 211 LYS A CA 1
ATOM 1631 C C . LYS A 1 211 ? 24.524 -8.106 -12.322 1.00 80.00 211 LYS A C 1
ATOM 1633 O O . LYS A 1 211 ? 24.329 -7.353 -11.379 1.00 80.00 211 LYS A O 1
ATOM 1638 N N . GLU A 1 212 ? 25.000 -7.657 -13.485 1.00 74.06 212 GLU A N 1
ATOM 1639 C CA . GLU A 1 212 ? 25.261 -6.232 -13.759 1.00 74.06 212 GLU A CA 1
ATOM 1640 C C . GLU A 1 212 ? 24.011 -5.456 -14.206 1.00 74.06 212 GLU A C 1
ATOM 1642 O O . GLU A 1 212 ? 23.997 -4.228 -14.122 1.00 74.06 212 GLU A O 1
ATOM 1647 N N . VAL A 1 213 ? 22.980 -6.147 -14.708 1.00 74.06 213 VAL A N 1
ATOM 1648 C CA . VAL A 1 213 ? 21.712 -5.538 -15.164 1.00 74.06 213 VAL A CA 1
ATOM 1649 C C . VAL A 1 213 ? 20.550 -5.786 -14.197 1.00 74.06 213 VAL A C 1
ATOM 1651 O O . VAL A 1 213 ? 19.607 -4.996 -14.154 1.00 74.06 213 VAL A O 1
ATOM 1654 N N . ALA A 1 214 ? 20.630 -6.845 -13.389 1.00 68.06 214 ALA A N 1
ATOM 1655 C CA . ALA A 1 214 ? 19.742 -7.117 -12.269 1.00 68.06 214 ALA A CA 1
ATOM 1656 C C . ALA A 1 214 ? 20.023 -6.117 -11.144 1.00 68.06 214 ALA A C 1
ATOM 1658 O O . ALA A 1 214 ? 20.907 -6.308 -10.314 1.00 68.06 214 ALA A O 1
ATOM 1659 N N . THR A 1 215 ? 19.261 -5.028 -11.160 1.00 65.06 215 THR A N 1
ATOM 1660 C CA . THR A 1 215 ? 19.226 -4.018 -10.102 1.00 65.06 215 THR A CA 1
ATOM 1661 C C . THR A 1 215 ? 17.863 -4.052 -9.431 1.00 65.06 215 THR A C 1
ATOM 1663 O O . THR A 1 215 ? 16.854 -4.304 -10.088 1.00 65.06 215 THR A O 1
ATOM 1666 N N . GLU A 1 216 ? 17.835 -3.799 -8.129 1.00 56.34 216 GLU A N 1
ATOM 1667 C CA . GLU A 1 216 ? 16.600 -3.653 -7.360 1.00 56.34 216 GLU A CA 1
ATOM 1668 C C . GLU A 1 216 ? 16.183 -2.180 -7.305 1.00 56.34 216 GLU A C 1
ATOM 1670 O O . GLU A 1 216 ? 17.023 -1.273 -7.326 1.00 56.34 216 GLU A O 1
ATOM 1675 N N . GLY A 1 217 ? 14.871 -1.935 -7.264 1.00 60.44 217 GLY A N 1
ATOM 1676 C CA . GLY A 1 217 ? 14.316 -0.587 -7.388 1.00 60.44 217 GLY A CA 1
ATOM 1677 C C . GLY A 1 217 ? 14.464 0.019 -8.801 1.00 60.44 217 GLY A C 1
ATOM 1678 O O . GLY A 1 217 ? 15.256 -0.484 -9.580 1.00 60.44 217 GLY A O 1
ATOM 1679 N N . PRO A 1 218 ? 13.717 1.081 -9.183 1.00 61.25 218 PRO A N 1
ATOM 1680 C CA . PRO A 1 218 ? 13.590 1.686 -10.506 1.00 61.25 218 PRO A CA 1
ATOM 1681 C C . PRO A 1 218 ? 14.823 2.149 -11.268 1.00 61.25 218 PRO A C 1
ATOM 1683 O O . PRO A 1 218 ? 14.668 2.696 -12.361 1.00 61.25 218 PRO A O 1
ATOM 1686 N N . GLY A 1 219 ? 16.026 1.824 -10.809 1.00 65.06 219 GLY A N 1
ATOM 1687 C CA . GLY A 1 219 ? 17.009 1.354 -11.780 1.00 65.06 219 GLY A CA 1
ATOM 1688 C C . GLY A 1 219 ? 16.351 0.355 -12.745 1.00 65.06 219 GLY A C 1
ATOM 1689 O O . GLY A 1 219 ? 16.301 0.596 -13.946 1.00 65.06 219 GLY A O 1
ATOM 1690 N N . LEU A 1 220 ? 15.688 -0.665 -12.209 1.00 72.31 220 LEU A N 1
ATOM 1691 C CA . LEU A 1 220 ? 14.900 -1.664 -12.908 1.00 72.31 220 LEU A CA 1
ATOM 1692 C C . LEU A 1 220 ? 13.850 -1.071 -13.862 1.00 72.31 220 LEU A C 1
ATOM 1694 O O . LEU A 1 220 ? 13.974 -1.272 -15.065 1.00 72.31 220 LEU A O 1
ATOM 1698 N N . VAL A 1 221 ? 12.844 -0.323 -13.382 1.00 77.75 221 VAL A N 1
ATOM 1699 C CA . VAL A 1 221 ? 11.721 0.125 -14.243 1.00 77.75 221 VAL A CA 1
ATOM 1700 C C . VAL A 1 221 ? 11.886 1.472 -14.950 1.00 77.75 221 VAL A C 1
ATOM 1702 O O . VAL A 1 221 ? 11.214 1.681 -15.952 1.00 77.75 221 VAL A O 1
ATOM 1705 N N . PHE A 1 222 ? 12.762 2.379 -14.504 1.00 76.69 222 PHE A N 1
ATOM 1706 C CA . PHE A 1 222 ? 12.997 3.660 -15.197 1.00 76.69 222 PHE A CA 1
ATOM 1707 C C . PHE A 1 222 ? 14.357 3.736 -15.919 1.00 76.69 222 PHE A C 1
ATOM 1709 O O . PHE A 1 222 ? 14.553 4.663 -16.702 1.00 76.69 222 PHE A O 1
ATOM 1716 N N . ILE A 1 223 ? 15.271 2.763 -15.747 1.00 73.31 223 ILE A N 1
ATOM 1717 C CA . ILE A 1 223 ? 16.524 2.667 -16.532 1.00 73.31 223 ILE A CA 1
ATOM 1718 C C . ILE A 1 223 ? 16.590 1.373 -17.357 1.00 73.31 223 ILE A C 1
ATOM 1720 O O . ILE A 1 223 ? 16.607 1.432 -18.585 1.00 73.31 223 ILE A O 1
ATOM 1724 N N . VAL A 1 224 ? 16.630 0.209 -16.703 1.00 77.44 224 VAL A N 1
ATOM 1725 C CA . VAL A 1 224 ? 16.905 -1.105 -17.314 1.00 77.44 224 VAL A CA 1
ATOM 1726 C C . VAL A 1 224 ? 15.785 -1.492 -18.286 1.00 77.44 224 VAL A C 1
ATOM 1728 O O . VAL A 1 224 ? 16.040 -1.750 -19.462 1.00 77.44 224 VAL A O 1
ATOM 1731 N N . TYR A 1 225 ? 14.533 -1.439 -17.831 1.00 82.00 225 TYR A N 1
ATOM 1732 C CA . TYR A 1 225 ? 13.356 -1.751 -18.643 1.00 82.00 225 TYR A CA 1
ATOM 1733 C C . TYR A 1 225 ? 13.156 -0.815 -19.836 1.00 82.00 225 TYR A C 1
ATOM 1735 O O . TYR A 1 225 ? 13.008 -1.323 -20.945 1.00 82.00 225 TYR A O 1
ATOM 1743 N N . PRO A 1 226 ? 13.172 0.525 -19.683 1.00 84.19 226 PRO A N 1
ATOM 1744 C CA . PRO A 1 226 ? 12.960 1.426 -20.810 1.00 84.19 226 PRO A CA 1
ATOM 1745 C C . PRO A 1 226 ? 14.090 1.337 -21.837 1.00 84.19 226 PRO A C 1
ATOM 1747 O O . PRO A 1 226 ? 13.826 1.416 -23.034 1.00 84.19 226 PRO A O 1
ATOM 1750 N N . ALA A 1 227 ? 15.329 1.093 -21.396 1.00 82.50 227 ALA A N 1
ATOM 1751 C CA . ALA A 1 227 ? 16.449 0.831 -22.294 1.00 82.50 227 ALA A CA 1
ATOM 1752 C C . ALA A 1 227 ? 16.275 -0.487 -23.072 1.00 82.50 227 ALA A C 1
ATOM 1754 O O . ALA A 1 227 ? 16.510 -0.506 -24.278 1.00 82.50 227 ALA A O 1
ATOM 1755 N N . ALA A 1 228 ? 15.800 -1.563 -22.432 1.00 85.06 228 ALA A N 1
ATOM 1756 C CA . ALA A 1 228 ? 15.460 -2.808 -23.125 1.00 85.06 228 ALA A CA 1
ATOM 1757 C C . ALA A 1 228 ? 14.258 -2.640 -24.076 1.00 85.06 228 ALA A C 1
ATOM 1759 O O . ALA A 1 228 ? 14.274 -3.142 -25.195 1.00 85.06 228 ALA A O 1
ATOM 1760 N N . ILE A 1 229 ? 13.223 -1.898 -23.673 1.00 87.69 229 ILE A N 1
ATOM 1761 C CA . ILE A 1 229 ? 12.061 -1.554 -24.505 1.00 87.69 229 ILE A CA 1
ATOM 1762 C C . ILE A 1 229 ? 12.480 -0.752 -25.747 1.00 87.69 229 ILE A C 1
ATOM 1764 O O . ILE A 1 229 ? 11.985 -1.019 -26.843 1.00 87.69 229 ILE A O 1
ATOM 1768 N N . ALA A 1 230 ? 13.412 0.196 -25.606 1.00 87.75 230 ALA A N 1
ATOM 1769 C CA . ALA A 1 230 ? 13.901 1.032 -26.701 1.00 87.75 230 ALA A CA 1
ATOM 1770 C C . ALA A 1 230 ? 14.579 0.229 -27.827 1.00 87.75 230 ALA A C 1
ATOM 1772 O O . ALA A 1 230 ? 14.552 0.669 -28.977 1.00 87.75 230 ALA A O 1
ATOM 1773 N N . THR A 1 231 ? 15.135 -0.953 -27.531 1.00 86.25 231 THR A N 1
ATOM 1774 C CA . THR A 1 231 ? 15.733 -1.848 -28.538 1.00 86.25 231 THR A CA 1
ATOM 1775 C C . THR A 1 231 ? 14.728 -2.806 -29.188 1.00 86.25 231 THR A C 1
ATOM 1777 O O . THR A 1 231 ? 15.089 -3.522 -30.123 1.00 86.25 231 THR A O 1
ATOM 1780 N N . MET A 1 232 ? 13.467 -2.841 -28.737 1.00 85.38 232 MET A N 1
ATOM 1781 C CA . MET A 1 232 ? 12.433 -3.708 -29.313 1.00 85.38 232 MET A CA 1
ATOM 1782 C C . MET A 1 232 ? 11.705 -3.043 -30.495 1.00 85.38 232 MET A C 1
ATOM 1784 O O . MET A 1 232 ? 11.409 -1.846 -30.452 1.00 85.38 232 MET A O 1
ATOM 1788 N N . PRO A 1 233 ? 11.308 -3.810 -31.532 1.00 88.44 233 PRO A N 1
ATOM 1789 C CA . PRO A 1 233 ? 10.414 -3.299 -32.566 1.00 88.44 233 PRO A CA 1
ATOM 1790 C C . PRO A 1 233 ? 9.072 -2.879 -31.947 1.00 88.44 233 PRO A C 1
ATOM 1792 O O . PRO A 1 233 ? 8.484 -3.612 -31.148 1.00 88.44 233 PRO A O 1
ATOM 1795 N N . GLY A 1 234 ? 8.594 -1.688 -32.315 1.00 90.31 234 GLY A N 1
ATOM 1796 C CA . GLY A 1 234 ? 7.397 -1.088 -31.717 1.00 90.31 234 GLY A CA 1
ATOM 1797 C C . GLY A 1 234 ? 7.614 -0.502 -30.315 1.00 90.31 234 GLY A C 1
ATOM 1798 O O . GLY A 1 234 ? 6.651 -0.403 -29.564 1.00 90.31 234 GLY A O 1
ATOM 1799 N N . SER A 1 235 ? 8.846 -0.122 -29.951 1.00 89.31 235 SER A N 1
ATOM 1800 C CA . SER A 1 235 ? 9.245 0.427 -28.637 1.00 89.31 235 SER A CA 1
ATOM 1801 C C . SER A 1 235 ? 8.252 1.413 -27.998 1.00 89.31 235 SER A C 1
ATOM 1803 O O . SER A 1 235 ? 7.976 1.302 -26.806 1.00 89.31 235 SER A O 1
ATOM 1805 N N . ILE A 1 236 ? 7.654 2.321 -28.780 1.00 91.75 236 ILE A N 1
ATOM 1806 C CA . ILE A 1 236 ? 6.639 3.286 -28.311 1.00 91.75 236 ILE A CA 1
ATOM 1807 C C . ILE A 1 236 ? 5.424 2.582 -27.679 1.00 91.75 236 ILE A C 1
ATOM 1809 O O . ILE A 1 236 ? 4.976 2.983 -26.610 1.00 91.75 236 ILE A O 1
ATOM 1813 N N . PHE A 1 237 ? 4.905 1.520 -28.305 1.00 93.44 237 PHE A N 1
ATOM 1814 C CA . PHE A 1 237 ? 3.765 0.760 -27.779 1.00 93.44 237 PHE A CA 1
ATOM 1815 C C . PHE A 1 237 ? 4.110 0.106 -26.437 1.00 93.44 237 PHE A C 1
ATOM 1817 O O . PHE A 1 237 ? 3.374 0.273 -25.466 1.00 93.44 237 PHE A O 1
ATOM 1824 N N . TRP A 1 238 ? 5.259 -0.575 -26.372 1.00 90.62 238 TRP A N 1
ATOM 1825 C CA . TRP A 1 238 ? 5.736 -1.238 -25.156 1.00 90.62 238 TRP A CA 1
ATOM 1826 C C . TRP A 1 238 ? 5.954 -0.243 -24.010 1.00 90.62 238 TRP A C 1
ATOM 1828 O O . TRP A 1 238 ? 5.543 -0.517 -22.887 1.00 90.62 238 TRP A O 1
ATOM 1838 N N . ALA A 1 239 ? 6.532 0.930 -24.293 1.00 88.50 239 ALA A N 1
ATOM 1839 C CA . ALA A 1 239 ? 6.730 1.988 -23.304 1.00 88.50 239 ALA A CA 1
ATOM 1840 C C . ALA A 1 239 ? 5.397 2.538 -22.771 1.00 88.50 239 ALA A C 1
ATOM 1842 O O . ALA A 1 239 ? 5.237 2.675 -21.560 1.00 88.50 239 ALA A O 1
ATOM 1843 N N . LEU A 1 240 ? 4.428 2.813 -23.654 1.00 92.06 240 LEU A N 1
ATOM 1844 C CA . LEU A 1 240 ? 3.120 3.344 -23.260 1.00 92.06 240 LEU A CA 1
ATOM 1845 C C . LEU A 1 240 ? 2.357 2.380 -22.345 1.00 92.06 240 LEU A C 1
ATOM 1847 O O . LEU A 1 240 ? 1.894 2.802 -21.287 1.00 92.06 240 LEU A O 1
ATOM 1851 N N . ILE A 1 241 ? 2.250 1.094 -22.707 1.00 93.25 241 ILE A N 1
ATOM 1852 C CA . ILE A 1 241 ? 1.529 0.123 -21.866 1.00 93.25 241 ILE A CA 1
ATOM 1853 C C . ILE A 1 241 ? 2.252 -0.126 -20.538 1.00 93.25 241 ILE A C 1
ATOM 1855 O O . ILE A 1 241 ? 1.602 -0.257 -19.506 1.00 93.25 241 ILE A O 1
ATOM 1859 N N . PHE A 1 242 ? 3.588 -0.134 -20.547 1.00 90.00 242 PHE A N 1
ATOM 1860 C CA . PHE A 1 242 ? 4.400 -0.367 -19.358 1.00 90.00 242 PHE A CA 1
ATOM 1861 C C . PHE A 1 242 ? 4.305 0.791 -18.356 1.00 90.00 242 PHE A C 1
ATOM 1863 O O . PHE A 1 242 ? 4.003 0.560 -17.189 1.00 90.00 242 PHE A O 1
ATOM 1870 N N . PHE A 1 243 ? 4.482 2.042 -18.793 1.00 90.06 243 PHE A N 1
ATOM 1871 C CA . PHE A 1 243 ? 4.349 3.190 -17.891 1.00 90.06 243 PHE A CA 1
ATOM 1872 C C . PHE A 1 243 ? 2.902 3.424 -17.442 1.00 90.06 243 PHE A C 1
ATOM 1874 O O . PHE A 1 243 ? 2.690 3.816 -16.296 1.00 90.06 243 PHE A O 1
ATOM 1881 N N . MET A 1 244 ? 1.907 3.116 -18.284 1.00 91.62 244 MET A N 1
ATOM 1882 C CA . MET A 1 244 ? 0.503 3.119 -17.858 1.00 91.62 244 MET A CA 1
ATOM 1883 C C . MET A 1 244 ? 0.244 2.057 -16.779 1.00 91.62 244 MET A C 1
ATOM 1885 O O . MET A 1 244 ? -0.420 2.360 -15.796 1.00 91.62 244 MET A O 1
ATOM 1889 N N . MET A 1 245 ? 0.819 0.853 -16.905 1.00 91.56 245 MET A N 1
ATOM 1890 C CA . MET A 1 245 ? 0.724 -0.198 -15.881 1.00 91.56 245 MET A CA 1
ATOM 1891 C C . MET A 1 245 ? 1.320 0.255 -14.542 1.00 91.56 245 MET A C 1
ATOM 1893 O O . MET A 1 245 ? 0.682 0.072 -13.508 1.00 91.56 245 MET A O 1
ATOM 1897 N N . LEU A 1 246 ? 2.513 0.865 -14.548 1.00 88.44 246 LEU A N 1
ATOM 1898 C CA . LEU A 1 246 ? 3.128 1.390 -13.320 1.00 88.44 246 LEU A CA 1
ATOM 1899 C C . LEU A 1 246 ? 2.269 2.490 -12.679 1.00 88.44 246 LEU A C 1
ATOM 1901 O O . LEU A 1 246 ? 2.124 2.511 -11.459 1.00 88.44 246 LEU A O 1
ATOM 1905 N N . LEU A 1 247 ? 1.665 3.371 -13.487 1.00 89.50 247 LEU A N 1
ATOM 1906 C CA . LEU A 1 247 ? 0.733 4.385 -12.992 1.00 89.50 247 LEU A CA 1
ATOM 1907 C C . LEU A 1 247 ? -0.497 3.740 -12.338 1.00 89.50 247 LEU A C 1
ATOM 1909 O O . LEU A 1 247 ? -0.852 4.119 -11.227 1.00 89.50 247 LEU A O 1
ATOM 1913 N N . THR A 1 248 ? -1.128 2.756 -12.985 1.00 91.00 248 THR A N 1
ATOM 1914 C CA . THR A 1 248 ? -2.314 2.083 -12.430 1.00 91.00 248 THR A CA 1
ATOM 1915 C C . THR A 1 248 ? -2.011 1.305 -11.146 1.00 91.00 248 THR A C 1
ATOM 1917 O O . THR A 1 248 ? -2.799 1.395 -10.212 1.00 91.00 248 THR A O 1
ATOM 1920 N N . LEU A 1 249 ? -0.846 0.644 -11.054 1.00 87.56 249 LEU A N 1
ATOM 1921 C CA . LEU A 1 249 ? -0.395 -0.037 -9.830 1.00 87.56 249 LEU A CA 1
ATOM 1922 C C . LEU A 1 249 ? -0.206 0.943 -8.660 1.00 87.56 249 LEU A C 1
ATOM 1924 O O . LEU A 1 249 ? -0.634 0.665 -7.549 1.00 87.56 249 LEU A O 1
ATOM 1928 N N . GLY A 1 250 ? 0.400 2.112 -8.899 1.00 88.44 250 GLY A N 1
ATOM 1929 C CA . GLY A 1 250 ? 0.589 3.118 -7.846 1.00 88.44 250 GLY A CA 1
ATOM 1930 C C . GLY A 1 250 ? -0.694 3.853 -7.432 1.00 88.44 250 GLY A C 1
ATOM 1931 O O . GLY A 1 250 ? -0.789 4.338 -6.302 1.00 88.44 250 GLY A O 1
ATOM 1932 N N . LEU A 1 251 ? -1.682 3.947 -8.329 1.00 91.06 251 LEU A N 1
ATOM 1933 C CA . LEU A 1 251 ? -2.961 4.601 -8.044 1.00 91.06 251 LEU A CA 1
ATOM 1934 C C . LEU A 1 251 ? -3.787 3.822 -7.016 1.00 91.06 251 LEU A C 1
ATOM 1936 O O . LEU A 1 251 ? -4.271 4.439 -6.071 1.00 91.06 251 LEU A O 1
ATOM 1940 N N . ASP A 1 252 ? -3.902 2.498 -7.135 1.00 90.50 252 ASP A N 1
ATOM 1941 C CA . ASP A 1 252 ? -4.748 1.709 -6.227 1.00 90.50 252 ASP A CA 1
ATOM 1942 C C . ASP A 1 252 ? -4.210 1.681 -4.785 1.00 90.50 252 ASP A C 1
ATOM 1944 O O . ASP A 1 252 ? -4.981 1.820 -3.831 1.00 90.50 252 ASP A O 1
ATOM 1948 N N . SER A 1 253 ? -2.888 1.636 -4.594 1.00 90.38 253 SER A N 1
ATOM 1949 C CA . SER A 1 253 ? -2.276 1.789 -3.263 1.00 90.38 253 SER A CA 1
ATOM 1950 C C . SER A 1 253 ? -2.525 3.183 -2.676 1.00 90.38 253 SER A C 1
ATOM 1952 O O . SER A 1 253 ? -2.823 3.320 -1.487 1.00 90.38 253 SER A O 1
ATOM 1954 N N . SER A 1 254 ? -2.458 4.227 -3.513 1.00 92.44 254 SER A N 1
ATOM 1955 C CA . SER A 1 254 ? -2.767 5.608 -3.119 1.00 92.44 254 SER A CA 1
ATOM 1956 C C . SER A 1 254 ? -4.245 5.785 -2.756 1.00 92.44 254 SER A C 1
ATOM 1958 O O . SER A 1 254 ? -4.557 6.474 -1.779 1.00 92.44 254 SER A O 1
ATOM 1960 N N . PHE A 1 255 ? -5.152 5.124 -3.484 1.0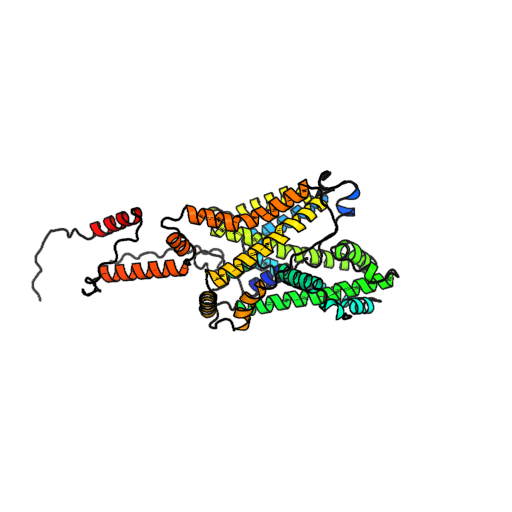0 92.81 255 PHE A N 1
ATOM 1961 C CA . PHE A 1 255 ? -6.576 5.066 -3.165 1.00 92.81 255 PHE A CA 1
ATOM 1962 C C . PHE A 1 255 ? -6.798 4.416 -1.800 1.00 92.81 255 PHE A C 1
ATOM 1964 O O . PHE A 1 255 ? -7.466 5.009 -0.959 1.00 92.81 255 PHE A O 1
ATOM 1971 N N . GLY A 1 256 ? -6.185 3.255 -1.551 1.00 92.06 256 GLY A N 1
ATOM 1972 C CA . GLY A 1 256 ? -6.266 2.551 -0.273 1.00 92.06 256 GLY A CA 1
ATOM 1973 C C . GLY A 1 256 ? -5.774 3.391 0.903 1.00 92.06 256 GLY A C 1
ATOM 1974 O O . GLY A 1 256 ? -6.541 3.671 1.826 1.00 92.06 256 GLY A O 1
ATOM 1975 N N . GLY A 1 257 ? -4.518 3.846 0.852 1.00 92.81 257 GLY A N 1
ATOM 1976 C CA . GLY A 1 257 ? -3.903 4.635 1.927 1.00 92.81 257 GLY A CA 1
ATOM 1977 C C . GLY A 1 257 ? -4.657 5.932 2.241 1.00 92.81 257 GLY A C 1
ATOM 1978 O O . GLY A 1 257 ? -4.821 6.291 3.408 1.00 92.81 257 GLY A O 1
ATOM 1979 N N . SER A 1 258 ? -5.181 6.607 1.214 1.00 95.69 258 SER A N 1
ATOM 1980 C CA . SER A 1 258 ? -6.006 7.806 1.401 1.00 95.69 258 SER A CA 1
ATOM 1981 C C . SER A 1 258 ? -7.382 7.465 1.982 1.00 95.69 258 SER A C 1
ATOM 1983 O O . SER A 1 258 ? -7.850 8.160 2.883 1.00 95.69 258 SER A O 1
ATOM 1985 N N . GLU A 1 259 ? -8.028 6.387 1.521 1.00 94.88 259 GLU A N 1
ATOM 1986 C CA . GLU A 1 259 ? -9.344 5.968 2.016 1.00 94.88 259 GLU A CA 1
ATOM 1987 C C . GLU A 1 259 ? -9.309 5.588 3.499 1.00 94.88 259 GLU A C 1
ATOM 1989 O O . GLU A 1 259 ? -10.250 5.914 4.217 1.00 94.88 259 GLU A O 1
ATOM 1994 N N . ALA A 1 260 ? -8.219 4.992 3.996 1.00 95.06 260 ALA A N 1
ATOM 1995 C CA . ALA A 1 260 ? -8.051 4.724 5.428 1.00 95.06 260 ALA A CA 1
ATOM 1996 C C . ALA A 1 260 ? -8.142 6.006 6.275 1.00 95.06 260 ALA A C 1
ATOM 1998 O O . ALA A 1 260 ? -8.862 6.046 7.274 1.00 95.06 260 ALA A O 1
ATOM 1999 N N . ILE A 1 261 ? -7.463 7.074 5.842 1.00 95.81 261 ILE A N 1
ATOM 2000 C CA . ILE A 1 261 ? -7.467 8.381 6.514 1.00 95.81 261 ILE A CA 1
ATOM 2001 C C . ILE A 1 261 ? -8.849 9.033 6.416 1.00 95.81 261 ILE A C 1
ATOM 2003 O O . ILE A 1 261 ? -9.368 9.535 7.415 1.00 95.81 261 ILE A O 1
ATOM 2007 N N . ILE A 1 262 ? -9.462 9.016 5.227 1.00 94.88 262 ILE A N 1
ATOM 2008 C CA . ILE A 1 262 ? -10.778 9.626 5.002 1.00 94.88 262 ILE A CA 1
ATOM 2009 C C . ILE A 1 262 ? -11.857 8.890 5.806 1.00 94.88 262 ILE A C 1
ATOM 2011 O O . ILE A 1 262 ? -12.678 9.548 6.440 1.00 94.88 262 ILE A O 1
ATOM 2015 N N . THR A 1 263 ? -11.834 7.555 5.836 1.00 93.69 263 THR A N 1
ATOM 2016 C CA . THR A 1 263 ? -12.777 6.721 6.601 1.00 93.69 263 THR A CA 1
ATOM 2017 C C . THR A 1 263 ? -12.647 6.995 8.095 1.00 93.69 263 THR A C 1
ATOM 2019 O O . THR A 1 263 ? -13.622 7.408 8.719 1.00 93.69 263 THR A O 1
ATOM 2022 N N . ALA A 1 264 ? -11.438 6.869 8.656 1.00 94.44 264 ALA A N 1
ATOM 2023 C CA . ALA A 1 264 ? -11.207 7.045 10.090 1.00 94.44 264 ALA A CA 1
ATOM 2024 C C . ALA A 1 264 ? -11.622 8.441 10.594 1.00 94.44 264 ALA A C 1
ATOM 2026 O O . ALA A 1 264 ? -12.216 8.570 11.663 1.00 94.44 264 ALA A O 1
ATOM 2027 N N . LEU A 1 265 ? -11.351 9.494 9.812 1.00 94.50 265 LEU A N 1
ATOM 2028 C CA . LEU A 1 265 ? -11.745 10.860 10.166 1.00 94.50 265 LEU A CA 1
ATOM 2029 C C . LEU A 1 265 ? -13.229 11.151 9.902 1.00 94.50 265 LEU A C 1
ATOM 2031 O O . LEU A 1 265 ? -13.806 11.976 10.607 1.00 94.50 265 LEU A O 1
ATOM 2035 N N . SER A 1 266 ? -13.858 10.487 8.929 1.00 91.19 266 SER A N 1
ATOM 2036 C CA . SER A 1 266 ? -15.303 10.613 8.684 1.00 91.19 266 SER A CA 1
ATOM 2037 C C . SER A 1 266 ? -16.133 9.928 9.770 1.00 91.19 266 SER A C 1
ATOM 2039 O O . SER A 1 266 ? -17.183 10.453 10.133 1.00 91.19 266 SER A O 1
ATOM 2041 N N . ASP A 1 267 ? -15.655 8.793 10.293 1.00 90.12 267 ASP A N 1
ATOM 2042 C CA . ASP A 1 267 ? -16.308 8.050 11.374 1.00 90.12 267 ASP A CA 1
ATOM 2043 C C . ASP A 1 267 ? -16.264 8.825 12.708 1.00 90.12 267 ASP A C 1
ATOM 2045 O O . ASP A 1 267 ? -17.290 8.943 13.375 1.00 90.12 267 ASP A O 1
ATOM 2049 N N . GLU A 1 268 ? -15.109 9.393 13.088 1.00 92.62 268 GLU A N 1
ATOM 2050 C CA . GLU A 1 268 ? -14.961 10.122 14.366 1.00 92.62 268 GLU A CA 1
ATOM 2051 C C . GLU A 1 268 ? -15.432 11.588 14.312 1.00 92.62 268 GLU A C 1
ATOM 2053 O O . GLU A 1 268 ? -15.805 12.161 15.339 1.00 92.62 268 GLU A O 1
ATOM 2058 N N . PHE A 1 269 ? -15.446 12.226 13.134 1.00 92.50 269 PHE A N 1
ATOM 2059 C CA . PHE A 1 269 ? -15.861 13.624 12.985 1.00 92.50 269 PHE A CA 1
ATOM 2060 C C . PHE A 1 269 ? -17.010 13.766 11.970 1.00 92.50 269 PHE A C 1
ATOM 2062 O O . PHE A 1 269 ? -16.764 13.955 10.776 1.00 92.50 269 PHE A O 1
ATOM 2069 N N . PRO A 1 270 ? -18.281 13.814 12.423 1.00 88.62 270 PRO A N 1
ATOM 2070 C CA . PRO A 1 270 ? -19.446 13.920 11.537 1.00 88.62 270 PRO A CA 1
ATOM 2071 C C . PRO A 1 270 ? -19.420 15.119 10.576 1.00 88.62 270 PRO A C 1
ATOM 2073 O O . PRO A 1 270 ? -19.982 15.057 9.487 1.00 88.62 270 PRO A O 1
ATOM 2076 N N . LEU A 1 271 ? -18.744 16.216 10.942 1.00 89.31 271 LEU A N 1
ATOM 2077 C CA . LEU A 1 271 ? -18.545 17.369 10.055 1.00 89.31 271 LEU A CA 1
ATOM 2078 C C . LEU A 1 271 ? -17.696 17.032 8.819 1.00 89.31 271 LEU A C 1
ATOM 2080 O O . LEU A 1 271 ? -17.973 17.576 7.750 1.00 89.31 271 LEU A O 1
ATOM 2084 N N . ILE A 1 272 ? -16.700 16.150 8.968 1.00 90.56 272 ILE A N 1
ATOM 2085 C CA . ILE A 1 272 ? -15.840 15.658 7.885 1.00 90.56 272 ILE A CA 1
ATOM 2086 C C . ILE A 1 272 ? -16.633 14.695 7.002 1.00 90.56 272 ILE A C 1
ATOM 2088 O O . ILE A 1 272 ? -16.688 14.910 5.793 1.00 90.56 272 ILE A O 1
ATOM 2092 N N . GLY A 1 273 ? -17.317 13.710 7.597 1.00 86.06 273 GLY A N 1
ATOM 2093 C CA . GLY A 1 273 ? -18.153 12.760 6.854 1.00 86.06 273 GLY A CA 1
ATOM 2094 C C . GLY A 1 273 ? -19.234 13.452 6.013 1.00 86.06 273 GLY A C 1
ATOM 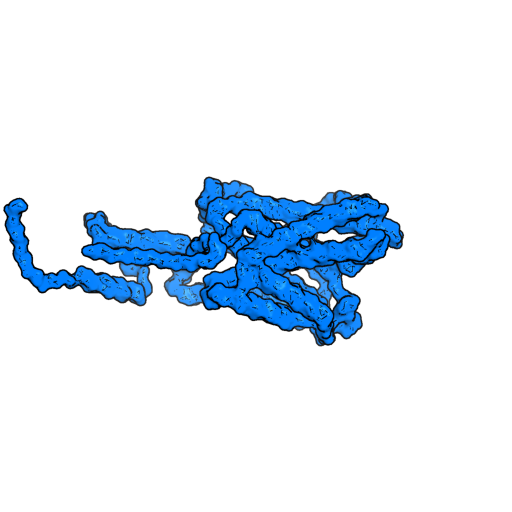2095 O O . GLY A 1 273 ? -19.361 13.182 4.820 1.00 86.06 273 GLY A O 1
ATOM 2096 N N . ASN A 1 274 ? -19.938 14.433 6.591 1.00 87.88 274 ASN A N 1
ATOM 2097 C CA . ASN A 1 274 ? -20.973 15.208 5.894 1.00 87.88 274 ASN A CA 1
ATOM 2098 C C . ASN A 1 274 ? -20.434 16.103 4.758 1.00 87.88 274 ASN A C 1
ATOM 2100 O O . ASN A 1 274 ? -21.199 16.482 3.875 1.00 87.88 274 ASN A O 1
ATOM 2104 N N . HIS A 1 275 ? -19.143 16.454 4.767 1.00 92.62 275 HIS A N 1
ATOM 2105 C CA . HIS A 1 275 ? -18.507 17.319 3.761 1.00 92.62 275 HIS A CA 1
ATOM 2106 C C . HIS A 1 275 ? -17.310 16.632 3.091 1.00 92.62 275 HIS A C 1
ATOM 2108 O O . HIS A 1 275 ? -16.304 17.278 2.776 1.00 92.62 275 HIS A O 1
ATOM 2114 N N . ARG A 1 276 ? -17.421 15.317 2.858 1.00 92.62 276 ARG A N 1
ATOM 2115 C CA . ARG A 1 276 ? -16.345 14.469 2.332 1.00 92.62 276 ARG A CA 1
ATOM 2116 C C . ARG A 1 276 ? -15.651 15.062 1.101 1.00 92.62 276 ARG A C 1
ATOM 2118 O O . ARG A 1 276 ? -14.428 15.149 1.089 1.00 92.62 276 ARG A O 1
ATOM 2125 N N . GLU A 1 277 ? -16.399 15.530 0.099 1.00 95.56 277 GLU A N 1
ATOM 2126 C CA . GLU A 1 277 ? -15.830 16.103 -1.136 1.00 95.56 277 GLU A CA 1
ATOM 2127 C C . GLU A 1 277 ? -14.907 17.311 -0.878 1.00 95.56 277 GLU A C 1
ATOM 2129 O O . GLU A 1 277 ? -13.910 17.488 -1.582 1.00 95.56 277 GLU A O 1
ATOM 2134 N N . ILE A 1 278 ? -15.208 18.122 0.146 1.00 95.75 278 ILE A N 1
ATOM 2135 C CA . ILE A 1 278 ? -14.392 19.271 0.567 1.00 95.75 278 ILE A CA 1
ATOM 2136 C C . ILE A 1 278 ? -13.176 18.782 1.357 1.00 95.75 278 ILE A C 1
ATOM 2138 O O . ILE A 1 278 ? -12.058 19.226 1.102 1.00 95.75 278 ILE A O 1
ATOM 2142 N N . PHE A 1 279 ? -13.367 17.832 2.278 1.00 96.62 279 PHE A N 1
ATOM 2143 C CA . PHE A 1 279 ? -12.268 17.263 3.056 1.00 96.62 279 PHE A CA 1
ATOM 2144 C C . PHE A 1 279 ? -11.205 16.606 2.162 1.00 96.62 279 PHE A C 1
ATOM 2146 O O . PHE A 1 279 ? -10.019 16.893 2.313 1.00 96.62 279 PHE A O 1
ATOM 2153 N N . VAL A 1 280 ? -11.620 15.792 1.185 1.00 96.69 280 VAL A N 1
ATOM 2154 C CA . VAL A 1 280 ? -10.709 15.135 0.230 1.00 96.69 280 VAL A CA 1
ATOM 2155 C C . VAL A 1 280 ? -9.973 16.170 -0.635 1.00 96.69 280 VAL A C 1
ATOM 2157 O O . VAL A 1 280 ? -8.782 16.007 -0.900 1.00 96.69 280 VAL A O 1
ATOM 2160 N N . ALA A 1 281 ? -10.624 17.281 -1.009 1.00 97.56 281 ALA A N 1
ATOM 2161 C CA . ALA A 1 281 ? -9.970 18.380 -1.726 1.00 97.56 281 ALA A CA 1
ATOM 2162 C C . ALA A 1 281 ? -8.892 19.060 -0.865 1.00 97.56 281 ALA A C 1
ATOM 2164 O O . ALA A 1 281 ? -7.776 19.292 -1.335 1.00 97.56 281 ALA A O 1
ATOM 2165 N N . CYS A 1 282 ? -9.191 19.345 0.406 1.00 97.25 282 CYS A N 1
ATOM 2166 C CA . CYS A 1 282 ? -8.226 19.905 1.353 1.00 97.25 282 CYS A CA 1
ATOM 2167 C C . CYS A 1 282 ? -7.052 18.947 1.615 1.00 97.25 282 CYS A C 1
ATOM 2169 O O . CYS A 1 282 ? -5.903 19.390 1.631 1.00 97.25 282 CYS A O 1
ATOM 2171 N N . LEU A 1 283 ? -7.322 17.645 1.762 1.00 96.44 283 LEU A N 1
ATOM 2172 C CA . LEU A 1 283 ? -6.311 16.612 1.990 1.00 96.44 283 LEU A CA 1
ATOM 2173 C C . LEU A 1 283 ? -5.334 16.510 0.811 1.00 96.44 283 LEU A C 1
ATOM 2175 O O . LEU A 1 283 ? -4.124 16.605 1.008 1.00 96.44 283 LEU A O 1
ATOM 2179 N N . PHE A 1 284 ? -5.838 16.410 -0.423 1.00 97.75 284 PHE A N 1
ATOM 2180 C CA . PHE A 1 284 ? -4.974 16.358 -1.605 1.00 97.75 284 PHE A CA 1
ATOM 2181 C C . PHE A 1 284 ? -4.309 17.697 -1.937 1.00 97.75 284 PHE A C 1
ATOM 2183 O O . PHE A 1 284 ? -3.194 17.702 -2.454 1.00 97.75 284 PHE A O 1
ATOM 2190 N N . THR A 1 285 ? -4.901 18.832 -1.553 1.00 97.75 285 THR A N 1
ATOM 2191 C CA . THR A 1 285 ? -4.209 20.132 -1.606 1.00 97.75 285 THR A CA 1
ATOM 2192 C C . THR A 1 285 ? -3.010 20.153 -0.653 1.00 97.75 285 THR A C 1
ATOM 2194 O O . THR A 1 285 ? -1.923 20.570 -1.048 1.00 97.75 285 THR A O 1
ATOM 2197 N N . LEU A 1 286 ? -3.165 19.651 0.578 1.00 97.00 286 LEU A N 1
ATOM 2198 C CA . LEU A 1 286 ? -2.062 19.518 1.536 1.00 97.00 286 LEU A CA 1
ATOM 2199 C C . LEU A 1 286 ? -0.972 18.569 1.011 1.00 97.00 286 LEU A C 1
ATOM 2201 O O . LEU A 1 286 ? 0.208 18.921 1.043 1.00 97.00 286 LEU A O 1
ATOM 2205 N N . TYR A 1 287 ? -1.355 17.401 0.486 1.00 96.12 287 TYR A N 1
ATOM 2206 C CA . TYR A 1 287 ? -0.412 16.433 -0.086 1.00 96.12 287 TYR A CA 1
ATOM 2207 C C . TYR A 1 287 ? 0.336 16.992 -1.299 1.00 96.12 287 TYR A C 1
ATOM 2209 O O . TYR A 1 287 ? 1.535 16.760 -1.432 1.00 96.12 287 TYR A O 1
ATOM 2217 N N . PHE A 1 288 ? -0.334 17.762 -2.160 1.00 95.81 288 PHE A N 1
ATOM 2218 C CA . PHE A 1 288 ? 0.309 18.435 -3.283 1.00 95.81 288 PHE A CA 1
ATOM 2219 C C . PHE A 1 288 ? 1.329 19.474 -2.808 1.00 95.81 288 PHE A C 1
ATOM 2221 O O . PHE A 1 288 ? 2.484 19.419 -3.225 1.00 95.81 288 PHE A O 1
ATOM 2228 N N . LEU A 1 289 ? 0.941 20.370 -1.892 1.00 96.19 289 LEU A N 1
ATOM 2229 C CA . LEU A 1 289 ? 1.813 21.435 -1.382 1.00 96.19 289 LEU A CA 1
ATOM 2230 C C . LEU A 1 289 ? 3.060 20.891 -0.669 1.00 96.19 289 LEU A C 1
ATOM 2232 O O . LEU A 1 289 ? 4.158 21.389 -0.910 1.00 96.19 289 LEU A O 1
ATOM 2236 N N . VAL A 1 290 ? 2.916 19.854 0.164 1.00 93.56 290 VAL A N 1
ATOM 2237 C CA . VAL A 1 290 ? 4.062 19.168 0.794 1.00 93.56 290 VAL A CA 1
ATOM 2238 C C . VAL A 1 290 ? 4.857 18.372 -0.249 1.00 93.56 290 VAL A C 1
ATOM 2240 O O . VAL A 1 290 ? 6.088 18.381 -0.242 1.00 93.56 290 VAL A O 1
ATOM 2243 N N . GLY A 1 291 ? 4.165 17.733 -1.194 1.00 92.44 291 GLY A N 1
ATOM 2244 C CA . GLY A 1 291 ? 4.752 16.953 -2.280 1.00 92.44 291 GLY A CA 1
ATOM 2245 C C . GLY A 1 291 ? 5.623 17.762 -3.247 1.00 92.44 291 GLY A C 1
ATOM 2246 O O . GLY A 1 291 ? 6.545 17.188 -3.827 1.00 92.44 291 GLY A O 1
ATOM 2247 N N . LEU A 1 292 ? 5.448 19.087 -3.352 1.00 92.44 292 LEU A N 1
ATOM 2248 C CA . LEU A 1 292 ? 6.355 19.962 -4.114 1.00 92.44 292 LEU A CA 1
ATOM 2249 C C . LEU A 1 292 ? 7.820 19.849 -3.653 1.00 92.44 292 LEU A C 1
ATOM 2251 O O . LEU A 1 292 ? 8.724 20.013 -4.471 1.00 92.44 292 LEU A O 1
ATOM 2255 N N . ALA A 1 293 ? 8.073 19.496 -2.385 1.00 91.31 293 ALA A N 1
ATOM 2256 C CA . ALA A 1 293 ? 9.421 19.211 -1.893 1.00 91.31 293 ALA A CA 1
ATOM 2257 C C . ALA A 1 293 ? 10.055 17.990 -2.592 1.00 91.31 293 ALA A C 1
ATOM 2259 O O . ALA A 1 293 ? 11.247 18.013 -2.900 1.00 91.31 293 ALA A O 1
ATOM 2260 N N . SER A 1 294 ? 9.264 16.962 -2.923 1.00 89.19 294 SER A N 1
ATOM 2261 C CA . SER A 1 294 ? 9.720 15.798 -3.705 1.00 89.19 294 SER A CA 1
ATOM 2262 C C . SER A 1 294 ? 9.904 16.097 -5.203 1.00 89.19 294 SER A C 1
ATOM 2264 O O . SER A 1 294 ? 10.662 15.401 -5.873 1.00 89.19 294 SER A O 1
ATOM 2266 N N . CYS A 1 295 ? 9.290 17.173 -5.714 1.00 90.56 295 CYS A N 1
ATOM 2267 C CA . CYS A 1 295 ? 9.459 17.672 -7.086 1.00 90.56 295 CYS A CA 1
ATOM 2268 C C . CYS A 1 295 ? 10.643 18.645 -7.256 1.00 90.56 295 CYS A C 1
ATOM 2270 O O . CYS A 1 295 ? 10.828 19.196 -8.339 1.00 90.56 295 CYS A O 1
ATOM 2272 N N . SER A 1 296 ? 11.417 18.916 -6.205 1.00 88.75 296 SER A N 1
ATOM 2273 C CA . SER A 1 296 ? 12.622 19.757 -6.275 1.00 88.75 296 SER A CA 1
ATOM 2274 C C . SER A 1 296 ? 13.840 18.977 -6.779 1.00 88.75 296 SER A C 1
ATOM 2276 O O . SER A 1 296 ? 13.827 17.748 -6.784 1.00 88.75 296 SER A O 1
ATOM 2278 N N . GLN A 1 297 ? 14.917 19.653 -7.183 1.00 83.81 297 GLN A N 1
ATOM 2279 C CA . GLN A 1 297 ? 16.119 18.980 -7.705 1.00 83.81 297 GLN A CA 1
ATOM 2280 C C . GLN A 1 297 ? 16.738 17.978 -6.711 1.00 83.81 297 GLN A C 1
ATOM 2282 O O . GLN A 1 297 ? 17.155 16.887 -7.098 1.00 83.81 297 GLN A O 1
ATOM 2287 N N . GLY A 1 298 ? 16.728 18.309 -5.417 1.00 81.19 298 GLY A N 1
ATOM 2288 C CA . GLY A 1 298 ? 17.099 17.422 -4.309 1.00 81.19 298 GLY A CA 1
ATOM 2289 C C . GLY A 1 298 ? 15.955 16.542 -3.789 1.00 81.19 298 GLY A C 1
ATOM 2290 O O . GLY A 1 298 ? 16.139 15.806 -2.819 1.00 81.19 298 GLY A O 1
ATOM 2291 N N . GLY A 1 299 ? 14.778 16.589 -4.416 1.00 84.31 299 GLY A N 1
ATOM 2292 C CA . GLY A 1 299 ? 13.528 15.997 -3.934 1.00 84.31 299 GLY A CA 1
ATOM 2293 C C . GLY A 1 299 ? 13.557 14.482 -3.743 1.00 84.31 299 GLY A C 1
ATOM 2294 O O . GLY A 1 299 ? 12.805 13.951 -2.927 1.00 84.31 299 GLY A O 1
ATOM 2295 N N . PHE A 1 300 ? 14.492 13.775 -4.384 1.00 78.75 300 PHE A N 1
ATOM 2296 C CA . PHE A 1 300 ? 14.709 12.359 -4.094 1.00 78.75 300 PHE A CA 1
ATOM 2297 C C . PHE A 1 300 ? 15.322 12.101 -2.714 1.00 78.75 300 PHE A C 1
ATOM 2299 O O . PHE A 1 300 ? 14.985 11.105 -2.081 1.00 78.75 300 PHE A O 1
ATOM 2306 N N . TYR A 1 301 ? 16.190 12.984 -2.210 1.00 78.62 301 TYR A N 1
ATOM 2307 C CA . TYR A 1 301 ? 16.705 12.848 -0.844 1.00 78.62 301 TYR A CA 1
ATOM 2308 C C . TYR A 1 301 ? 15.578 12.987 0.184 1.00 78.62 301 TYR A C 1
ATOM 2310 O O . TYR A 1 301 ? 15.604 12.309 1.209 1.00 78.62 301 TYR A O 1
ATOM 2318 N N . PHE A 1 302 ? 14.585 13.834 -0.114 1.00 83.69 302 PHE A N 1
ATOM 2319 C CA . PHE A 1 302 ? 13.371 13.991 0.683 1.00 83.69 302 PHE A CA 1
ATOM 2320 C C . PHE A 1 302 ? 12.467 12.756 0.580 1.00 83.69 302 PHE A C 1
ATOM 2322 O O . PHE A 1 302 ? 12.106 12.193 1.610 1.00 83.69 302 PHE A O 1
ATOM 2329 N N . PHE A 1 303 ? 12.192 12.272 -0.638 1.00 82.56 303 PHE A N 1
ATOM 2330 C CA . PHE A 1 303 ? 11.455 11.024 -0.871 1.00 82.56 303 PHE A CA 1
ATOM 2331 C C . PHE A 1 303 ? 12.072 9.844 -0.102 1.00 82.56 303 PHE A C 1
ATOM 2333 O O . PHE A 1 303 ? 11.389 9.212 0.690 1.00 82.56 303 PHE A O 1
ATOM 2340 N N . HIS A 1 304 ? 13.376 9.601 -0.261 1.00 76.38 304 HIS A N 1
ATOM 2341 C CA . HIS A 1 304 ? 14.077 8.471 0.360 1.00 76.38 304 HIS A CA 1
ATOM 2342 C C . HIS A 1 304 ? 14.203 8.605 1.893 1.00 76.38 304 HIS A C 1
ATOM 2344 O O . HIS A 1 304 ? 14.320 7.603 2.596 1.00 76.38 304 HIS A O 1
ATOM 2350 N N . LEU A 1 305 ? 14.162 9.831 2.438 1.00 79.06 305 LEU A N 1
ATOM 2351 C CA . LEU A 1 305 ? 14.047 10.035 3.886 1.00 79.06 305 LEU A CA 1
ATOM 2352 C C . LEU A 1 305 ? 12.655 9.619 4.386 1.00 79.06 305 LEU A C 1
ATOM 2354 O O . LEU A 1 305 ? 12.561 8.918 5.391 1.00 79.06 305 LEU A O 1
ATOM 2358 N N . LEU A 1 306 ? 11.589 10.047 3.701 1.00 83.12 306 LEU A N 1
ATOM 2359 C CA . LEU A 1 306 ? 10.219 9.686 4.070 1.00 83.12 306 LEU A CA 1
ATOM 2360 C C . LEU A 1 306 ? 9.977 8.182 3.922 1.00 83.12 306 LEU A C 1
ATOM 2362 O O . LEU A 1 306 ? 9.479 7.571 4.857 1.00 83.12 306 LEU A O 1
ATOM 2366 N N . ASP A 1 307 ? 10.392 7.589 2.807 1.00 77.62 307 ASP A N 1
ATOM 2367 C CA . ASP A 1 307 ? 10.314 6.151 2.524 1.00 77.62 307 ASP A CA 1
ATOM 2368 C C . ASP A 1 307 ? 10.886 5.309 3.683 1.00 77.62 307 ASP A C 1
ATOM 2370 O O . ASP A 1 307 ? 10.189 4.496 4.292 1.00 77.62 307 ASP A O 1
ATOM 2374 N N . ARG A 1 308 ? 12.123 5.615 4.106 1.00 72.06 308 ARG A N 1
ATOM 2375 C CA . ARG A 1 308 ? 12.802 4.902 5.199 1.00 72.06 308 ARG A CA 1
ATOM 2376 C C . ARG A 1 308 ? 12.152 5.090 6.579 1.00 72.06 308 ARG A C 1
ATOM 2378 O O . ARG A 1 308 ? 12.196 4.168 7.392 1.00 72.06 308 ARG A O 1
ATOM 2385 N N . TYR A 1 309 ? 11.613 6.273 6.884 1.00 73.06 309 TYR A N 1
ATOM 2386 C CA . TYR A 1 309 ? 11.212 6.636 8.255 1.00 73.06 309 TYR A CA 1
ATOM 2387 C C . TYR A 1 309 ? 9.703 6.759 8.505 1.00 73.06 309 TYR A C 1
ATOM 2389 O O . TYR A 1 309 ? 9.300 6.730 9.664 1.00 73.06 309 TYR A O 1
ATOM 2397 N N . ALA A 1 310 ? 8.861 6.893 7.479 1.00 79.88 310 ALA A N 1
ATOM 2398 C CA . ALA A 1 310 ? 7.424 7.104 7.665 1.00 79.88 310 ALA A CA 1
ATOM 2399 C C . ALA A 1 310 ? 6.690 5.824 8.088 1.00 79.88 310 ALA A C 1
ATOM 2401 O O . ALA A 1 310 ? 5.927 5.849 9.052 1.00 79.88 310 ALA A O 1
ATOM 2402 N N . ALA A 1 311 ? 6.917 4.717 7.372 1.00 72.75 311 ALA A N 1
ATOM 2403 C CA . ALA A 1 311 ? 6.191 3.464 7.587 1.00 72.75 311 ALA A CA 1
ATOM 2404 C C . ALA A 1 311 ? 7.048 2.361 8.226 1.00 72.75 311 ALA A C 1
ATOM 2406 O O . ALA A 1 311 ? 6.558 1.686 9.127 1.00 72.75 311 ALA A O 1
ATOM 2407 N N . GLY A 1 312 ? 8.316 2.202 7.817 1.00 69.44 312 GLY A N 1
ATOM 2408 C CA . GLY A 1 312 ? 9.153 1.031 8.129 1.00 69.44 312 GLY A CA 1
ATOM 2409 C C . GLY A 1 312 ? 9.125 0.577 9.596 1.00 69.44 312 GLY A C 1
ATOM 2410 O O . GLY A 1 312 ? 8.583 -0.478 9.922 1.00 69.44 312 GLY A O 1
ATOM 2411 N N . TYR A 1 313 ? 9.674 1.387 10.506 1.00 72.06 313 TYR A N 1
ATOM 2412 C CA . TYR A 1 313 ? 9.682 1.065 11.942 1.00 72.06 313 TYR A CA 1
ATOM 2413 C C . TYR A 1 313 ? 8.309 1.240 12.607 1.00 72.06 313 TYR A C 1
ATOM 2415 O O . TYR A 1 313 ? 7.944 0.471 13.499 1.00 72.06 313 TYR A O 1
ATOM 2423 N N . SER A 1 314 ? 7.548 2.254 12.186 1.00 80.00 314 SER A N 1
ATOM 2424 C CA . SER A 1 314 ? 6.267 2.624 12.795 1.00 80.00 314 SER A CA 1
ATOM 2425 C C . SER A 1 314 ? 5.214 1.530 12.657 1.00 80.00 314 SER A C 1
ATOM 2427 O O . SER A 1 314 ? 4.507 1.219 13.615 1.00 80.00 314 SER A O 1
ATOM 2429 N N . MET A 1 315 ? 5.137 0.922 11.474 1.00 81.50 315 MET A N 1
ATOM 2430 C CA . MET A 1 315 ? 4.153 -0.099 11.153 1.00 81.50 315 MET A CA 1
ATOM 2431 C C . MET A 1 315 ? 4.390 -1.403 11.913 1.00 81.50 315 MET A C 1
ATOM 2433 O O . MET A 1 315 ? 3.432 -1.983 12.419 1.00 81.50 315 MET A O 1
ATOM 2437 N N . LEU A 1 316 ? 5.643 -1.849 12.038 1.00 78.06 316 LEU A N 1
ATOM 2438 C CA . LEU A 1 316 ? 5.966 -3.068 12.786 1.00 78.06 316 LEU A CA 1
ATOM 2439 C C . LEU A 1 316 ? 5.487 -2.965 14.242 1.00 78.06 316 LEU A C 1
ATOM 2441 O O . LEU A 1 316 ? 4.900 -3.908 14.769 1.00 78.06 316 LEU A O 1
ATOM 2445 N N . PHE A 1 317 ? 5.659 -1.799 14.875 1.00 81.06 317 PHE A N 1
ATOM 2446 C CA . PHE A 1 317 ? 5.143 -1.558 16.223 1.00 81.06 317 PHE A CA 1
ATOM 2447 C C . PHE A 1 317 ? 3.609 -1.434 16.261 1.00 81.06 317 PHE A C 1
ATOM 2449 O O . PHE A 1 317 ? 2.981 -1.962 17.178 1.00 81.06 317 PHE A O 1
ATOM 2456 N N . ALA A 1 318 ? 2.993 -0.771 15.276 1.00 87.06 318 ALA A N 1
ATOM 2457 C CA . ALA A 1 318 ? 1.536 -0.659 15.187 1.00 87.06 318 ALA A CA 1
ATOM 2458 C C . ALA A 1 318 ? 0.857 -2.032 15.036 1.00 87.06 318 ALA A C 1
ATOM 2460 O O . ALA A 1 318 ? -0.018 -2.356 15.835 1.00 87.06 318 ALA A O 1
ATOM 2461 N N . VAL A 1 319 ? 1.305 -2.883 14.105 1.00 86.25 319 VAL A N 1
ATOM 2462 C CA . VAL A 1 319 ? 0.726 -4.227 13.911 1.00 86.25 319 VAL A CA 1
ATOM 2463 C C . VAL A 1 319 ? 1.025 -5.150 15.093 1.00 86.25 319 VAL A C 1
ATOM 2465 O O . VAL A 1 319 ? 0.173 -5.951 15.473 1.00 86.25 319 VAL A O 1
ATOM 2468 N N . LEU A 1 320 ? 2.186 -5.011 15.744 1.00 85.19 320 LEU A N 1
ATOM 2469 C CA . LEU A 1 320 ? 2.456 -5.689 17.016 1.00 85.19 320 LEU A CA 1
ATOM 2470 C C . LEU A 1 320 ? 1.424 -5.296 18.088 1.00 85.19 320 LEU A C 1
ATOM 2472 O O . LEU A 1 320 ? 0.887 -6.165 18.776 1.00 85.19 320 LEU A O 1
ATOM 2476 N N . ALA A 1 321 ? 1.113 -4.003 18.213 1.00 89.25 321 ALA A N 1
ATOM 2477 C CA . ALA A 1 321 ? 0.101 -3.516 19.144 1.00 89.25 321 ALA A CA 1
ATOM 2478 C C . ALA A 1 321 ? -1.316 -3.992 18.771 1.00 89.25 321 ALA A C 1
ATOM 2480 O O . ALA A 1 321 ? -2.054 -4.407 19.664 1.00 89.25 321 ALA A O 1
ATOM 2481 N N . GLU A 1 322 ? -1.683 -4.009 17.484 1.00 91.44 322 GLU A N 1
ATOM 2482 C CA . GLU A 1 322 ? -2.948 -4.580 16.989 1.00 91.44 322 GLU A CA 1
ATOM 2483 C C . GLU A 1 322 ? -3.065 -6.073 17.338 1.00 91.44 322 GLU A C 1
ATOM 2485 O O . GLU A 1 322 ? -4.059 -6.498 17.933 1.00 91.44 322 GLU A O 1
ATOM 2490 N N . ALA A 1 323 ? -2.030 -6.867 17.045 1.00 87.88 323 ALA A N 1
ATOM 2491 C CA . ALA A 1 323 ? -1.994 -8.297 17.339 1.00 87.88 323 ALA A CA 1
ATOM 2492 C C . ALA A 1 323 ? -2.106 -8.575 18.847 1.00 87.88 323 ALA A C 1
ATOM 2494 O O . ALA A 1 323 ? -2.869 -9.457 19.256 1.00 87.88 323 ALA A O 1
ATOM 2495 N N . ILE A 1 324 ? -1.405 -7.796 19.681 1.00 88.75 324 ILE A N 1
ATOM 2496 C CA . ILE A 1 324 ? -1.499 -7.887 21.144 1.00 88.75 324 ILE A CA 1
ATOM 2497 C C . ILE A 1 324 ? -2.911 -7.516 21.627 1.00 88.75 324 ILE A C 1
ATOM 2499 O O . ILE A 1 324 ? -3.504 -8.239 22.436 1.00 88.75 324 ILE A O 1
ATOM 2503 N N . ALA A 1 325 ? -3.472 -6.420 21.110 1.00 91.56 325 ALA A N 1
ATOM 2504 C CA . ALA A 1 325 ? -4.785 -5.920 21.497 1.00 91.56 325 ALA A CA 1
ATOM 2505 C C . ALA A 1 325 ? -5.908 -6.907 21.148 1.00 91.56 325 ALA A C 1
ATOM 2507 O O . ALA A 1 325 ? -6.711 -7.236 22.019 1.00 91.56 325 ALA A O 1
ATOM 2508 N N . VAL A 1 326 ? -5.942 -7.443 19.925 1.00 90.88 326 VAL A N 1
ATOM 2509 C CA . VAL A 1 326 ? -6.964 -8.421 19.507 1.00 90.88 326 VAL A CA 1
ATOM 2510 C C . VAL A 1 326 ? -6.835 -9.731 20.291 1.00 90.88 326 VAL A C 1
ATOM 2512 O O . VAL A 1 326 ? -7.834 -10.323 20.701 1.00 90.88 326 VAL A O 1
ATOM 2515 N N . SER A 1 327 ? -5.612 -10.192 20.545 1.00 87.31 327 SER A N 1
ATOM 2516 C CA . SER A 1 327 ? -5.403 -11.590 20.939 1.00 87.31 327 SER A CA 1
ATOM 2517 C C . SER A 1 327 ? -5.314 -11.803 22.451 1.00 87.31 327 SER A C 1
ATOM 2519 O O . SER A 1 327 ? -5.804 -12.824 22.939 1.00 87.31 327 SER A O 1
ATOM 2521 N N . TRP A 1 328 ? -4.765 -10.837 23.200 1.00 88.69 328 TRP A N 1
ATOM 2522 C CA . TRP A 1 328 ? -4.640 -10.903 24.666 1.00 88.69 328 TRP A CA 1
ATOM 2523 C C . TRP A 1 328 ? -5.560 -9.929 25.412 1.00 88.69 328 TRP A C 1
ATOM 2525 O O . TRP A 1 328 ? -6.044 -10.289 26.482 1.00 88.69 328 TRP A O 1
ATOM 2535 N N . ILE A 1 329 ? -5.811 -8.719 24.890 1.00 91.56 329 ILE A N 1
ATOM 2536 C CA . ILE A 1 329 ? -6.657 -7.724 25.584 1.00 91.56 329 ILE A CA 1
ATOM 2537 C C . ILE A 1 329 ? -8.141 -7.970 25.290 1.00 91.56 329 ILE A C 1
ATOM 2539 O O . ILE A 1 329 ? -8.940 -8.093 26.215 1.00 91.56 329 ILE A O 1
ATOM 2543 N N . TYR A 1 330 ? -8.506 -8.073 24.011 1.00 93.38 330 TYR A N 1
ATOM 2544 C CA . TYR A 1 330 ? -9.852 -8.436 23.570 1.00 93.38 330 TYR A CA 1
ATOM 2545 C C . TYR A 1 330 ? -10.104 -9.942 23.748 1.00 93.38 330 TYR A C 1
ATOM 2547 O O . TYR A 1 330 ? -11.135 -10.351 24.280 1.00 93.38 330 TYR A O 1
ATOM 2555 N N . GLY A 1 331 ? -9.116 -10.763 23.383 1.00 90.19 331 GLY A N 1
ATOM 2556 C CA . GLY A 1 331 ? -9.093 -12.201 23.629 1.00 90.19 331 GLY A CA 1
ATOM 2557 C C . GLY A 1 331 ? -9.497 -13.020 22.404 1.00 90.19 331 GLY A C 1
ATOM 2558 O O . GLY A 1 331 ? -10.582 -12.849 21.842 1.00 90.19 331 GLY A O 1
ATOM 2559 N N . THR A 1 332 ? -8.641 -13.975 22.028 1.00 88.50 332 THR A N 1
ATOM 2560 C CA . THR A 1 332 ? -8.844 -14.843 20.851 1.00 88.50 332 THR A CA 1
ATOM 2561 C C . THR A 1 332 ? -10.176 -15.600 20.846 1.00 88.50 332 THR A C 1
ATOM 2563 O O . THR A 1 332 ? -10.750 -15.790 19.774 1.00 88.50 332 THR A O 1
ATOM 2566 N N . ASP A 1 333 ? -10.705 -16.006 22.004 1.00 90.31 333 ASP A N 1
ATOM 2567 C CA . ASP A 1 333 ? -11.995 -16.706 22.080 1.00 90.31 333 ASP A CA 1
ATOM 2568 C C . ASP A 1 333 ? -13.189 -15.807 21.745 1.00 90.31 333 ASP A C 1
ATOM 2570 O O . ASP A 1 333 ? -14.122 -16.279 21.093 1.00 90.31 333 ASP A O 1
ATOM 2574 N N . ARG A 1 334 ? -13.144 -14.516 22.113 1.00 91.69 334 ARG A N 1
ATOM 2575 C CA . ARG A 1 334 ? -14.167 -13.538 21.709 1.00 91.69 334 ARG A CA 1
ATOM 2576 C C . ARG A 1 334 ? -14.123 -13.339 20.202 1.00 91.69 334 ARG A C 1
ATOM 2578 O O . ARG A 1 334 ? -15.097 -13.642 19.529 1.00 91.69 334 ARG A O 1
ATOM 2585 N N . PHE A 1 335 ? -12.942 -13.015 19.677 1.00 92.31 335 PHE A N 1
ATOM 2586 C CA . PHE A 1 335 ? -12.722 -12.814 18.244 1.00 92.31 335 PHE A CA 1
ATOM 2587 C C . PHE A 1 335 ? -13.137 -14.032 17.396 1.00 92.31 335 PHE A C 1
ATOM 2589 O O . PHE A 1 335 ? -13.745 -13.896 16.336 1.00 92.31 335 PHE A O 1
ATOM 2596 N N . CYS A 1 336 ? -12.887 -15.254 17.883 1.00 91.25 336 CYS A N 1
ATOM 2597 C CA . CYS A 1 336 ? -13.368 -16.473 17.229 1.00 91.25 336 CYS A CA 1
ATOM 2598 C C . CYS A 1 336 ? -14.894 -16.645 17.290 1.00 91.25 336 CYS A C 1
ATOM 2600 O O . CYS A 1 336 ? -15.458 -17.269 16.389 1.00 91.25 336 CYS A O 1
ATOM 2602 N N . ALA A 1 337 ? -15.555 -16.146 18.338 1.00 93.75 337 ALA A N 1
ATOM 2603 C CA . ALA A 1 337 ? -17.009 -16.122 18.436 1.00 93.75 337 ALA A CA 1
ATOM 2604 C C . ALA A 1 337 ? -17.615 -15.069 17.496 1.00 93.75 337 ALA A C 1
ATOM 2606 O O . ALA A 1 337 ? -18.569 -15.399 16.800 1.00 93.75 337 ALA A O 1
ATOM 2607 N N . ASP A 1 338 ? -17.027 -13.871 17.392 1.00 94.12 338 ASP A N 1
ATOM 2608 C CA . ASP A 1 338 ? -17.458 -12.835 16.440 1.00 94.12 338 ASP A CA 1
ATOM 2609 C C . ASP A 1 338 ? -17.324 -13.316 14.988 1.00 94.12 338 ASP A C 1
ATOM 2611 O O . ASP A 1 338 ? -18.266 -13.204 14.208 1.00 94.12 338 ASP A O 1
ATOM 2615 N N . ILE A 1 339 ? -16.197 -13.943 14.627 1.00 93.62 339 ILE A N 1
ATOM 2616 C CA . ILE A 1 339 ? -16.037 -14.534 13.290 1.00 93.62 339 ILE A CA 1
ATOM 2617 C C . ILE A 1 339 ? -17.085 -15.629 13.055 1.00 93.62 339 ILE A C 1
ATOM 2619 O O . ILE A 1 339 ? -17.684 -15.677 11.983 1.00 93.62 339 ILE A O 1
ATOM 2623 N N . LYS A 1 340 ? -17.364 -16.483 14.050 1.00 94.12 340 LYS A N 1
ATOM 2624 C CA . LYS A 1 340 ? -18.402 -17.518 13.931 1.00 94.12 340 LYS A CA 1
ATOM 2625 C C . LYS A 1 340 ? -19.808 -16.927 13.751 1.00 94.12 340 LYS A C 1
ATOM 2627 O O . LYS A 1 340 ? -20.598 -17.521 13.023 1.00 94.12 340 LYS A O 1
ATOM 2632 N N . ASP A 1 341 ? -20.103 -15.794 14.383 1.00 95.25 341 ASP A N 1
ATOM 2633 C CA . ASP A 1 341 ? -21.346 -15.021 14.227 1.00 95.25 341 ASP A CA 1
ATOM 2634 C C . ASP A 1 341 ? -21.484 -14.494 12.782 1.00 95.25 341 ASP A C 1
ATOM 2636 O O . ASP A 1 341 ? -22.534 -14.623 12.155 1.00 95.25 341 ASP A O 1
ATOM 2640 N N . MET A 1 342 ? -20.382 -14.002 12.203 1.00 94.06 342 MET A N 1
ATOM 2641 C CA . MET A 1 342 ? -20.328 -13.502 10.824 1.00 94.06 342 MET A CA 1
ATOM 2642 C C . MET A 1 342 ? -20.421 -14.615 9.766 1.00 94.06 342 MET A C 1
ATOM 2644 O O . MET A 1 342 ? -21.303 -14.567 8.910 1.00 94.06 342 MET A O 1
ATOM 2648 N N . ILE A 1 343 ? -19.527 -15.615 9.796 1.00 94.44 343 ILE A N 1
ATOM 2649 C CA . ILE A 1 343 ? -19.344 -16.593 8.695 1.00 94.44 343 ILE A CA 1
ATOM 2650 C C . ILE A 1 343 ? -19.874 -18.006 9.001 1.00 94.44 343 ILE A C 1
ATOM 2652 O O . ILE A 1 343 ? -19.719 -18.918 8.190 1.00 94.44 343 ILE A O 1
ATOM 2656 N N . GLY A 1 344 ? -20.478 -18.220 10.173 1.00 93.00 344 GLY A N 1
ATOM 2657 C CA . GLY A 1 344 ? -21.077 -19.494 10.597 1.00 93.00 344 GLY A CA 1
ATOM 2658 C C . GLY A 1 344 ? -20.104 -20.528 11.184 1.00 93.00 344 GLY A C 1
ATOM 2659 O O . GLY A 1 344 ? -20.544 -21.498 11.806 1.00 93.00 344 GLY A O 1
ATOM 2660 N N . PHE A 1 345 ? -18.787 -20.335 11.051 1.00 92.81 345 PHE A N 1
ATOM 2661 C CA . PHE A 1 345 ? -17.761 -21.224 11.608 1.00 92.81 345 PHE A CA 1
ATOM 2662 C C . PHE A 1 345 ? -16.633 -20.449 12.301 1.00 92.81 345 PHE A C 1
ATOM 2664 O O . PHE A 1 345 ? -16.299 -19.331 11.923 1.00 92.81 345 PHE A O 1
ATOM 2671 N N . ALA A 1 346 ? -16.043 -21.051 13.336 1.00 90.75 346 ALA A N 1
ATOM 2672 C CA . ALA A 1 346 ? -14.923 -20.453 14.061 1.00 90.75 346 ALA A CA 1
ATOM 2673 C C . ALA A 1 346 ? -13.584 -20.715 13.336 1.00 90.75 346 ALA A C 1
ATOM 2675 O O . ALA A 1 346 ? -13.418 -21.792 12.754 1.00 90.75 346 ALA A O 1
ATOM 2676 N N . PRO A 1 347 ? -12.596 -19.801 13.426 1.00 89.69 347 PRO A N 1
ATOM 2677 C CA . PRO A 1 347 ? -11.247 -20.032 12.916 1.00 89.69 347 PRO A CA 1
ATOM 2678 C C . PRO A 1 347 ? -10.609 -21.306 13.483 1.00 89.69 347 PRO A C 1
ATOM 2680 O O . PRO A 1 347 ? -10.625 -21.549 14.695 1.00 89.69 347 PRO A O 1
ATOM 2683 N N . GLY A 1 348 ? -10.017 -22.107 12.594 1.00 86.44 348 GLY A N 1
ATOM 2684 C CA . GLY A 1 348 ? -9.306 -23.333 12.958 1.00 86.44 348 GLY A CA 1
ATOM 2685 C C . GLY A 1 348 ? -8.053 -23.087 13.809 1.00 86.44 348 GLY A C 1
ATOM 2686 O O . GLY A 1 348 ? -7.488 -21.993 13.816 1.00 86.44 348 GLY A O 1
ATOM 2687 N N . LEU A 1 349 ? -7.588 -24.139 14.492 1.00 84.69 349 LEU A N 1
ATOM 2688 C CA . LEU A 1 349 ? -6.474 -24.086 15.454 1.00 84.69 349 LEU A CA 1
ATOM 2689 C C . LEU A 1 349 ? -5.192 -23.439 14.899 1.00 84.69 349 LEU A C 1
ATOM 2691 O O . LEU A 1 349 ? -4.531 -22.701 15.619 1.00 84.69 349 LEU A O 1
ATOM 2695 N N . TYR A 1 350 ? -4.876 -23.664 13.620 1.00 85.94 350 TYR A N 1
ATOM 2696 C CA . TYR A 1 350 ? -3.734 -23.061 12.919 1.00 85.94 350 TYR A CA 1
ATOM 2697 C C . TYR A 1 350 ? -3.657 -21.533 13.103 1.00 85.94 350 TYR A C 1
ATOM 2699 O O . TYR A 1 350 ? -2.627 -21.009 13.527 1.00 85.94 350 TYR A O 1
ATOM 2707 N N . TRP A 1 351 ? -4.775 -20.832 12.889 1.00 82.88 351 TRP A N 1
ATOM 2708 C CA . TRP A 1 351 ? -4.857 -19.373 13.018 1.00 82.88 351 TRP A CA 1
ATOM 2709 C C . TRP A 1 351 ? -4.697 -18.903 14.466 1.00 82.88 351 TRP A C 1
ATOM 2711 O O . TRP A 1 351 ? -4.099 -17.861 14.710 1.00 82.88 351 TRP A O 1
ATOM 2721 N N . ARG A 1 352 ? -5.173 -19.698 15.436 1.00 75.81 352 ARG A N 1
ATOM 2722 C CA . ARG A 1 352 ? -5.013 -19.408 16.869 1.00 75.81 352 ARG A CA 1
ATOM 2723 C C . ARG A 1 352 ? -3.553 -19.527 17.324 1.00 75.81 352 ARG A C 1
ATOM 2725 O O . ARG A 1 352 ? -3.118 -18.735 18.152 1.00 75.81 352 ARG A O 1
ATOM 2732 N N . PHE A 1 353 ? -2.796 -20.492 16.794 1.00 70.75 353 PHE A N 1
ATOM 2733 C CA . PHE A 1 353 ? -1.402 -20.719 17.196 1.00 70.75 353 PHE A CA 1
ATOM 2734 C C . PHE A 1 353 ? -0.408 -19.738 16.560 1.00 70.75 353 PHE A C 1
ATOM 2736 O O . PHE A 1 353 ? 0.508 -19.292 17.250 1.00 70.75 353 PHE A O 1
ATOM 2743 N N . ILE A 1 354 ? -0.584 -19.363 15.286 1.00 67.81 354 ILE A N 1
ATOM 2744 C CA . ILE A 1 354 ? 0.333 -18.436 14.588 1.00 67.81 354 ILE A CA 1
ATOM 2745 C C . ILE A 1 354 ? 0.455 -17.095 15.314 1.00 67.81 354 ILE A C 1
ATOM 2747 O O . ILE A 1 354 ? 1.561 -16.596 15.511 1.00 67.81 354 ILE A O 1
ATOM 2751 N N . ILE A 1 355 ? -0.678 -16.567 15.774 1.00 59.44 355 ILE A N 1
ATOM 2752 C CA . ILE A 1 355 ? -0.781 -15.315 16.532 1.00 59.44 355 ILE A CA 1
ATOM 2753 C C . ILE A 1 355 ? 0.112 -15.313 17.786 1.00 59.44 355 ILE A C 1
ATOM 2755 O O . ILE A 1 355 ? 0.676 -14.282 18.140 1.00 59.44 355 ILE A O 1
ATOM 2759 N N . VAL A 1 356 ? 0.261 -16.463 18.452 1.00 55.28 356 VAL A N 1
ATOM 2760 C CA . VAL A 1 356 ? 1.038 -16.587 19.697 1.00 55.28 356 VAL A CA 1
ATOM 2761 C C . VAL A 1 356 ? 2.529 -16.787 19.414 1.00 55.28 356 VAL A C 1
ATOM 2763 O O . VAL A 1 356 ? 3.365 -16.182 20.082 1.00 55.28 356 VAL A O 1
ATOM 2766 N N . TYR A 1 357 ? 2.877 -17.605 18.416 1.00 54.94 357 TYR A N 1
ATOM 2767 C CA . TYR A 1 357 ? 4.277 -17.926 18.108 1.00 54.94 357 TYR A CA 1
ATOM 2768 C C . TYR A 1 357 ? 5.006 -16.840 17.307 1.00 54.94 357 TYR A C 1
ATOM 2770 O O . TYR A 1 357 ? 6.212 -16.676 17.488 1.00 54.94 357 TYR A O 1
ATOM 2778 N N . GLY A 1 358 ? 4.301 -16.061 16.477 1.00 51.25 358 GLY A N 1
ATOM 2779 C CA . GLY A 1 358 ? 4.905 -14.994 15.666 1.00 51.25 358 GLY A CA 1
ATOM 2780 C C . GLY A 1 358 ? 5.600 -13.893 16.480 1.00 51.25 358 GLY A C 1
ATOM 2781 O O . GLY A 1 358 ? 6.473 -13.210 15.959 1.00 51.25 358 GLY A O 1
ATOM 2782 N N . LEU A 1 359 ? 5.265 -13.752 17.768 1.00 52.03 359 LEU A N 1
ATOM 2783 C CA . LEU A 1 359 ? 5.864 -12.757 18.666 1.00 52.03 359 LEU A CA 1
ATOM 2784 C C . LEU A 1 359 ? 7.122 -13.251 19.404 1.00 52.03 359 LEU A C 1
ATOM 2786 O O . LEU A 1 359 ? 7.774 -12.465 20.086 1.00 52.03 359 LEU A O 1
ATOM 2790 N N . MET A 1 360 ? 7.468 -14.539 19.299 1.00 48.47 360 MET A N 1
ATOM 2791 C CA . MET A 1 360 ? 8.591 -15.136 20.041 1.00 48.47 360 MET A CA 1
ATOM 2792 C C . MET A 1 360 ? 9.930 -15.117 19.283 1.00 48.47 360 MET A C 1
ATOM 2794 O O . MET A 1 360 ? 10.955 -15.441 19.876 1.00 48.47 360 MET A O 1
ATOM 2798 N N . GLY A 1 361 ? 9.930 -14.760 17.995 1.00 46.91 361 GLY A N 1
ATOM 2799 C CA . GLY A 1 361 ? 11.096 -14.818 17.100 1.00 46.91 361 GLY A CA 1
ATOM 2800 C C . GLY A 1 361 ? 11.612 -13.453 16.635 1.00 46.91 361 GLY A C 1
ATOM 2801 O O . GLY A 1 361 ? 11.955 -13.311 15.468 1.00 46.91 361 GLY A O 1
ATOM 2802 N N . TYR A 1 362 ? 11.601 -12.434 17.499 1.00 46.72 362 TYR A N 1
ATOM 2803 C CA . TYR A 1 362 ? 12.066 -11.091 17.133 1.00 46.72 362 TYR A CA 1
ATOM 2804 C C . TYR A 1 362 ? 13.598 -11.017 17.021 1.00 46.72 362 TYR A C 1
ATOM 2806 O O . TYR A 1 362 ? 14.298 -11.156 18.027 1.00 46.72 362 TYR A O 1
ATOM 2814 N N . GLU A 1 363 ? 14.099 -10.697 15.826 1.00 39.44 363 GLU A N 1
ATOM 2815 C CA . GLU A 1 363 ? 15.472 -10.231 15.599 1.00 39.44 363 GLU A CA 1
ATOM 2816 C C . GLU A 1 363 ? 15.484 -8.753 15.143 1.00 39.44 363 GLU A C 1
ATOM 2818 O O . GLU A 1 363 ? 14.532 -8.300 14.498 1.00 39.44 363 GLU A O 1
ATOM 2823 N N . PRO A 1 364 ? 16.526 -7.960 15.475 1.00 36.78 364 PRO A N 1
ATOM 2824 C CA . PRO A 1 364 ? 16.598 -6.551 15.086 1.00 36.78 364 PRO A CA 1
ATOM 2825 C C . PRO A 1 364 ? 16.862 -6.359 13.585 1.00 36.78 364 PRO A C 1
ATOM 2827 O O . PRO A 1 364 ? 17.804 -6.923 13.036 1.00 36.78 364 PRO A O 1
ATOM 2830 N N . LEU A 1 365 ? 16.091 -5.479 12.942 1.00 39.12 365 LEU A N 1
ATOM 2831 C CA . LEU A 1 365 ? 16.247 -5.135 11.525 1.00 39.12 365 LEU A CA 1
ATOM 2832 C C . LEU A 1 365 ? 17.488 -4.249 11.277 1.00 39.12 365 LEU A C 1
ATOM 2834 O O . LEU A 1 365 ? 17.594 -3.156 11.842 1.00 39.12 365 LEU A O 1
ATOM 2838 N N . THR A 1 366 ? 18.383 -4.663 10.377 1.00 33.38 366 THR A N 1
ATOM 2839 C CA . THR A 1 366 ? 19.522 -3.862 9.882 1.00 33.38 366 THR A CA 1
ATOM 2840 C C . THR A 1 366 ? 19.318 -3.477 8.419 1.00 33.38 366 THR A C 1
ATOM 2842 O O . THR A 1 366 ? 18.962 -4.336 7.624 1.00 33.38 366 THR A O 1
ATOM 2845 N N . TYR A 1 367 ? 19.554 -2.212 8.040 1.00 37.28 367 TYR A N 1
ATOM 2846 C CA . TYR A 1 367 ? 19.341 -1.769 6.654 1.00 37.28 367 TYR A CA 1
ATOM 2847 C C . TYR A 1 367 ? 20.307 -0.660 6.190 1.00 37.28 367 TYR A C 1
ATOM 2849 O O . TYR A 1 367 ? 20.231 0.476 6.668 1.00 37.28 367 TYR A O 1
ATOM 2857 N N . ASP A 1 368 ? 21.114 -1.003 5.183 1.00 44.47 368 ASP A N 1
ATOM 2858 C CA . ASP A 1 368 ? 21.822 -0.146 4.209 1.00 44.47 368 ASP A CA 1
ATOM 2859 C C . ASP A 1 368 ? 22.946 0.815 4.696 1.00 44.47 368 ASP A C 1
ATOM 2861 O O . ASP A 1 368 ? 22.866 1.438 5.755 1.00 44.47 368 ASP A O 1
ATOM 2865 N N . GLU A 1 369 ? 23.996 0.980 3.877 1.00 41.06 369 GLU A N 1
ATOM 2866 C CA . GLU A 1 369 ? 25.296 1.598 4.247 1.00 41.06 369 GLU A CA 1
ATOM 2867 C C . GLU A 1 369 ? 25.341 3.149 4.225 1.00 41.06 369 GLU A C 1
ATOM 2869 O O . GLU A 1 369 ? 26.398 3.756 4.417 1.00 41.06 369 GLU A O 1
ATOM 2874 N N . TYR A 1 370 ? 24.222 3.840 3.976 1.00 49.09 370 TYR A N 1
ATOM 2875 C CA . TYR A 1 370 ? 24.225 5.296 3.761 1.00 49.09 370 TYR A CA 1
ATOM 2876 C C . TYR A 1 370 ? 24.021 6.126 5.042 1.00 49.09 370 TYR A C 1
ATOM 2878 O O . TYR A 1 370 ? 22.928 6.187 5.612 1.00 49.09 370 TYR A O 1
ATOM 2886 N N . THR A 1 371 ? 25.055 6.867 5.451 1.00 57.03 371 THR A N 1
ATOM 2887 C CA . THR A 1 371 ? 25.002 7.779 6.605 1.00 57.03 371 THR A CA 1
ATOM 2888 C C . THR A 1 371 ? 24.364 9.128 6.255 1.00 57.03 371 THR A C 1
ATOM 2890 O O . THR A 1 371 ? 25.032 10.047 5.774 1.00 57.03 371 THR A O 1
ATOM 2893 N N . TYR A 1 372 ? 23.074 9.278 6.563 1.00 61.88 372 TYR A N 1
ATOM 2894 C CA . TYR A 1 372 ? 22.396 10.579 6.575 1.00 61.88 372 TYR A CA 1
ATOM 2895 C C . TYR A 1 372 ? 23.046 11.555 7.580 1.00 61.88 372 TYR A C 1
ATOM 2897 O O . TYR A 1 372 ? 23.556 11.118 8.616 1.00 61.88 372 TYR A O 1
ATOM 2905 N N . PRO A 1 373 ? 22.981 12.885 7.356 1.00 73.31 373 PRO A N 1
ATOM 2906 C CA . PRO A 1 373 ? 23.419 13.861 8.350 1.00 73.31 373 PRO A CA 1
ATOM 2907 C C . PRO A 1 373 ? 22.546 13.789 9.613 1.00 73.31 373 PRO A C 1
ATOM 2909 O O . PRO A 1 373 ? 21.354 13.479 9.550 1.00 73.31 373 PRO A O 1
ATOM 2912 N N . LEU A 1 374 ? 23.124 14.099 10.778 1.00 76.25 374 LEU A N 1
ATOM 2913 C CA . LEU A 1 374 ? 22.474 13.902 12.084 1.00 76.25 374 LEU A CA 1
ATOM 2914 C C . LEU A 1 374 ? 21.088 14.563 12.183 1.00 76.25 374 LEU A C 1
ATOM 2916 O O . LEU A 1 374 ? 20.149 13.944 12.673 1.00 76.25 374 LEU A O 1
ATOM 2920 N N . TRP A 1 375 ? 20.933 15.783 11.663 1.00 82.62 375 TRP A N 1
ATOM 2921 C CA . TRP A 1 375 ? 19.655 16.501 11.679 1.00 82.62 375 TRP A CA 1
ATOM 2922 C C . TRP A 1 375 ? 18.558 15.800 10.859 1.00 82.62 375 TRP A C 1
ATOM 2924 O O . TRP A 1 375 ? 17.400 15.804 11.270 1.00 82.62 375 TRP A O 1
ATOM 2934 N N . ALA A 1 376 ? 18.909 15.142 9.748 1.00 75.75 376 ALA A N 1
ATOM 2935 C CA . ALA A 1 376 ? 17.954 14.392 8.934 1.00 75.75 376 ALA A CA 1
ATOM 2936 C C . ALA A 1 376 ? 17.524 13.095 9.637 1.00 75.75 376 ALA A C 1
ATOM 2938 O O . ALA A 1 376 ? 16.340 12.772 9.637 1.00 75.75 376 ALA A O 1
ATOM 2939 N N . ASN A 1 377 ? 18.450 12.408 10.320 1.00 74.25 377 ASN A N 1
ATOM 2940 C CA . ASN A 1 377 ? 18.110 11.267 11.180 1.00 74.25 377 ASN A CA 1
ATOM 2941 C C . ASN A 1 377 ? 17.181 11.680 12.333 1.00 74.25 377 ASN A C 1
ATOM 2943 O O . ASN A 1 377 ? 16.251 10.947 12.650 1.00 74.25 377 ASN A O 1
ATOM 2947 N N . ILE A 1 378 ? 17.403 12.850 12.948 1.00 81.62 378 ILE A N 1
ATOM 2948 C CA . ILE A 1 378 ? 16.523 13.381 14.002 1.00 81.62 378 ILE A CA 1
ATOM 2949 C C . ILE A 1 378 ? 15.112 13.628 13.452 1.00 81.62 378 ILE A C 1
ATOM 2951 O O . ILE A 1 378 ? 14.146 13.195 14.072 1.00 81.62 378 ILE A O 1
ATOM 2955 N N . ILE A 1 379 ? 14.976 14.252 12.275 1.00 85.38 379 ILE A N 1
ATOM 2956 C CA . ILE A 1 379 ? 13.670 14.435 11.616 1.00 85.38 379 ILE A CA 1
ATOM 2957 C C . ILE A 1 379 ? 13.016 13.081 11.305 1.00 85.38 379 ILE A C 1
ATOM 2959 O O . ILE A 1 379 ? 11.844 12.893 11.619 1.00 85.38 379 ILE A O 1
ATOM 2963 N N . GLY A 1 380 ? 13.769 12.125 10.754 1.00 78.00 380 GLY A N 1
ATOM 2964 C CA . GLY A 1 380 ? 13.285 10.770 10.484 1.00 78.00 380 GLY A CA 1
ATOM 2965 C C . GLY A 1 380 ? 12.758 10.073 11.742 1.00 78.00 380 GLY A C 1
ATOM 2966 O O . GLY A 1 380 ? 11.642 9.561 11.748 1.00 78.00 380 GLY A O 1
ATOM 2967 N N . TRP A 1 381 ? 13.501 10.130 12.850 1.00 79.94 381 TRP A N 1
ATOM 2968 C CA . TRP A 1 381 ? 13.047 9.581 14.130 1.00 79.94 381 TRP A CA 1
ATOM 2969 C C . TRP A 1 381 ? 11.859 10.333 14.733 1.00 79.94 381 TRP A C 1
ATOM 2971 O O . TRP A 1 381 ? 11.009 9.689 15.343 1.00 79.94 381 TRP A O 1
ATOM 2981 N N . ILE A 1 382 ? 11.740 11.651 14.548 1.00 88.38 382 ILE A N 1
ATOM 2982 C CA . ILE A 1 382 ? 10.538 12.406 14.942 1.00 88.38 382 ILE A CA 1
ATOM 2983 C C . ILE A 1 382 ? 9.322 11.915 14.147 1.00 88.38 382 ILE A C 1
ATOM 2985 O O . ILE A 1 382 ? 8.286 11.651 14.747 1.00 88.38 382 ILE A O 1
ATOM 2989 N N . ILE A 1 383 ? 9.449 11.720 12.830 1.00 86.44 383 ILE A N 1
ATOM 2990 C CA . ILE A 1 383 ? 8.372 11.175 11.989 1.00 86.44 383 ILE A CA 1
ATOM 2991 C C . ILE A 1 383 ? 7.990 9.769 12.473 1.00 86.44 383 ILE A C 1
ATOM 2993 O O . ILE A 1 383 ? 6.836 9.552 12.842 1.00 86.44 383 ILE A O 1
ATOM 2997 N N . ALA A 1 384 ? 8.959 8.854 12.572 1.00 80.00 384 ALA A N 1
ATOM 2998 C CA . ALA A 1 384 ? 8.720 7.468 12.967 1.00 80.00 384 ALA A CA 1
ATOM 2999 C C . ALA A 1 384 ? 8.093 7.345 14.369 1.00 80.00 384 ALA A C 1
ATOM 3001 O O . ALA A 1 384 ? 7.145 6.585 14.578 1.00 80.00 384 ALA A O 1
ATOM 3002 N N . SER A 1 385 ? 8.612 8.108 15.339 1.00 84.31 385 SER A N 1
ATOM 3003 C CA . SER A 1 385 ? 8.118 8.091 16.719 1.00 84.31 385 SER A CA 1
ATOM 3004 C C . SER A 1 385 ? 6.799 8.840 16.900 1.00 84.31 385 SER A C 1
ATOM 3006 O O . SER A 1 385 ? 6.070 8.503 17.827 1.00 84.31 385 SER A O 1
ATOM 3008 N N . SER A 1 386 ? 6.445 9.800 16.035 1.00 92.75 386 SER A N 1
ATOM 3009 C CA . SER A 1 386 ? 5.199 10.570 16.174 1.00 92.75 386 SER A CA 1
ATOM 3010 C C . SER A 1 386 ? 3.947 9.690 16.126 1.00 92.75 386 SER A C 1
ATOM 3012 O O . SER A 1 386 ? 3.062 9.852 16.963 1.00 92.75 386 SER A O 1
ATOM 3014 N N . SER A 1 387 ? 3.902 8.718 15.210 1.00 90.75 387 SER A N 1
ATOM 3015 C CA . SER A 1 387 ? 2.808 7.750 15.084 1.00 90.75 387 SER A CA 1
ATOM 3016 C C . SER A 1 387 ? 2.841 6.717 16.214 1.00 90.75 387 SER A C 1
ATOM 3018 O O . SER A 1 387 ? 1.840 6.513 16.899 1.00 90.75 387 SER A O 1
ATOM 3020 N N . VAL A 1 388 ? 4.012 6.132 16.483 1.00 89.19 388 VAL A N 1
ATOM 3021 C CA . VAL A 1 388 ? 4.219 5.137 17.550 1.00 89.19 388 VAL A CA 1
ATOM 3022 C C . VAL A 1 388 ? 3.851 5.688 18.930 1.00 89.19 388 VAL A C 1
ATOM 3024 O O . VAL A 1 388 ? 3.207 4.995 19.714 1.00 89.19 388 VAL A O 1
ATOM 3027 N N . ALA A 1 389 ? 4.199 6.943 19.227 1.00 92.62 389 ALA A N 1
ATOM 3028 C CA . ALA A 1 389 ? 3.926 7.589 20.508 1.00 92.62 389 ALA A CA 1
ATOM 3029 C C . ALA A 1 389 ? 2.432 7.858 20.760 1.00 92.62 389 ALA A C 1
ATOM 3031 O O . ALA A 1 389 ? 2.043 8.012 21.921 1.00 92.62 389 ALA A O 1
ATOM 3032 N N . MET A 1 390 ? 1.581 7.866 19.725 1.00 94.44 390 MET A N 1
ATOM 3033 C CA . MET A 1 390 ? 0.130 7.993 19.913 1.00 94.44 390 MET A CA 1
ATOM 3034 C C . MET A 1 390 ? -0.451 6.809 20.691 1.00 94.44 390 MET A C 1
ATOM 3036 O O . MET A 1 390 ? -1.358 7.015 21.492 1.00 94.44 390 MET A O 1
ATOM 3040 N N . ILE A 1 391 ? 0.093 5.596 20.536 1.00 92.81 391 ILE A N 1
ATOM 3041 C CA . ILE A 1 391 ? -0.394 4.391 21.229 1.00 92.81 391 ILE A CA 1
ATOM 3042 C C . ILE A 1 391 ? -0.258 4.527 22.765 1.00 92.81 391 ILE A C 1
ATOM 3044 O O . ILE A 1 391 ? -1.286 4.537 23.451 1.00 92.81 391 ILE A O 1
ATOM 3048 N N . PRO A 1 392 ? 0.949 4.701 23.351 1.00 93.69 392 PRO A N 1
ATOM 3049 C CA . PRO A 1 392 ? 1.086 4.919 24.789 1.00 93.69 392 PRO A CA 1
ATOM 3050 C C . PRO A 1 392 ? 0.534 6.284 25.227 1.00 93.69 392 PRO A C 1
ATOM 3052 O O . PRO A 1 392 ? -0.026 6.382 26.318 1.00 93.69 392 PRO A O 1
ATOM 3055 N N . GLY A 1 393 ? 0.636 7.327 24.394 1.00 94.62 393 GLY A N 1
ATOM 3056 C CA . GLY A 1 393 ? 0.121 8.663 24.703 1.00 94.62 393 GLY A CA 1
ATOM 3057 C C . GLY A 1 393 ? -1.393 8.673 24.925 1.00 94.62 393 GLY A C 1
ATOM 3058 O O . GLY A 1 393 ? -1.866 9.166 25.951 1.00 94.62 393 GLY A O 1
ATOM 3059 N N . MET A 1 394 ? -2.156 8.057 24.017 1.00 94.81 394 MET A N 1
ATOM 3060 C CA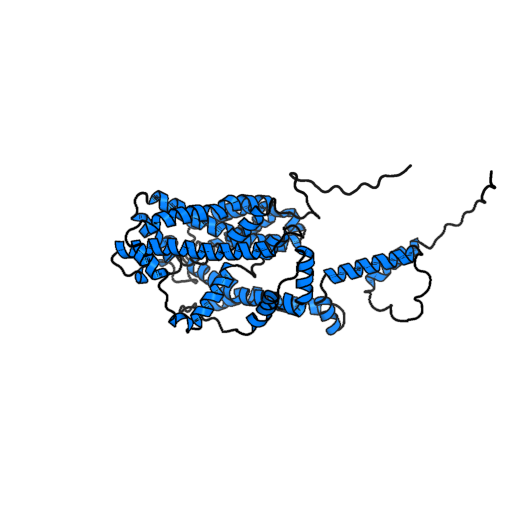 . MET A 1 394 ? -3.610 7.927 24.145 1.00 94.81 394 MET A CA 1
ATOM 3061 C C . MET A 1 394 ? -4.012 6.987 25.281 1.00 94.81 394 MET A C 1
ATOM 3063 O O . MET A 1 394 ? -4.981 7.283 25.981 1.00 94.81 394 MET A O 1
ATOM 3067 N N . ALA A 1 395 ? -3.260 5.908 25.526 1.00 93.81 395 ALA A N 1
ATOM 3068 C CA . ALA A 1 395 ? -3.495 5.036 26.676 1.00 93.81 395 ALA A CA 1
ATOM 3069 C C . ALA A 1 395 ? -3.351 5.804 28.004 1.00 93.81 395 ALA A C 1
ATOM 3071 O O . ALA A 1 395 ? -4.258 5.772 28.837 1.00 93.81 395 ALA A O 1
ATOM 3072 N N . ILE A 1 396 ? -2.262 6.564 28.178 1.00 95.06 396 ILE A N 1
ATOM 3073 C CA . ILE A 1 396 ? -2.030 7.409 29.360 1.00 95.06 396 ILE A CA 1
ATOM 3074 C C . ILE A 1 396 ? -3.136 8.464 29.494 1.00 95.06 396 ILE A C 1
ATOM 3076 O O . ILE A 1 396 ? -3.728 8.595 30.566 1.00 95.06 396 ILE A O 1
ATOM 3080 N N . TYR A 1 397 ? -3.469 9.176 28.413 1.00 96.25 397 TYR A N 1
ATOM 3081 C CA . TYR A 1 397 ? -4.530 10.185 28.413 1.00 96.25 397 TYR A CA 1
ATOM 3082 C C . TYR A 1 397 ? -5.888 9.602 28.840 1.00 96.25 397 TYR A C 1
ATOM 3084 O O . TYR A 1 397 ? -6.519 10.116 29.767 1.00 96.25 397 TYR A O 1
ATOM 3092 N N . LYS A 1 398 ? -6.318 8.486 28.233 1.00 94.56 398 LYS A N 1
ATOM 3093 C CA . LYS A 1 398 ? -7.584 7.819 28.575 1.00 94.56 398 LYS A CA 1
ATOM 3094 C C . LYS A 1 398 ? -7.588 7.304 30.019 1.00 94.56 398 LYS A C 1
ATOM 3096 O O . LYS A 1 398 ? -8.600 7.459 30.704 1.00 94.56 398 LYS A O 1
ATOM 3101 N N . ILE A 1 399 ? -6.470 6.768 30.520 1.00 94.06 399 ILE A N 1
ATOM 3102 C CA . ILE A 1 399 ? -6.334 6.367 31.931 1.00 94.06 399 ILE A CA 1
ATOM 3103 C C . ILE A 1 399 ? -6.481 7.575 32.863 1.00 94.06 399 ILE A C 1
ATOM 3105 O O . ILE A 1 399 ? -7.145 7.451 33.888 1.00 94.06 399 ILE A O 1
ATOM 3109 N N . ILE A 1 400 ? -5.918 8.741 32.531 1.00 94.81 400 ILE A N 1
ATOM 3110 C CA . ILE A 1 400 ? -6.006 9.942 33.377 1.00 94.81 400 ILE A CA 1
ATOM 3111 C C . ILE A 1 400 ? -7.449 10.459 33.474 1.00 94.81 400 ILE A C 1
ATOM 3113 O O . ILE A 1 400 ? -7.914 10.693 34.593 1.00 94.81 400 ILE A O 1
ATOM 3117 N N . ILE A 1 401 ? -8.165 10.593 32.346 1.00 95.56 401 ILE A N 1
ATOM 3118 C CA . ILE A 1 401 ? -9.526 11.170 32.335 1.00 95.56 401 ILE A CA 1
ATOM 3119 C C . ILE A 1 401 ? -10.604 10.230 32.895 1.00 95.56 401 ILE A C 1
ATOM 3121 O O . ILE A 1 401 ? -11.646 10.700 33.346 1.00 95.56 401 ILE A O 1
ATOM 3125 N N . THR A 1 402 ? -10.389 8.911 32.855 1.00 94.38 402 THR A N 1
ATOM 3126 C CA . THR A 1 402 ? -11.406 7.937 33.283 1.00 94.38 402 THR A CA 1
ATOM 3127 C C . THR A 1 402 ? -11.556 7.961 34.812 1.00 94.38 402 THR A C 1
ATOM 3129 O O . THR A 1 402 ? -10.552 7.829 35.514 1.00 94.38 402 THR A O 1
ATOM 3132 N N . PRO A 1 403 ? -12.772 8.112 35.371 1.00 90.94 403 PRO A N 1
ATOM 3133 C CA . PRO A 1 403 ? -12.978 8.127 36.818 1.00 90.94 403 PRO A CA 1
ATOM 3134 C C . PRO A 1 403 ? -12.770 6.743 37.463 1.00 90.94 403 PRO A C 1
ATOM 3136 O O . PRO A 1 403 ? -12.818 5.707 36.803 1.00 90.94 403 PRO A O 1
ATOM 3139 N N . GLY A 1 404 ? -12.563 6.730 38.784 1.00 92.75 404 GLY A N 1
ATOM 3140 C CA . GLY A 1 404 ? -12.377 5.515 39.590 1.00 92.75 404 GLY A CA 1
ATOM 3141 C C . GLY A 1 404 ? -10.921 5.218 39.970 1.00 92.75 404 GLY A C 1
ATOM 3142 O O . GLY A 1 404 ? -10.015 6.026 39.749 1.00 92.75 404 GLY A O 1
ATOM 3143 N N . THR A 1 405 ? -10.701 4.050 40.576 1.00 94.00 405 THR A N 1
ATOM 3144 C CA . THR A 1 405 ? -9.373 3.505 40.931 1.00 94.00 405 THR A CA 1
ATOM 3145 C C . THR A 1 405 ? -8.637 2.957 39.703 1.00 94.00 405 THR A C 1
ATOM 3147 O O . THR A 1 405 ? -9.263 2.682 38.683 1.00 94.00 405 THR A O 1
ATOM 3150 N N . PHE A 1 406 ? -7.318 2.738 39.782 1.00 90.12 406 PHE A N 1
ATOM 3151 C CA . PHE A 1 406 ? -6.530 2.228 38.647 1.00 90.12 406 PHE A CA 1
ATOM 3152 C C . PHE A 1 406 ? -7.103 0.926 38.053 1.00 90.12 406 PHE A C 1
ATOM 3154 O O . PHE A 1 406 ? -7.352 0.858 36.853 1.00 90.12 406 PHE A O 1
ATOM 3161 N N . CYS A 1 407 ? -7.417 -0.069 38.888 1.00 91.06 407 CYS A N 1
ATOM 3162 C CA . CYS A 1 407 ? -7.992 -1.337 38.425 1.00 91.06 407 CYS A CA 1
ATOM 3163 C C . CYS A 1 407 ? -9.382 -1.166 37.785 1.00 91.06 407 CYS A C 1
ATOM 3165 O O . CYS A 1 407 ? -9.696 -1.852 36.814 1.00 91.06 407 CYS A O 1
ATOM 3167 N N . GLN A 1 408 ? -10.206 -0.237 38.289 1.00 90.75 408 GLN A N 1
ATOM 3168 C CA . GLN A 1 408 ? -11.497 0.098 37.676 1.00 90.75 408 GLN A CA 1
ATOM 3169 C C . GLN A 1 408 ? -11.309 0.785 36.318 1.00 90.75 408 GLN A C 1
ATOM 3171 O O . GLN A 1 408 ? -11.959 0.388 35.357 1.00 90.75 408 GLN A O 1
ATOM 3176 N N . ARG A 1 409 ? -10.387 1.754 36.210 1.00 93.31 409 ARG A N 1
ATOM 3177 C CA . ARG A 1 409 ? -10.062 2.452 34.952 1.00 93.31 409 ARG A CA 1
ATOM 3178 C C . ARG A 1 409 ? -9.597 1.479 33.876 1.00 93.31 409 ARG A C 1
ATOM 3180 O O . ARG A 1 409 ? -10.130 1.513 32.775 1.00 93.31 409 ARG A O 1
ATOM 3187 N N . ILE A 1 410 ? -8.657 0.587 34.204 1.00 92.25 410 ILE A N 1
ATOM 3188 C CA . ILE A 1 410 ? -8.191 -0.447 33.270 1.00 92.25 410 ILE A CA 1
ATOM 3189 C C . ILE A 1 410 ? -9.361 -1.338 32.844 1.00 92.25 410 ILE A C 1
ATOM 3191 O O . ILE A 1 410 ? -9.576 -1.490 31.649 1.00 92.25 410 ILE A O 1
ATOM 3195 N N . LYS A 1 411 ? -10.178 -1.839 33.784 1.00 91.88 411 LYS A N 1
ATOM 3196 C CA . LYS A 1 411 ? -11.352 -2.665 33.453 1.00 91.88 411 LYS A CA 1
ATOM 3197 C C . LYS A 1 411 ? -12.351 -1.942 32.541 1.00 91.88 411 LYS A C 1
ATOM 3199 O O . LYS A 1 411 ? -12.885 -2.567 31.633 1.00 91.88 411 LYS A O 1
ATOM 3204 N N . ILE A 1 412 ? -12.611 -0.653 32.764 1.00 91.31 412 ILE A N 1
ATOM 3205 C CA . ILE A 1 412 ? -13.492 0.158 31.905 1.00 91.31 412 ILE A CA 1
ATOM 3206 C C . ILE A 1 412 ? -12.890 0.282 30.500 1.00 91.31 412 ILE A C 1
ATOM 3208 O O . ILE A 1 412 ? -13.579 0.022 29.521 1.00 91.31 412 ILE A O 1
ATOM 3212 N N . LEU A 1 413 ? -11.602 0.623 30.399 1.00 93.38 413 LEU A N 1
ATOM 3213 C CA . LEU A 1 413 ? -10.915 0.848 29.123 1.00 93.38 413 LEU A CA 1
ATOM 3214 C C . LEU A 1 413 ? -10.652 -0.435 28.318 1.00 93.38 413 LEU A C 1
ATOM 3216 O O . LEU A 1 413 ? -10.486 -0.349 27.105 1.00 93.38 413 LEU A O 1
ATOM 3220 N N . THR A 1 414 ? -10.634 -1.608 28.958 1.00 93.19 414 THR A N 1
ATOM 3221 C CA . THR A 1 414 ? -10.536 -2.912 28.279 1.00 93.19 414 THR A CA 1
ATOM 3222 C C . THR A 1 414 ? -11.880 -3.622 28.099 1.00 93.19 414 THR A C 1
ATOM 3224 O O . THR A 1 414 ? -11.909 -4.705 27.518 1.00 93.19 414 THR A O 1
ATOM 3227 N N . THR A 1 415 ? -13.002 -3.046 28.553 1.00 91.81 415 THR A N 1
ATOM 3228 C CA . THR A 1 415 ? -14.341 -3.596 28.277 1.00 91.81 415 THR A CA 1
ATOM 3229 C C . THR A 1 415 ? -14.796 -3.161 26.879 1.00 91.81 415 THR A C 1
ATOM 3231 O O . THR A 1 415 ? -14.925 -1.959 26.641 1.00 91.81 415 THR A O 1
ATOM 3234 N N . PRO A 1 416 ? -15.075 -4.087 25.941 1.00 93.19 416 PRO A N 1
ATOM 3235 C CA . PRO A 1 416 ? -15.502 -3.714 24.598 1.00 93.19 416 PRO A CA 1
ATOM 3236 C C . PRO A 1 416 ? -16.881 -3.056 24.556 1.00 93.19 416 PRO A C 1
ATOM 3238 O O . PRO A 1 416 ? -17.792 -3.418 25.299 1.00 93.19 416 PRO A O 1
ATOM 3241 N N . TRP A 1 417 ? -17.072 -2.161 23.586 1.00 91.06 417 TRP A N 1
ATOM 3242 C CA . TRP A 1 417 ? -18.336 -1.446 23.376 1.00 91.06 417 TRP A CA 1
ATOM 3243 C C . TRP A 1 417 ? -19.542 -2.379 23.147 1.00 91.06 417 TRP A C 1
ATOM 3245 O O . TRP A 1 417 ? -20.637 -2.078 23.625 1.00 91.06 417 TRP A O 1
ATOM 3255 N N . ARG A 1 418 ? -19.349 -3.540 22.489 1.00 87.19 418 ARG A N 1
ATOM 3256 C CA . ARG A 1 418 ? -20.397 -4.568 22.282 1.00 87.19 418 ARG A CA 1
ATOM 3257 C C . ARG A 1 418 ? -20.996 -5.025 23.621 1.00 87.19 418 ARG A C 1
ATOM 3259 O O . ARG A 1 418 ? -22.219 -5.040 23.765 1.00 87.19 418 ARG A O 1
ATOM 3266 N N . ASP A 1 419 ? -20.149 -5.301 24.614 1.00 87.25 419 ASP A N 1
ATOM 3267 C CA . ASP A 1 419 ? -20.554 -5.688 25.970 1.00 87.25 419 ASP A CA 1
ATOM 3268 C C . ASP A 1 419 ? -21.314 -4.544 26.665 1.00 87.25 419 ASP A C 1
ATOM 3270 O O . ASP A 1 419 ? -22.361 -4.769 27.274 1.00 87.25 419 ASP A O 1
ATOM 3274 N N . THR A 1 420 ? -20.826 -3.302 26.547 1.00 83.19 420 THR A N 1
ATOM 3275 C CA . THR A 1 420 ? -21.464 -2.114 27.143 1.00 83.19 420 THR A CA 1
ATOM 3276 C C . THR A 1 420 ? -22.868 -1.872 26.583 1.00 83.19 420 THR A C 1
ATOM 3278 O O . THR A 1 420 ? -23.796 -1.564 27.337 1.00 83.19 420 THR A O 1
ATOM 3281 N N . GLN A 1 421 ? -23.061 -2.051 25.271 1.00 81.81 421 GLN A N 1
ATOM 3282 C CA . GLN A 1 421 ? -24.379 -1.939 24.642 1.00 81.81 421 GLN A CA 1
ATOM 3283 C C . GLN A 1 421 ? -25.320 -3.061 25.086 1.00 81.81 421 GLN A C 1
ATOM 3285 O O . GLN A 1 421 ? -26.467 -2.783 25.431 1.00 81.81 421 GLN A O 1
ATOM 3290 N N . GLN A 1 422 ? -24.845 -4.309 25.159 1.00 75.81 422 GLN A N 1
ATOM 3291 C CA . GLN A 1 422 ? -25.649 -5.430 25.659 1.00 75.81 422 GLN A CA 1
ATOM 3292 C C . GLN A 1 422 ? -26.076 -5.232 27.120 1.00 75.81 422 GLN A C 1
ATOM 3294 O O . GLN A 1 422 ? -27.242 -5.449 27.450 1.00 75.81 422 GLN A O 1
ATOM 3299 N N . GLN A 1 423 ? -25.178 -4.753 27.985 1.00 75.12 423 GLN A N 1
ATOM 3300 C CA . GLN A 1 423 ? -25.500 -4.406 29.375 1.00 75.12 423 GLN A CA 1
ATOM 3301 C C . GLN A 1 423 ? -26.553 -3.288 29.443 1.00 75.12 423 GLN A C 1
ATOM 3303 O O . GLN A 1 423 ? -27.549 -3.423 30.155 1.00 75.12 423 GLN A O 1
ATOM 3308 N N . THR A 1 424 ? -26.392 -2.230 28.643 1.00 74.06 424 THR A N 1
ATOM 3309 C CA . THR A 1 424 ? -27.336 -1.100 28.576 1.00 74.06 424 THR A CA 1
ATOM 3310 C C . THR A 1 424 ? -28.715 -1.529 28.060 1.00 74.06 424 THR A C 1
ATOM 3312 O O . THR A 1 424 ? -29.739 -1.143 28.625 1.00 74.06 424 THR A O 1
ATOM 3315 N N . ALA A 1 425 ? -28.766 -2.356 27.013 1.00 72.06 425 ALA A N 1
ATOM 3316 C CA . ALA A 1 425 ? -30.004 -2.904 26.464 1.00 72.06 425 ALA A CA 1
ATOM 3317 C C . ALA A 1 425 ? -30.710 -3.827 27.470 1.00 72.06 425 ALA A C 1
ATOM 3319 O O . ALA A 1 425 ? -31.920 -3.707 27.672 1.00 72.06 425 ALA A O 1
ATOM 3320 N N . THR A 1 426 ? -29.946 -4.679 28.162 1.00 71.88 426 THR A N 1
ATOM 3321 C CA . THR A 1 426 ? -30.462 -5.553 29.224 1.00 71.88 426 THR A CA 1
ATOM 3322 C C . THR A 1 426 ? -31.063 -4.716 30.352 1.00 71.88 426 THR A C 1
ATOM 3324 O O . THR A 1 426 ? -32.233 -4.903 30.673 1.00 71.88 426 THR A O 1
ATOM 3327 N N . MET A 1 427 ? -30.340 -3.717 30.875 1.00 68.12 427 MET A N 1
ATOM 3328 C CA . MET A 1 427 ? -30.860 -2.802 31.900 1.00 68.12 427 MET A CA 1
ATOM 3329 C C . MET A 1 427 ? -32.142 -2.087 31.456 1.00 68.12 427 MET A C 1
ATOM 3331 O O . MET A 1 427 ? -33.110 -2.065 32.213 1.00 68.12 427 MET A O 1
ATOM 3335 N N . ARG A 1 428 ? -32.198 -1.558 30.224 1.00 68.31 428 ARG A N 1
ATOM 3336 C CA . ARG A 1 428 ? -33.420 -0.936 29.676 1.00 68.31 428 ARG A CA 1
ATOM 3337 C C . ARG A 1 428 ? -34.594 -1.916 29.626 1.00 68.31 428 ARG A C 1
ATOM 3339 O O . ARG A 1 428 ? -35.707 -1.535 29.983 1.00 68.31 428 ARG A O 1
ATOM 3346 N N . SER A 1 429 ? -34.357 -3.171 29.236 1.00 67.50 429 SER A N 1
ATOM 3347 C CA . SER A 1 429 ? -35.397 -4.208 29.221 1.00 67.50 429 SER A CA 1
ATOM 3348 C C . SER A 1 429 ? -35.887 -4.558 30.632 1.00 67.50 429 SER A C 1
ATOM 3350 O O . SER A 1 429 ? -37.095 -4.615 30.858 1.00 67.50 429 SER A O 1
ATOM 3352 N N . THR A 1 430 ? -34.980 -4.675 31.609 1.00 65.62 430 THR A N 1
ATOM 3353 C CA . THR A 1 430 ? -35.320 -4.937 33.012 1.00 65.62 430 THR A CA 1
ATOM 3354 C C . THR A 1 430 ? -36.129 -3.783 33.598 1.00 65.62 430 THR A C 1
ATOM 3356 O O . THR A 1 430 ? -37.216 -4.017 34.123 1.00 65.62 430 THR A O 1
ATOM 3359 N N . VAL A 1 431 ? -35.672 -2.536 33.438 1.00 67.56 431 VAL A N 1
ATOM 3360 C CA . VAL A 1 431 ? -36.395 -1.337 33.902 1.00 67.56 431 VAL A CA 1
ATOM 3361 C C . VAL A 1 431 ? -37.775 -1.239 33.245 1.00 67.56 431 VAL A C 1
ATOM 3363 O O . VAL A 1 431 ? -38.754 -0.986 33.940 1.00 67.56 431 VAL A O 1
ATOM 3366 N N . SER A 1 432 ? -37.894 -1.525 31.944 1.00 59.53 432 SER A N 1
ATOM 3367 C CA . SER A 1 432 ? -39.195 -1.574 31.263 1.00 59.53 432 SER A CA 1
ATOM 3368 C C . SER A 1 432 ? -40.105 -2.687 31.800 1.00 59.53 432 SER A C 1
ATOM 3370 O O . SER A 1 432 ? -41.300 -2.455 31.969 1.00 59.53 432 SER A O 1
ATOM 3372 N N . SER A 1 433 ? -39.571 -3.870 32.124 1.00 57.12 433 SER A N 1
ATOM 3373 C CA . SER A 1 433 ? -40.356 -4.974 32.701 1.00 57.12 433 SER A CA 1
ATOM 3374 C C . SER A 1 433 ? -40.856 -4.678 34.123 1.00 57.12 433 SER A C 1
ATOM 3376 O O . SER A 1 433 ? -41.980 -5.044 34.469 1.00 57.12 433 SER A O 1
ATOM 3378 N N . VAL A 1 434 ? -40.056 -3.959 34.920 1.00 59.31 434 VAL A N 1
ATOM 3379 C CA . VAL A 1 434 ? -40.425 -3.482 36.260 1.00 59.31 434 VAL A CA 1
ATOM 3380 C C . VAL A 1 434 ? -41.474 -2.371 36.159 1.00 59.31 434 VAL A C 1
ATOM 3382 O O . VAL A 1 434 ? -42.499 -2.445 36.831 1.00 59.31 434 VAL A O 1
ATOM 3385 N N . ALA A 1 435 ? -41.277 -1.391 35.269 1.00 54.81 435 ALA A N 1
ATOM 3386 C CA . ALA A 1 435 ? -42.226 -0.300 35.034 1.00 54.81 435 ALA A CA 1
ATOM 3387 C C . ALA A 1 435 ? -43.586 -0.790 34.499 1.00 54.81 435 ALA A C 1
ATOM 3389 O O . ALA A 1 435 ? -44.624 -0.264 34.885 1.00 54.81 435 ALA A O 1
ATOM 3390 N N . ASN A 1 436 ? -43.593 -1.841 33.672 1.00 50.72 436 ASN A N 1
ATOM 3391 C CA . ASN A 1 436 ? -44.810 -2.481 33.162 1.00 50.72 436 ASN A CA 1
ATOM 3392 C C . ASN A 1 436 ? -45.436 -3.495 34.148 1.00 50.72 436 ASN A C 1
ATOM 3394 O O . ASN A 1 436 ? -46.321 -4.257 33.761 1.00 50.72 436 ASN A O 1
ATOM 3398 N N . GLY A 1 437 ? -44.980 -3.549 35.407 1.00 46.50 437 GLY A N 1
ATOM 3399 C CA . GLY A 1 437 ? -45.578 -4.375 36.464 1.00 46.50 437 GLY A CA 1
ATOM 3400 C C . GLY A 1 437 ? -45.406 -5.892 36.299 1.00 46.50 437 GLY A C 1
ATOM 3401 O O . GLY A 1 437 ? -46.070 -6.659 36.995 1.00 46.50 437 GLY A O 1
ATOM 3402 N N . ALA A 1 438 ? -44.526 -6.348 35.401 1.00 45.38 438 ALA A N 1
ATOM 3403 C CA . ALA A 1 438 ? -44.344 -7.772 35.101 1.00 45.38 438 ALA A CA 1
ATOM 3404 C C . ALA A 1 438 ? -43.477 -8.515 36.137 1.00 45.38 438 ALA A C 1
ATOM 3406 O O . ALA A 1 438 ? -43.469 -9.747 36.169 1.00 45.38 438 ALA A O 1
ATOM 3407 N N . VAL A 1 439 ? -42.762 -7.790 37.003 1.00 42.25 439 VAL A N 1
ATOM 3408 C CA . VAL A 1 439 ? -41.936 -8.373 38.069 1.00 42.25 439 VAL A CA 1
ATOM 3409 C C . VAL A 1 439 ? -42.737 -8.435 39.369 1.00 42.25 439 VAL A C 1
ATOM 3411 O O . VAL A 1 439 ? -42.811 -7.465 40.123 1.00 42.25 439 VAL A O 1
ATOM 3414 N N . ARG A 1 440 ? -43.316 -9.608 39.660 1.00 35.50 440 ARG A N 1
ATOM 3415 C CA . ARG A 1 440 ? -43.776 -9.925 41.020 1.00 35.50 440 ARG A CA 1
ATOM 3416 C C . ARG A 1 440 ? -42.584 -9.887 41.979 1.00 35.50 440 ARG A C 1
ATOM 3418 O O . ARG A 1 440 ? -41.530 -10.444 41.695 1.00 35.50 440 ARG A O 1
ATOM 3425 N N . THR A 1 441 ? -42.799 -9.258 43.125 1.00 35.78 441 THR A N 1
ATOM 3426 C CA . THR A 1 441 ? -41.899 -9.161 44.279 1.00 35.78 441 THR A CA 1
ATOM 3427 C C . THR A 1 441 ? -41.197 -10.481 44.630 1.00 35.78 441 THR A C 1
ATOM 3429 O O . THR A 1 441 ? -41.788 -11.354 45.262 1.00 35.78 441 THR A O 1
ATOM 3432 N N . SER A 1 442 ? -39.911 -10.603 44.280 1.00 28.69 442 SER A N 1
ATOM 3433 C CA . SER A 1 442 ? -39.023 -11.662 44.800 1.00 28.69 442 SER A CA 1
ATOM 3434 C C . SER A 1 442 ? -37.535 -11.276 44.879 1.00 28.69 442 SER A C 1
ATOM 3436 O O . SER A 1 442 ? -36.693 -12.157 45.014 1.00 28.69 442 SER A O 1
ATOM 3438 N N . LEU A 1 443 ? -37.191 -9.986 44.760 1.00 32.66 443 LEU A N 1
ATOM 3439 C CA . LEU A 1 443 ? -35.807 -9.476 44.788 1.00 32.66 443 LEU A CA 1
ATOM 3440 C C . LEU A 1 443 ? -35.695 -8.218 45.670 1.00 32.66 443 LEU A C 1
ATOM 3442 O O . LEU A 1 443 ? -35.240 -7.166 45.230 1.00 32.66 443 LEU A O 1
ATOM 3446 N N . LEU A 1 444 ? -36.165 -8.326 46.918 1.00 31.22 444 LEU A N 1
ATOM 3447 C CA . LEU A 1 444 ? -35.932 -7.330 47.978 1.00 31.22 444 LEU A CA 1
ATOM 3448 C C . LEU A 1 444 ? -35.064 -7.864 49.134 1.00 31.22 444 LEU A C 1
ATOM 3450 O O . LEU A 1 444 ? -34.852 -7.142 50.101 1.00 31.22 444 LEU A O 1
ATOM 3454 N N . ASP A 1 445 ? -34.505 -9.069 48.992 1.00 31.12 445 ASP A N 1
ATOM 3455 C CA . ASP A 1 445 ? -33.488 -9.635 49.884 1.00 31.12 445 ASP A CA 1
ATOM 3456 C C . ASP A 1 445 ? -32.209 -9.937 49.087 1.00 31.12 445 ASP A C 1
ATOM 3458 O O . ASP A 1 445 ? -31.976 -11.064 48.669 1.00 31.12 445 ASP A O 1
ATOM 3462 N N . GLU A 1 446 ? -31.414 -8.895 48.829 1.00 30.89 446 GLU A N 1
ATOM 3463 C CA . GLU A 1 446 ? -29.942 -8.909 48.914 1.00 30.89 446 GLU A CA 1
ATOM 3464 C C . GLU A 1 446 ? -29.424 -7.481 48.660 1.00 30.89 446 GLU A C 1
ATOM 3466 O O . GLU A 1 446 ? -29.513 -6.928 47.562 1.00 30.89 446 GLU A O 1
ATOM 3471 N N . GLY A 1 447 ? -28.937 -6.827 49.718 1.00 33.78 447 GLY A N 1
ATOM 3472 C CA . GLY A 1 447 ? -28.525 -5.424 49.666 1.00 33.78 447 GLY A CA 1
ATOM 3473 C C . GLY A 1 447 ? -27.206 -5.235 48.916 1.00 33.78 447 GLY A C 1
ATOM 3474 O O . GLY A 1 447 ? -26.147 -5.511 49.473 1.00 33.78 447 GLY A O 1
ATOM 3475 N N . GLY A 1 448 ? -27.256 -4.722 47.682 1.00 33.88 448 GLY A N 1
ATOM 3476 C CA . GLY A 1 448 ? -26.033 -4.544 46.889 1.00 33.88 448 GLY A CA 1
ATOM 3477 C C . GLY A 1 448 ? -26.174 -3.874 45.520 1.00 33.88 448 GLY A C 1
ATOM 3478 O O . GLY A 1 448 ? -25.471 -4.280 44.601 1.00 33.88 448 GLY A O 1
ATOM 3479 N N . PHE A 1 449 ? -27.055 -2.876 45.341 1.00 32.94 449 PHE A N 1
ATOM 3480 C CA . PHE A 1 449 ? -27.211 -2.215 44.029 1.00 32.94 449 PHE A CA 1
ATOM 3481 C C . PHE A 1 449 ? -27.484 -0.696 44.060 1.00 32.94 449 PHE A C 1
ATOM 3483 O O . PHE A 1 449 ? -28.331 -0.185 43.331 1.00 32.94 449 PHE A O 1
ATOM 3490 N N . VAL A 1 450 ? -26.729 0.053 44.872 1.00 32.59 450 VAL A N 1
ATOM 3491 C CA . VAL A 1 450 ? -26.692 1.531 44.819 1.00 32.59 450 VAL A CA 1
ATOM 3492 C C . VAL A 1 450 ? -25.248 2.026 44.969 1.00 32.59 450 VAL A C 1
ATOM 3494 O O . VAL A 1 450 ? -24.902 2.559 46.012 1.00 32.59 450 VAL A O 1
ATOM 3497 N N . ASP A 1 451 ? -24.390 1.814 43.957 1.00 30.55 451 ASP A N 1
ATOM 3498 C CA . ASP A 1 451 ? -23.036 2.421 43.945 1.00 30.55 451 ASP A CA 1
ATOM 3499 C C . ASP A 1 451 ? -22.314 2.445 42.569 1.00 30.55 451 ASP A C 1
ATOM 3501 O O . ASP A 1 451 ? -21.086 2.409 42.491 1.00 30.55 451 ASP A O 1
ATOM 3505 N N . ILE A 1 452 ? -23.044 2.512 41.441 1.00 38.16 452 ILE A N 1
ATOM 3506 C CA . ILE A 1 452 ? -22.431 2.687 40.100 1.00 38.16 452 ILE A CA 1
ATOM 3507 C C . ILE A 1 452 ? -23.254 3.631 39.199 1.00 38.16 452 ILE A C 1
ATOM 3509 O O . ILE A 1 452 ? -23.765 3.216 38.164 1.00 38.16 452 ILE A O 1
ATOM 3513 N N . LEU A 1 453 ? -23.373 4.916 39.561 1.00 34.81 453 LEU A N 1
ATOM 3514 C CA . LEU A 1 453 ? -23.833 5.975 38.643 1.00 34.81 453 LEU A CA 1
ATOM 3515 C C . LEU A 1 453 ? -23.127 7.320 38.925 1.00 34.81 453 LEU A C 1
ATOM 3517 O O . LEU A 1 453 ? -23.096 7.757 40.078 1.00 34.81 453 LEU A O 1
ATOM 3521 N N . PRO A 1 454 ? -22.614 8.031 37.899 1.00 35.03 454 PRO A N 1
ATOM 3522 C CA . PRO A 1 454 ? -22.286 9.452 38.009 1.00 35.03 454 PRO A CA 1
ATOM 3523 C C . PRO A 1 454 ? -23.553 10.276 38.284 1.00 35.03 454 PRO A C 1
ATOM 3525 O O . PRO A 1 454 ? -24.604 10.018 37.695 1.00 35.03 454 PRO A O 1
ATOM 3528 N N . LYS A 1 455 ? -23.459 11.295 39.152 1.00 36.41 455 LYS A N 1
ATOM 3529 C CA . LYS A 1 455 ? -24.629 12.058 39.637 1.00 36.41 455 LYS A CA 1
ATOM 3530 C C . LYS A 1 455 ? -25.501 12.666 38.528 1.00 36.41 455 LYS A C 1
ATOM 3532 O O . LYS A 1 455 ? -26.713 12.710 38.693 1.00 36.41 455 LYS A O 1
ATOM 3537 N N . GLU A 1 456 ? -24.917 13.063 37.400 1.00 37.31 456 GLU A N 1
ATOM 3538 C CA . GLU A 1 456 ? -25.637 13.705 36.287 1.00 37.31 456 GLU A CA 1
ATOM 3539 C C . GLU A 1 456 ? -26.675 12.793 35.604 1.00 37.31 456 GLU A C 1
ATOM 3541 O O . GLU A 1 456 ? -27.656 13.291 35.059 1.00 37.31 456 GLU A O 1
ATOM 3546 N N . GLN A 1 457 ? -26.533 11.462 35.676 1.00 34.91 457 GLN A N 1
ATOM 3547 C CA . GLN A 1 457 ? -27.554 10.536 35.158 1.00 34.91 457 GLN A CA 1
ATOM 3548 C C . GLN A 1 457 ? -28.689 10.260 36.161 1.00 34.91 457 GLN A C 1
ATOM 3550 O O . GLN A 1 457 ? -29.759 9.784 35.771 1.00 34.91 457 GLN A O 1
ATOM 3555 N N . LEU A 1 458 ? -28.499 10.580 37.448 1.00 34.88 458 LEU A N 1
ATOM 3556 C CA . LEU A 1 458 ? -29.529 10.366 38.466 1.00 34.88 458 LEU A CA 1
ATOM 3557 C C . LEU A 1 458 ? -30.692 11.355 38.327 1.00 34.88 458 LEU A C 1
ATOM 3559 O O . LEU A 1 458 ? -31.842 10.969 38.528 1.00 34.88 458 LEU A O 1
ATOM 3563 N N . ASP A 1 459 ? -30.411 12.614 37.989 1.00 31.47 459 ASP A N 1
ATOM 3564 C CA . ASP A 1 459 ? -31.435 13.663 38.011 1.00 31.47 459 ASP A CA 1
ATOM 3565 C C . ASP A 1 459 ? -32.363 13.611 36.783 1.00 31.47 459 ASP A C 1
ATOM 3567 O O . ASP A 1 459 ? -33.576 13.725 36.952 1.00 31.47 459 ASP A O 1
ATOM 3571 N N . VAL A 1 460 ? -31.855 13.243 35.595 1.00 35.72 460 VAL A N 1
ATOM 3572 C CA . VAL A 1 460 ? -32.698 12.927 34.415 1.00 35.72 460 VAL A CA 1
ATOM 3573 C C . VAL A 1 460 ? -33.672 11.778 34.717 1.00 35.72 460 VAL A C 1
ATOM 3575 O O . VAL A 1 460 ? -34.825 11.785 34.286 1.00 35.72 460 VAL A O 1
ATOM 3578 N N . THR A 1 461 ? -33.226 10.793 35.503 1.00 37.28 461 THR A N 1
ATOM 3579 C CA . THR A 1 461 ? -34.055 9.642 35.886 1.00 37.28 461 THR A CA 1
ATOM 3580 C C . THR A 1 461 ? -35.123 10.032 36.918 1.00 37.28 461 THR A C 1
ATOM 3582 O O . THR A 1 461 ? -36.237 9.512 36.876 1.00 37.28 461 THR A O 1
ATOM 3585 N N . LYS A 1 462 ? -34.839 10.985 37.819 1.00 32.78 462 LYS A N 1
ATOM 3586 C CA . LYS A 1 462 ? -35.830 11.496 38.782 1.00 32.78 462 LYS A CA 1
ATOM 3587 C C . LYS A 1 462 ? -36.932 12.311 38.118 1.00 32.78 462 LYS A C 1
ATOM 3589 O O . LYS A 1 462 ? -38.090 12.094 38.459 1.00 32.78 462 LYS A O 1
ATOM 3594 N N . GLU A 1 463 ? -36.606 13.192 37.170 1.00 30.84 463 GLU A N 1
ATOM 3595 C CA . GLU A 1 463 ? -37.629 13.961 36.443 1.00 30.84 463 GLU A CA 1
ATOM 3596 C C . GLU A 1 463 ? -38.603 13.032 35.701 1.00 30.84 463 GLU A C 1
ATOM 3598 O O . GLU A 1 463 ? -39.817 13.214 35.786 1.00 30.84 463 GLU A O 1
ATOM 3603 N N . GLN A 1 464 ? -38.101 11.966 35.064 1.00 32.97 464 GLN A N 1
ATOM 3604 C CA . GLN A 1 464 ? -38.956 10.976 34.396 1.00 32.97 464 GLN A CA 1
ATOM 3605 C C . GLN A 1 464 ? -39.820 10.153 35.366 1.00 32.97 464 GLN A C 1
ATOM 3607 O O . GLN A 1 464 ? -40.944 9.797 35.018 1.00 32.97 464 GLN A O 1
ATOM 3612 N N . ILE A 1 465 ? -39.346 9.879 36.587 1.00 34.97 465 ILE A N 1
ATOM 3613 C CA . ILE A 1 465 ? -40.135 9.185 37.621 1.00 34.97 465 ILE A CA 1
ATOM 3614 C C . ILE A 1 465 ? -41.211 10.109 38.217 1.00 34.97 465 ILE A C 1
ATOM 3616 O O . ILE A 1 465 ? -42.321 9.657 38.502 1.00 34.97 465 ILE A O 1
ATOM 3620 N N . GLN A 1 466 ? -40.928 11.404 38.380 1.00 28.73 466 GLN A N 1
ATOM 3621 C CA . GLN A 1 466 ? -41.851 12.338 39.033 1.00 28.73 466 GLN A CA 1
ATOM 3622 C C . GLN A 1 466 ? -43.088 12.667 38.175 1.00 28.73 466 GLN A C 1
ATOM 3624 O O . GLN A 1 466 ? -44.164 12.903 38.723 1.00 28.73 466 GLN A O 1
ATOM 3629 N N . VAL A 1 467 ? -42.976 12.593 36.843 1.00 32.25 467 VAL A N 1
ATOM 3630 C CA . VAL A 1 467 ? -44.103 12.782 35.902 1.00 32.25 467 VAL A CA 1
ATOM 3631 C C . VAL A 1 467 ? -45.152 11.654 35.986 1.00 32.25 467 VAL A C 1
ATOM 3633 O O . VAL A 1 467 ? -46.298 11.855 35.594 1.00 32.25 467 VAL A O 1
ATOM 3636 N N . VAL A 1 468 ? -44.806 10.483 36.534 1.00 34.81 468 VAL A N 1
ATOM 3637 C CA . VAL A 1 468 ? -45.690 9.296 36.572 1.00 34.81 468 VAL A CA 1
ATOM 3638 C C . VAL A 1 468 ? -46.542 9.214 37.855 1.00 34.81 468 VAL A C 1
ATOM 3640 O O . VAL A 1 468 ? -47.470 8.412 37.926 1.00 34.81 468 VAL A O 1
ATOM 3643 N N . LEU A 1 469 ? -46.281 10.050 38.871 1.00 30.06 469 LEU A N 1
ATOM 3644 C CA . LEU A 1 469 ? -46.856 9.903 40.223 1.00 30.06 469 LEU A CA 1
ATOM 3645 C C . LEU A 1 469 ? -47.920 10.943 40.630 1.00 30.06 469 LEU A C 1
ATOM 3647 O O . LEU A 1 469 ? -48.266 11.030 41.807 1.00 30.06 469 LEU A O 1
ATOM 3651 N N . HIS A 1 470 ? -48.504 11.673 39.676 1.00 28.12 470 HIS A N 1
ATOM 3652 C CA . HIS A 1 470 ? -49.713 12.475 39.911 1.00 28.12 470 HIS A CA 1
ATOM 3653 C C . HIS A 1 470 ? -50.911 11.944 39.104 1.00 28.12 470 HIS A C 1
ATOM 3655 O O . HIS A 1 470 ? -51.123 12.376 37.969 1.00 28.12 470 HIS A O 1
ATOM 3661 N N . PRO A 1 471 ? -51.741 11.047 39.674 1.00 32.22 471 PRO A N 1
ATOM 3662 C CA . PRO A 1 471 ? -53.087 10.839 39.163 1.00 32.22 471 PRO A CA 1
ATOM 3663 C C . PRO A 1 471 ? -53.914 12.097 39.459 1.00 32.22 471 PRO A C 1
ATOM 3665 O O . PRO A 1 471 ? -54.022 12.526 40.608 1.00 32.22 471 PRO A O 1
ATOM 3668 N N . GLY A 1 472 ? -54.466 12.710 38.412 1.00 32.06 472 GLY A N 1
ATOM 3669 C CA . GLY A 1 472 ? -55.373 13.844 38.551 1.00 32.06 472 GLY A CA 1
ATOM 3670 C C . GLY A 1 472 ? -56.687 13.401 39.187 1.00 32.06 472 GLY A C 1
ATOM 3671 O O . GLY A 1 472 ? -57.414 12.600 38.604 1.00 32.06 472 GLY A O 1
ATOM 3672 N N . ASP A 1 473 ? -56.975 13.932 40.370 1.00 37.22 473 ASP A N 1
ATOM 3673 C CA . ASP A 1 473 ? -58.241 13.745 41.071 1.00 37.22 473 ASP A CA 1
ATOM 3674 C C . ASP A 1 473 ? -59.339 14.577 40.383 1.00 37.22 473 ASP A C 1
ATOM 3676 O O . ASP A 1 473 ? -59.218 15.799 40.285 1.00 37.22 473 ASP A O 1
ATOM 3680 N N . ASN A 1 474 ? -60.358 13.907 39.839 1.00 32.16 474 ASN A N 1
ATOM 3681 C CA . ASN A 1 474 ? -61.667 14.449 39.452 1.00 32.16 474 ASN A CA 1
ATOM 3682 C C . ASN A 1 474 ? -62.561 13.268 39.047 1.00 32.16 474 ASN A C 1
ATOM 3684 O O . ASN A 1 474 ? -62.275 12.571 38.072 1.00 32.16 474 ASN A O 1
ATOM 3688 N N . GLY A 1 475 ? -63.611 13.011 39.825 1.00 35.19 475 GLY A N 1
ATOM 3689 C CA . GLY A 1 475 ? -64.443 11.819 39.672 1.00 35.19 475 GLY A CA 1
ATOM 3690 C C . GLY A 1 475 ? -65.666 11.998 38.774 1.00 35.19 475 GLY A C 1
ATOM 3691 O O . GLY A 1 475 ? -66.172 13.101 38.608 1.00 35.19 475 GLY A O 1
ATOM 3692 N N . ASP A 1 476 ? -66.178 10.863 38.301 1.00 29.50 476 ASP A N 1
ATOM 3693 C CA . ASP A 1 476 ? -67.596 10.608 38.031 1.00 29.50 476 ASP A CA 1
ATOM 3694 C C . ASP A 1 476 ? -67.853 9.095 38.239 1.00 29.50 476 ASP A C 1
ATOM 3696 O O . ASP A 1 476 ? -66.956 8.284 37.972 1.00 29.50 476 ASP A O 1
ATOM 3700 N N . PRO A 1 477 ? -69.021 8.673 38.762 1.00 36.41 477 PRO A N 1
ATOM 3701 C CA . PRO A 1 477 ? -69.323 7.262 39.008 1.00 36.41 477 PRO A CA 1
ATOM 3702 C C . PRO A 1 477 ? -69.708 6.509 37.714 1.00 36.41 477 PRO A C 1
ATOM 3704 O O . PRO A 1 477 ? -70.212 7.116 36.768 1.00 36.41 477 PRO A O 1
ATOM 3707 N N . PRO A 1 478 ? -69.510 5.177 37.652 1.00 34.78 478 PRO A N 1
ATOM 3708 C CA . PRO A 1 478 ? -69.803 4.392 36.455 1.00 34.78 478 PRO A CA 1
ATOM 3709 C C . PRO A 1 478 ? -71.317 4.173 36.256 1.00 34.78 478 PRO A C 1
ATOM 3711 O O . PRO A 1 478 ? -72.039 4.004 37.241 1.00 34.78 478 PRO A O 1
ATOM 3714 N N . PRO A 1 479 ? -71.811 4.102 35.005 1.00 34.50 479 PRO A N 1
ATOM 3715 C CA . PRO A 1 479 ? -73.176 3.667 34.726 1.00 34.50 479 PRO A CA 1
ATOM 3716 C C . PRO A 1 479 ? -73.335 2.146 34.906 1.00 34.50 479 PRO A C 1
ATOM 3718 O O . PRO A 1 479 ? -72.443 1.367 34.563 1.00 34.50 479 PRO A O 1
ATOM 3721 N N . GLU A 1 480 ? -74.493 1.731 35.425 1.00 32.66 480 GLU A N 1
ATOM 3722 C CA . GLU A 1 480 ? -74.885 0.323 35.587 1.00 32.66 480 GLU A CA 1
ATOM 3723 C C . GLU A 1 480 ? -75.226 -0.373 34.245 1.00 32.66 480 GLU A C 1
ATOM 3725 O O . GLU A 1 480 ? -75.475 0.304 33.243 1.00 32.66 480 GLU A O 1
ATOM 3730 N N . PRO A 1 481 ? -75.200 -1.723 34.193 1.00 39.44 481 PRO A N 1
ATOM 3731 C CA . PRO A 1 481 ? -75.141 -2.468 32.936 1.00 39.44 481 PRO A CA 1
ATOM 3732 C C . PRO A 1 481 ? -76.508 -2.769 32.300 1.00 39.44 481 PRO A C 1
ATOM 3734 O O . PRO A 1 481 ? -77.468 -3.113 32.991 1.00 39.44 481 PRO A O 1
ATOM 3737 N N . VAL A 1 482 ? -76.526 -2.771 30.960 1.00 35.31 482 VAL A N 1
ATOM 3738 C CA . VAL A 1 482 ? -77.496 -3.468 30.091 1.00 35.31 482 VAL A CA 1
ATOM 3739 C C . VAL A 1 482 ? -76.733 -4.117 28.939 1.00 35.31 482 VAL A C 1
ATOM 3741 O O . VAL A 1 482 ? -75.898 -3.403 28.339 1.00 35.31 482 VAL A O 1
#

Secondary structure (DSSP, 8-state):
-PPP-PPPPP---TT---BTTB---SSHHHHHHHHHHHHSSSTT-----TTTT-GGG--BTTB---B-HHHHHHHHHHHHHHHHHHTTTHHHHHHHHHHHTHHHHHHHHHHHHHHHTSTTHHHHHHHHH---GGGGG-HHHHHHHHHHHHHHH-TTSSHHHHHHTTS-TT--HHHHHHHHHHHHHHHHHHHHHHHHHHHHHHHHHHT--HHHH--SSTIIIIIIHHHHHHTSTTHHHHHHHHHHHHHHHHHHHHHHHHHHHHHHHHHH-HHHHHTHHHHHHHHHHHHHHHHTTTTBTTHHHHHHHHHHHHTHHHHHHHHHHHHHIIIIIIIHHHHHHHHHHHHSSPPPHHHHHHHHHTTS--------S----HHHHHHHHHHHHHHHTHHHHHHHHHHHHS-S-HHHHHHHHTS-HHHHHHHHHHHHHHHHHHHTT---S---S----SS---HHHHHHHHHHHHTTS-PPP---PPPPP-

Sequence (482 aa):
MTSKVSKPTTPTDNGKVLVDGRETWSGKVDFLLSVIGFAVDLANVWRFPRAILELHQSSGLHDLGIVKWDIALCLFIVYIICYFSLWKGISTSGKVVWFTALFPYAVLLILLVRGVTLPGSGEGIKYYLSPNFTAITNAEVWVDAATQVFFSLGPGFGVLLAYASYNEYHNNVYSDALLTSLINSATSFIAGFVIFSVLGYMAHASGRSIKEVATEGPGLVFIVYPAAIATMPGSIFWALIFFMMLLTLGLDSSFGGSEAIITALSDEFPLIGNHREIFVACLFTLYFLVGLASCSQGGFYFFHLLDRYAAGYSMLFAVLAEAIAVSWIYGTDRFCADIKDMIGFAPGLYWRFIIVYGLMGYEPLTYDEYTYPLWANIIGWIIASSSVAMIPGMAIYKIIITPGTFCQRIKILTTPWRDTQQQTATMRSTVSSVANGAVRTSLLDEGGFVDILPKEQLDVTKEQIQVVLHPGDNGDPPPEPV

pLDDT: mean 76.87, std 21.27, range [23.42, 97.75]

Organism: NCBI:txid2053667

Foldseek 3Di:
DDDDDDDDDDDDDPPDDDDVNDAAAPDPVLLLLLLLLQLQFCPQAADDDCPQLVLVVAPAPVDLADFDVVVLVVLVVLLVVLLQQDLPHSVRVSVVSVCLSVLLVVLLVVLLVVLQPAPQLVVLVCVLPVDDVVVVPDVVSVVVVVLCLDVSSDPQLQLNVLSVVNYDLQPPVVVSSVVSSVSSVVSVVSVSSSQRSLLSNLCVVVVHDSVVLPDTHVCRVVPSVLVSLVPDVVSVVSNVSSVSSNSSSHSSSVSSSVSSVQRVCVVVPVVCVVNVSVNSVVVSVVVSVVCSSLSTSNNVSVVVLCVCQQCRLQRVLSVVVVLCCVPPLVHLVNVQVSSCVRHVHGDDPVVNVCSVVVVVDDDDDDDDDDDDDPVSVVVSNCNNVVNVVCVVVVVVVQQVPDDDDNVVSSVVVSDDPVVVVVVVVVVVVVVVCVVVVVDDDDPPPDPDPDDDDDPVVVVVVVVVVVVVPDDDDDDDDDDDDD